Protein 7OA8 (pdb70)

Nearest PDB structures (foldseek):
  7oa8-assembly1_A  TM=1.003E+00  e=2.262E-79  Streptococcus sanguinis
  7oa7-assembly1_A  TM=9.411E-01  e=1.326E-46  Streptococcus sanguinis
  2gmp-assembly1_A  TM=3.661E-01  e=5.404E-04  Pterocarpus angolensis
  4qnl-assembly1_A  TM=2.403E-01  e=5.790E-05  Escherichia phage vB_EcoP_G7C
  2bqp-assembly1_B  TM=3.530E-01  e=3.089E-03  Pisum sativum

Foldseek 3Di:
DFDPQFDPQKAKDFPDDPAQEAEAQAKGTFIDIDGPPNVSCVVQQKDKKKFKKKFAQFACDPNDTFGQFDEFFLCDDAADHHDPPPRIDTDTTHRDIDRGHLVRAQIKMWMWMWMAHPVRGIGDTGTHSGIHHHHNFDPPPQLVFWDFKWFLQHKWAQDPVRDIHHDDQPFDWDFRIFTFRVSPRDDGGTDPDGWTKHWHQDVVRRGIAMWTFQAFPKDKDKQFACQQKKKKKFKFAQDFWFAFQKKKQQAPFWIWTFTADRQQWTKIWIGGPDPQDDTDIDTWQDGDRSRGMKMWMWIWHDDPQKIWIWIAILLHTGDIDIGGQQPPHHHRRRSMMMMMGGTSTITRMMIMGSHGDDSVSSNSRSVSSVCVRPRD

Structure (mmCIF, N/CA/C/O backbone):
data_7OA8
#
_entry.id   7OA8
#
_cell.length_a   38.640
_cell.length_b   96.030
_cell.length_c   109.840
_cell.angle_alpha   90.000
_cell.angle_beta   90.000
_cell.angle_gamma   90.000
#
_symmetry.space_group_name_H-M   'P 21 21 21'
#
loop_
_entity.id
_entity.type
_entity.pdbx_description
1 polymer 'PilC minor pilin'
2 water water
#
loop_
_atom_site.group_PDB
_atom_site.id
_atom_site.type_symbol
_atom_site.label_atom_id
_atom_site.label_alt_id
_atom_site.label_comp_id
_atom_site.label_asym_id
_atom_site.label_entity_id
_atom_site.label_seq_id
_atom_site.pdbx_PDB_ins_code
_atom_site.Cartn_x
_atom_site.Cartn_y
_atom_site.Cartn_z
_atom_site.occupancy
_atom_site.B_iso_or_equiv
_atom_site.auth_seq_id
_atom_site.auth_comp_id
_atom_site.auth_asym_id
_atom_site.auth_atom_id
_atom_site.pdbx_PDB_model_num
ATOM 1 N N . GLU A 1 83 ? -26.67700 -38.95400 29.27200 1.000 73.85622 83 GLU A N 1
ATOM 2 C CA . GLU A 1 83 ? -26.55700 -38.88900 27.81900 1.000 68.04500 83 GLU A CA 1
ATOM 3 C C . GLU A 1 83 ? -25.31300 -39.63400 27.33500 1.000 58.02275 83 GLU A C 1
ATOM 4 O O . GLU A 1 83 ? -25.34300 -40.30900 26.30900 1.000 55.73563 83 GLU A O 1
ATOM 10 N N . ILE A 1 84 ? -24.22400 -39.51700 28.09100 1.000 50.53501 84 ILE A N 1
ATOM 11 C CA . ILE A 1 84 ? -22.92800 -40.04600 27.66900 1.000 40.81016 84 ILE A CA 1
ATOM 12 C C . ILE A 1 84 ? -22.71600 -41.40700 28.33000 1.000 34.30411 84 ILE A C 1
ATOM 13 O O . ILE A 1 84 ? -23.01900 -41.55800 29.51800 1.000 39.43631 84 ILE A O 1
ATOM 18 N N . PRO A 1 85 ? -22.24100 -42.42300 27.60500 1.000 33.23820 85 PRO A N 1
ATOM 19 C CA . PRO A 1 85 ? -21.97800 -43.71900 28.24500 1.000 37.90454 85 PRO A CA 1
ATOM 20 C C . PRO A 1 85 ? -20.87800 -43.60300 29.29000 1.000 36.16223 85 PRO A C 1
ATOM 21 O O . PRO A 1 85 ? -19.88600 -42.89700 29.09400 1.000 34.97788 85 PRO A O 1
ATOM 25 N N . LEU A 1 86 ? -21.04700 -44.34000 30.39500 1.000 36.33067 86 LEU A N 1
ATOM 26 C CA . LEU A 1 86 ? -20.11400 -44.23900 31.51200 1.000 37.33079 86 LEU A CA 1
ATOM 27 C C . LEU A 1 86 ? -18.70400 -44.68100 31.14400 1.000 42.26559 86 LEU A C 1
ATOM 28 O O . LEU A 1 86 ? -17.75300 -44.29600 31.83000 1.000 42.21559 86 LEU A O 1
ATOM 33 N N . ASP A 1 87 ? -18.53400 -45.47600 30.08600 1.000 36.43332 87 ASP A N 1
ATOM 34 C CA . ASP A 1 87 ? -17.23700 -46.08200 29.82600 1.000 37.12814 87 ASP A CA 1
ATOM 35 C C . ASP A 1 87 ? -16.40900 -45.34500 28.78400 1.000 37.04128 87 ASP A C 1
ATOM 36 O O . ASP A 1 87 ? -15.30700 -45.80200 28.46400 1.000 39.51526 87 ASP A O 1
ATOM 41 N N . ILE A 1 88 ? -16.88700 -44.21700 28.26100 1.000 35.77271 88 ILE A N 1
ATOM 42 C CA . ILE A 1 88 ? -16.05200 -43.38900 27.39600 1.000 33.26451 88 ILE A CA 1
ATOM 43 C C . ILE A 1 88 ? -14.96600 -42.74700 28.25400 1.000 35.15158 88 ILE A C 1
ATOM 44 O O . ILE A 1 88 ? -15.28500 -42.04400 29.22300 1.000 36.90442 88 ILE A O 1
ATOM 49 N N . PRO A 1 89 ? -13.68900 -42.94400 27.93300 1.000 42.06294 89 PRO A N 1
ATOM 50 C CA . PRO A 1 89 ? -12.62000 -42.31200 28.71400 1.000 37.48081 89 PRO A CA 1
ATOM 51 C C . PRO A 1 89 ? -12.63500 -40.79600 28.58500 1.000 41.76290 89 PRO A C 1
ATOM 52 O O . PRO A 1 89 ? -13.15700 -40.21900 27.62700 1.000 38.02035 89 PRO A O 1
ATOM 56 N N . GLU A 1 90 ? -12.02400 -40.15300 29.57800 1.000 42.24454 90 GLU A N 1
ATOM 57 C CA . GLU A 1 90 ? -12.01200 -38.70100 29.69200 1.000 44.07107 90 GLU A CA 1
ATOM 58 C C . GLU A 1 90 ? -10.87100 -38.03100 28.93600 1.000 41.41023 90 GLU A C 1
ATOM 59 O O . GLU A 1 90 ? -10.84000 -36.79700 28.87000 1.000 44.41059 90 GLU A O 1
ATOM 65 N N . ASP A 1 91 ? -9.93600 -38.79400 28.37600 1.000 41.22600 91 ASP A N 1
ATOM 66 C CA . ASP A 1 91 ? -8.70100 -38.23500 27.83000 1.000 45.32912 91 ASP A CA 1
ATOM 67 C C . ASP A 1 91 ? -8.70100 -38.16400 26.30400 1.000 42.02609 91 ASP A C 1
ATOM 68 O O . ASP A 1 91 ? -7.65800 -38.37600 25.67800 1.000 40.89174 91 ASP A O 1
ATOM 73 N N . LEU A 1 92 ? -9.83900 -37.87200 25.67100 1.000 36.56491 92 LEU A N 1
ATOM 74 C CA . LEU A 1 92 ? -9.83900 -37.66300 24.22600 1.000 37.67294 92 LEU A CA 1
ATOM 75 C C . LEU A 1 92 ? -9.18300 -36.32700 23.90600 1.000 38.44935 92 LEU A C 1
ATOM 76 O O . LEU A 1 92 ? -9.52600 -35.29800 24.49700 1.000 39.44683 92 LEU A O 1
ATOM 81 N N . VAL A 1 93 ? -8.23400 -36.34200 22.97800 1.000 34.63310 93 VAL A N 1
ATOM 82 C CA . VAL A 1 93 ? -7.48900 -35.14700 22.59900 1.000 36.67545 93 VAL A CA 1
ATOM 83 C C . VAL A 1 93 ? -7.86100 -34.80300 21.16300 1.000 34.55414 93 VAL A C 1
ATOM 84 O O . VAL A 1 93 ? -7.71200 -35.63200 20.25500 1.000 37.11234 93 VAL A O 1
ATOM 88 N N . VAL A 1 94 ? -8.33900 -33.57700 20.95800 1.000 33.64088 94 VAL A N 1
ATOM 89 C CA . VAL A 1 94 ? -8.84000 -33.11800 19.67000 1.000 32.71708 94 VAL A CA 1
ATOM 90 C C . VAL A 1 94 ? -8.07100 -31.86100 19.28100 1.000 33.25925 94 VAL A C 1
ATOM 91 O O . VAL A 1 94 ? -7.94600 -30.93300 20.09100 1.000 33.81984 94 VAL A O 1
ATOM 95 N N . SER A 1 95 ? -7.54800 -31.83100 18.05700 1.000 38.23090 95 SER A N 1
ATOM 96 C CA . SER A 1 95 ? -6.75100 -30.68300 17.63900 1.000 38.82571 95 SER A CA 1
ATOM 97 C C . SER A 1 95 ? -6.79300 -30.50900 16.12800 1.000 35.24896 95 SER A C 1
ATOM 98 O O . SER A 1 95 ? -7.28300 -31.36500 15.38700 1.000 33.95670 95 SER A O 1
ATOM 101 N N . LEU A 1 96 ? -6.27300 -29.36400 15.67900 1.000 38.74412 96 LEU A N 1
ATOM 102 C CA . LEU A 1 96 ? -6.02800 -29.09900 14.27000 1.000 39.60212 96 LEU A CA 1
ATOM 103 C C . LEU A 1 96 ? -4.56500 -29.39300 13.98200 1.000 43.40520 96 LEU A C 1
ATOM 104 O O . LEU A 1 96 ? -3.68500 -28.95400 14.72800 1.000 47.31357 96 LEU A O 1
ATOM 109 N N . LYS A 1 97 ? -4.30900 -30.15300 12.92200 1.000 37.16761 97 LYS A N 1
ATOM 110 C CA . LYS A 1 97 ? -2.96100 -30.61100 12.62400 1.000 41.06019 97 LYS A CA 1
ATOM 111 C C . LYS A 1 97 ? -2.17300 -29.56200 11.84900 1.000 42.89725 97 LYS A C 1
ATOM 112 O O . LYS A 1 97 ? -2.68700 -28.95900 10.90600 1.000 41.66026 97 LYS A O 1
ATOM 118 N N . ASP A 1 98 ? -0.91900 -29.35800 12.25600 1.000 42.45772 98 ASP A N 1
ATOM 119 C CA . ASP A 1 98 ? 0.07800 -28.60800 11.48300 1.000 47.62939 98 ASP A CA 1
ATOM 120 C C . ASP A 1 98 ? -0.45500 -27.26000 10.99900 1.000 49.28486 98 ASP A C 1
ATOM 121 O O . ASP A 1 98 ? -0.42400 -26.93700 9.80900 1.000 49.69280 98 ASP A O 1
ATOM 126 N N . THR A 1 99 ? -0.95600 -26.47400 11.94500 1.000 45.47651 99 THR A N 1
ATOM 127 C CA . THR A 1 99 ? -1.30100 -25.09400 11.64200 1.000 46.17133 99 THR A CA 1
ATOM 128 C C . THR A 1 99 ? -1.28100 -24.28800 12.93100 1.000 40.14166 99 THR A C 1
ATOM 129 O O . THR A 1 99 ? -1.64400 -24.79400 13.99400 1.000 38.93625 99 THR A O 1
ATOM 133 N N . ASN A 1 100 ? -0.81600 -23.04200 12.82300 1.000 43.14201 100 ASN A N 1
ATOM 134 C CA . ASN A 1 100 ? -0.96900 -22.05000 13.87800 1.000 42.34981 100 ASN A CA 1
ATOM 135 C C . ASN A 1 100 ? -1.81200 -20.87700 13.39900 1.000 39.24944 100 ASN A C 1
ATOM 136 O O . ASN A 1 100 ? -1.82600 -19.82100 14.04500 1.000 38.12036 100 ASN A O 1
ATOM 141 N N . ARG A 1 101 ? -2.51000 -21.04400 12.28100 1.000 39.13890 101 ARG A N 1
ATOM 142 C CA . ARG A 1 101 ? -3.35200 -20.01800 11.68800 1.000 37.28342 101 ARG A CA 1
ATOM 143 C C . ARG A 1 101 ? -4.79700 -20.48400 11.76400 1.000 37.80453 101 ARG A C 1
ATOM 144 O O . ARG A 1 101 ? -5.12000 -21.58500 11.30200 1.000 39.89952 101 ARG A O 1
ATOM 152 N N . TYR A 1 102 ? -5.66400 -19.65000 12.34000 1.000 33.60140 102 TYR A N 1
ATOM 153 C CA . TYR A 1 102 ? -7.03900 -20.05300 12.60400 1.000 37.07023 102 TYR A CA 1
ATOM 154 C C . TYR A 1 102 ? -8.05300 -19.18100 11.87700 1.000 32.12754 102 TYR A C 1
ATOM 155 O O . TYR A 1 102 ? -9.21100 -19.09100 12.30000 1.000 31.37481 102 TYR A O 1
ATOM 164 N N . TYR A 1 103 ? -7.62700 -18.52900 10.79700 1.000 28.92189 103 TYR A N 1
ATOM 165 C CA . TYR A 1 103 ? -8.51300 -17.88400 9.84600 1.000 28.20601 103 TYR A CA 1
ATOM 166 C C . TYR A 1 103 ? -8.11400 -18.33400 8.44900 1.000 29.84042 103 TYR A C 1
ATOM 167 O O . TYR A 1 103 ? -6.92800 -18.52900 8.16500 1.000 31.32481 103 TYR A O 1
ATOM 176 N N . TYR A 1 104 ? -9.09900 -18.49400 7.57300 1.000 29.32720 104 TYR A N 1
ATOM 177 C CA . TYR A 1 104 ? -8.83700 -18.87400 6.19100 1.000 28.62448 104 TYR A CA 1
ATOM 178 C C . TYR A 1 104 ? -9.78700 -18.12300 5.27700 1.000 24.96089 104 TYR A C 1
ATOM 179 O O . TYR A 1 104 ? -10.91800 -17.81400 5.66000 1.000 30.64052 104 TYR A O 1
ATOM 188 N N . TYR A 1 105 ? -9.31100 -17.83000 4.07100 1.000 28.71660 105 TYR A N 1
ATOM 189 C CA . TYR A 1 105 ? -10.11600 -17.18100 3.04600 1.000 32.02752 105 TYR A CA 1
ATOM 190 C C . TYR A 1 105 ? -10.83300 -18.21000 2.18600 1.000 30.58261 105 TYR A C 1
ATOM 191 O O . TYR A 1 105 ? -10.35900 -19.33800 2.00000 1.000 31.82487 105 TYR A O 1
ATOM 200 N N . ALA A 1 106 ? -11.96100 -17.79200 1.61200 1.000 30.32469 106 ALA A N 1
ATOM 201 C CA . ALA A 1 106 ? -12.60200 -18.58900 0.57600 1.000 32.64602 106 ALA A CA 1
ATOM 202 C C . ALA A 1 106 ? -11.59800 -18.92200 -0.51900 1.000 36.09907 106 ALA A C 1
ATOM 203 O O . ALA A 1 106 ? -10.77800 -18.08600 -0.90700 1.000 36.65176 106 ALA A O 1
ATOM 205 N N . GLY A 1 107 ? -11.65300 -20.16200 -1.00000 1.000 33.15398 107 GLY A N 1
ATOM 206 C CA . GLY A 1 107 ? -10.73600 -20.65700 -2.00200 1.000 36.14118 107 GLY A CA 1
ATOM 207 C C . GLY A 1 107 ? -9.54600 -21.40300 -1.43600 1.000 38.64674 107 GLY A C 1
ATOM 208 O O . GLY A 1 107 ? -8.86300 -22.11700 -2.18000 1.000 41.57341 107 GLY A O 1
ATOM 209 N N . GLU A 1 108 ? -9.28500 -21.25600 -0.14300 1.000 34.21200 108 GLU A N 1
ATOM 210 C CA . GLU A 1 108 ? -8.23600 -22.00600 0.51600 1.000 34.62257 108 GLU A CA 1
ATOM 211 C C . GLU A 1 108 ? -8.75400 -23.37800 0.93200 1.000 36.79652 108 GLU A C 1
ATOM 212 O O . GLU A 1 108 ? -9.95400 -23.66000 0.89400 1.000 34.92787 108 GLU A O 1
ATOM 218 N N . THR A 1 109 ? -7.82800 -24.23500 1.34100 1.000 32.74866 109 THR A N 1
ATOM 219 C CA . THR A 1 109 ? -8.16300 -25.50000 1.97700 1.000 34.80417 109 THR A CA 1
ATOM 220 C C . THR A 1 109 ? -7.67700 -25.46200 3.42000 1.000 38.58357 109 THR A C 1
ATOM 221 O O . THR A 1 109 ? -6.52800 -25.08800 3.68300 1.000 37.82032 109 THR A O 1
ATOM 225 N N . GLY A 1 110 ? -8.56400 -25.82600 4.35700 1.000 32.67760 110 GLY A N 1
ATOM 226 C CA . GLY A 1 110 ? -8.23000 -25.80100 5.75300 1.000 32.24860 110 GLY A CA 1
ATOM 227 C C . GLY A 1 110 ? -7.32700 -26.95900 6.13500 1.000 33.93828 110 GLY A C 1
ATOM 228 O O . GLY A 1 110 ? -6.94100 -27.78500 5.29500 1.000 35.06473 110 GLY A O 1
ATOM 229 N N . PRO A 1 111 ? -6.97400 -27.02700 7.41500 1.000 33.86722 111 PRO A N 1
ATOM 230 C CA . PRO A 1 111 ? -6.09200 -28.09600 7.88100 1.000 34.37781 111 PRO A CA 1
ATOM 231 C C . PRO A 1 111 ? -6.87000 -29.37900 8.13700 1.000 33.40927 111 PRO A C 1
ATOM 232 O O . PRO A 1 111 ? -8.09900 -29.39400 8.20800 1.000 34.47782 111 PRO A O 1
ATOM 236 N N . ALA A 1 112 ? -6.12600 -30.46900 8.25300 1.000 35.21738 112 ALA A N 1
ATOM 237 C CA . ALA A 1 112 ? -6.71600 -31.70100 8.74600 1.000 35.53584 112 ALA A CA 1
ATOM 238 C C . ALA A 1 112 ? -6.98600 -31.59700 10.24500 1.000 34.64626 112 ALA A C 1
ATOM 239 O O . ALA A 1 112 ? -6.28100 -30.90500 10.98200 1.000 34.48308 112 ALA A O 1
ATOM 241 N N . GLY A 1 113 ? -8.01400 -32.31900 10.70400 1.000 35.95168 113 GLY A N 1
ATOM 242 C CA . GLY A 1 113 ? -8.19000 -32.52500 12.12200 1.000 32.90131 113 GLY A CA 1
ATOM 243 C C . GLY A 1 113 ? -7.43800 -33.75300 12.59600 1.000 35.29897 113 GLY A C 1
ATOM 244 O O . GLY A 1 113 ? -7.01500 -34.58000 11.79600 1.000 33.97513 113 GLY A O 1
ATOM 245 N N . GLN A 1 114 ? -7.24700 -33.85800 13.90600 1.000 34.89892 114 GLN A N 1
ATOM 246 C CA . GLN A 1 114 ? -6.67700 -35.08100 14.46500 1.000 37.99929 114 GLN A CA 1
ATOM 247 C C . GLN A 1 114 ? -7.25800 -35.31200 15.84700 1.000 35.80166 114 GLN A C 1
ATOM 248 O O . GLN A 1 114 ? -7.47400 -34.36800 16.60700 1.000 33.17766 114 GLN A O 1
ATOM 254 N N . ALA A 1 115 ? -7.53200 -36.57500 16.15900 1.000 35.36213 115 ALA A N 1
ATOM 255 C CA . ALA A 1 115 ? -8.16900 -36.90100 17.42200 1.000 33.89354 115 ALA A CA 1
ATOM 256 C C . ALA A 1 115 ? -7.78500 -38.31100 17.85300 1.000 35.87799 115 ALA A C 1
ATOM 257 O O . ALA A 1 115 ? -7.60100 -39.20200 17.02400 1.000 38.76517 115 ALA A O 1
ATOM 259 N N . GLY A 1 116 ? -7.66400 -38.49100 19.15700 1.000 34.90945 116 GLY A N 1
ATOM 260 C CA . GLY A 1 116 ? -7.36600 -39.79900 19.71000 1.000 35.10421 116 GLY A CA 1
ATOM 261 C C . GLY A 1 116 ? -7.24200 -39.71500 21.22000 1.000 42.81040 116 GLY A C 1
ATOM 262 O O . GLY A 1 116 ? -7.01500 -38.64900 21.79000 1.000 41.24968 116 GLY A O 1
ATOM 263 N N . PHE A 1 117 ? -7.39500 -40.87900 21.84900 1.000 37.60188 117 PHE A N 1
ATOM 264 C CA . PHE A 1 117 ? -7.26900 -40.93300 23.29700 1.000 35.34108 117 PHE A CA 1
ATOM 265 C C . PHE A 1 117 ? -5.79900 -40.88100 23.69300 1.000 42.86303 117 PHE A C 1
ATOM 266 O O . PHE A 1 117 ? -4.94900 -41.51400 23.06100 1.000 49.65332 117 PHE A O 1
ATOM 274 N N . LYS A 1 118 ? -5.50500 -40.10500 24.73900 1.000 42.68933 118 LYS A N 1
ATOM 275 C CA . LYS A 1 118 ? -4.12900 -39.96500 25.20600 1.000 51.72989 118 LYS A CA 1
ATOM 276 C C . LYS A 1 118 ? -3.56000 -41.30600 25.66300 1.000 49.34802 118 LYS A C 1
ATOM 277 O O . LYS A 1 118 ? -2.43600 -41.67400 25.30200 1.000 53.26954 118 LYS A O 1
ATOM 283 N N . ASP A 1 119 ? -4.32300 -42.05600 26.45400 1.000 45.54493 119 ASP A N 1
ATOM 284 C CA . ASP A 1 119 ? -3.92500 -43.40400 26.87100 1.000 49.74017 119 ASP A CA 1
ATOM 285 C C . ASP A 1 119 ? -4.63100 -44.38200 25.94000 1.000 48.36896 119 ASP A C 1
ATOM 286 O O . ASP A 1 119 ? -5.78200 -44.76100 26.16400 1.000 49.76649 119 ASP A O 1
ATOM 291 N N . ASN A 1 120 ? -3.92700 -44.78900 24.88100 1.000 45.08172 120 ASN A N 1
ATOM 292 C CA . ASN A 1 120 ? -4.52600 -45.69000 23.90400 1.000 50.56659 120 ASN A CA 1
ATOM 293 C C . ASN A 1 120 ? -4.63500 -47.11400 24.43700 1.000 51.93254 120 ASN A C 1
ATOM 294 O O . ASN A 1 120 ? -5.53000 -47.86000 24.02100 1.000 52.81949 120 ASN A O 1
ATOM 299 N N . LYS A 1 121 ? -3.73400 -47.51300 25.33800 1.000 50.81136 121 LYS A N 1
ATOM 300 C CA . LYS A 1 121 ? -3.87200 -48.82000 25.97500 1.000 55.17240 121 LYS A CA 1
ATOM 301 C C . LYS A 1 121 ? -5.19300 -48.91200 26.72900 1.000 47.40305 121 LYS A C 1
ATOM 302 O O . LYS A 1 121 ? -5.90200 -49.91900 26.64500 1.000 49.30591 121 LYS A O 1
ATOM 308 N N . GLN A 1 122 ? -5.54700 -47.85300 27.45300 1.000 51.26404 122 GLN A N 1
ATOM 309 C CA . GLN A 1 122 ? -6.78900 -47.84400 28.21800 1.000 49.98494 122 GLN A CA 1
ATOM 310 C C . GLN A 1 122 ? -8.01200 -47.89200 27.30300 1.000 44.84748 122 GLN A C 1
ATOM 311 O O . GLN A 1 122 ? -8.93900 -48.67700 27.53300 1.000 49.26117 122 GLN A O 1
ATOM 317 N N . SER A 1 123 ? -8.02600 -47.07400 26.24400 1.000 42.93410 123 SER A N 1
ATOM 318 C CA . SER A 1 123 ? -9.21300 -47.01000 25.39600 1.000 39.43894 123 SER A CA 1
ATOM 319 C C . SER A 1 123 ? -9.41400 -48.29800 24.60200 1.000 41.74448 123 SER A C 1
ATOM 320 O O . SER A 1 123 ? -10.55900 -48.69900 24.35600 1.000 44.03686 123 SER A O 1
ATOM 323 N N . THR A 1 124 ? -8.32900 -48.97400 24.21300 1.000 41.44971 124 THR A N 1
ATOM 324 C CA . THR A 1 124 ? -8.47200 -50.26100 23.53600 1.000 45.64231 124 THR A CA 1
ATOM 325 C C . THR A 1 124 ? -9.03300 -51.32100 24.47600 1.000 47.36357 124 THR A C 1
ATOM 326 O O . THR A 1 124 ? -9.91300 -52.09800 24.08900 1.000 50.11654 124 THR A O 1
ATOM 330 N N . LYS A 1 125 ? -8.54000 -51.36200 25.71800 1.000 48.44002 125 LYS A N 1
ATOM 331 C CA . LYS A 1 125 ? -9.03900 -52.33300 26.68700 1.000 49.66122 125 LYS A CA 1
ATOM 332 C C . LYS A 1 125 ? -10.52600 -52.14600 26.94100 1.000 47.85574 125 LYS A C 1
ATOM 333 O O . LYS A 1 125 ? -11.25800 -53.13100 27.11700 1.000 49.42172 125 LYS A O 1
ATOM 339 N N . ALA A 1 126 ? -10.99300 -50.88900 26.95600 1.000 47.47675 126 ALA A N 1
ATOM 340 C CA . ALA A 1 126 ? -12.41800 -50.62600 27.06800 1.000 42.16558 126 ALA A CA 1
ATOM 341 C C . ALA A 1 126 ? -13.15200 -50.84200 25.74700 1.000 45.02908 126 ALA A C 1
ATOM 342 O O . ALA A 1 126 ? -14.38300 -50.74300 25.71900 1.000 40.92859 126 ALA A O 1
ATOM 344 N N . LYS A 1 127 ? -12.42400 -51.15500 24.67000 1.000 41.07598 127 LYS A N 1
ATOM 345 C CA . LYS A 1 127 ? -12.99100 -51.33800 23.33200 1.000 39.13627 127 LYS A CA 1
ATOM 346 C C . LYS A 1 127 ? -13.75300 -50.09200 22.87200 1.000 39.17312 127 LYS A C 1
ATOM 347 O O . LYS A 1 127 ? -14.91200 -50.15600 22.45900 1.000 41.87607 127 LYS A O 1
ATOM 353 N N . ILE A 1 128 ? -13.08500 -48.94100 22.95200 1.000 36.74125 128 ILE A N 1
ATOM 354 C CA . ILE A 1 128 ? -13.63500 -47.66300 22.50900 1.000 37.57293 128 ILE A CA 1
ATOM 355 C C . ILE A 1 128 ? -12.95100 -47.28500 21.20100 1.000 44.33953 128 ILE A C 1
ATOM 356 O O . ILE A 1 128 ? -11.72700 -47.41400 21.07400 1.000 48.54266 128 ILE A O 1
ATOM 361 N N . HIS A 1 129 ? -13.73000 -46.83000 20.23200 1.000 39.51263 129 HIS A N 1
ATOM 362 C CA . HIS A 1 129 ? -13.15700 -46.24700 19.02800 1.000 37.40448 129 HIS A CA 1
ATOM 363 C C . HIS A 1 129 ? -13.65500 -44.81100 18.90500 1.000 38.23090 129 HIS A C 1
ATOM 364 O O . HIS A 1 129 ? -14.32600 -44.28900 19.80100 1.000 37.57556 129 HIS A O 1
ATOM 371 N N . THR A 1 130 ? -13.29300 -44.15100 17.80500 1.000 39.36525 130 THR A N 1
ATOM 372 C CA . THR A 1 130 ? -13.64200 -42.74900 17.62200 1.000 36.22803 130 THR A CA 1
ATOM 373 C C . THR A 1 130 ? -14.35800 -42.53900 16.29600 1.000 34.03566 130 THR A C 1
ATOM 374 O O . THR A 1 130 ? -14.24900 -43.34300 15.35900 1.000 36.88863 130 THR A O 1
ATOM 378 N N . SER A 1 131 ? -15.11500 -41.44200 16.25700 1.000 32.14596 131 SER A N 1
ATOM 379 C CA . SER A 1 131 ? -15.71300 -40.88400 15.04900 1.000 32.73550 131 SER A CA 1
ATOM 380 C C . SER A 1 131 ? -15.42200 -39.39600 15.07100 1.000 33.93828 131 SER A C 1
ATOM 381 O O . SER A 1 131 ? -15.25200 -38.81400 16.14100 1.000 33.38821 131 SER A O 1
ATOM 384 N N . SER A 1 132 ? -15.32500 -38.78100 13.89800 1.000 29.61408 132 SER A N 1
ATOM 385 C CA . SER A 1 132 ? -14.97600 -37.36800 13.87900 1.000 30.07992 132 SER A CA 1
ATOM 386 C C . SER A 1 132 ? -15.69600 -36.68500 12.73600 1.000 31.48272 132 SER A C 1
ATOM 387 O O . SER A 1 132 ? -16.22900 -37.34000 11.84100 1.000 31.86961 132 SER A O 1
ATOM 390 N N . ALA A 1 133 ? -15.73300 -35.35100 12.79100 1.000 28.99295 133 ALA A N 1
ATOM 391 C CA . ALA A 1 133 ? -16.49900 -34.59700 11.80400 1.000 29.61671 133 ALA A CA 1
ATOM 392 C C . ALA A 1 133 ? -16.09100 -33.13200 11.81400 1.000 25.94522 133 ALA A C 1
ATOM 393 O O . ALA A 1 133 ? -15.66100 -32.59700 12.83600 1.000 29.02190 133 ALA A O 1
ATOM 395 N N . TRP A 1 134 ? -16.23500 -32.49100 10.65700 1.000 28.69291 134 TRP A N 1
ATOM 396 C CA . TRP A 1 134 ? -16.16800 -31.03800 10.59500 1.000 26.57424 134 TRP A CA 1
ATOM 397 C C . TRP A 1 134 ? -17.57900 -30.45900 10.62600 1.000 29.57197 134 TRP A C 1
ATOM 398 O O . TRP A 1 134 ? -18.52500 -31.06100 10.11300 1.000 29.55091 134 TRP A O 1
ATOM 409 N N . PHE A 1 135 ? -17.70700 -29.27100 11.22900 1.000 26.92954 135 PHE A N 1
ATOM 410 C CA . PHE A 1 135 ? -18.98300 -28.58800 11.38800 1.000 27.47961 135 PHE A CA 1
ATOM 411 C C . PHE A 1 135 ? -18.83400 -27.15100 10.91900 1.000 30.00097 135 PHE A C 1
ATOM 412 O O . PHE A 1 135 ? -17.79300 -26.52700 11.14400 1.000 29.48775 135 PHE A O 1
ATOM 420 N N . LEU A 1 136 ? -19.88200 -26.63200 10.28000 1.000 25.74782 136 LEU A N 1
ATOM 421 C CA . LEU A 1 136 ? -19.92500 -25.25500 9.78700 1.000 25.12670 136 LEU A CA 1
ATOM 422 C C . LEU A 1 136 ? -21.01500 -24.50100 10.53400 1.000 26.89533 136 LEU A C 1
ATOM 423 O O . LEU A 1 136 ? -22.16200 -24.95200 10.58500 1.000 28.21654 136 LEU A O 1
ATOM 428 N N . SER A 1 137 ? -20.67800 -23.35600 11.12300 1.000 27.01640 137 SER A N 1
ATOM 429 C CA . SER A 1 137 ? -21.71700 -22.65200 11.85300 1.000 24.78981 137 SER A CA 1
ATOM 430 C C . SER A 1 137 ? -22.75400 -22.08300 10.89900 1.000 24.59505 137 SER A C 1
ATOM 431 O O . SER A 1 137 ? -22.47100 -21.82400 9.72200 1.000 28.27181 137 SER A O 1
ATOM 434 N N . GLU A 1 138 ? -23.97500 -21.91300 11.41300 1.000 29.56144 138 GLU A N 1
ATOM 435 C CA . GLU A 1 138 ? -25.10800 -21.44000 10.62600 1.000 33.13555 138 GLU A CA 1
ATOM 436 C C . GLU A 1 138 ? -24.98600 -19.94500 10.32700 1.000 32.57759 138 GLU A C 1
ATOM 437 O O . GLU A 1 138 ? -24.10300 -19.24300 10.83500 1.000 30.62999 138 GLU A O 1
ATOM 443 N N . SER A 1 139 ? -25.90600 -19.45000 9.49400 1.000 28.95874 139 SER A N 1
ATOM 444 C CA . SER A 1 139 ? -25.88100 -18.04500 9.10200 1.000 35.01209 139 SER A CA 1
ATOM 445 C C . SER A 1 139 ? -26.26200 -17.10100 10.23400 1.000 33.41716 139 SER A C 1
ATOM 446 O O . SER A 1 139 ? -26.04000 -15.88600 10.10800 1.000 36.02274 139 SER A O 1
ATOM 449 N N . SER A 1 140 ? -26.83200 -17.61900 11.31800 1.000 32.79604 140 SER A N 1
ATOM 450 C CA . SER A 1 140 ? -27.16800 -16.81700 12.48700 1.000 37.10182 140 SER A CA 1
ATOM 451 C C . SER A 1 140 ? -27.02900 -17.69000 13.72400 1.000 34.54625 140 SER A C 1
ATOM 452 O O . SER A 1 140 ? -27.01200 -18.92100 13.63600 1.000 34.41202 140 SER A O 1
ATOM 455 N N . ILE A 1 141 ? -26.93300 -17.03700 14.88300 1.000 26.61898 141 ILE A N 1
ATOM 456 C CA . ILE A 1 141 ? -26.82300 -17.70700 16.17600 1.000 26.74794 141 ILE A CA 1
ATOM 457 C C . ILE A 1 141 ? -28.14300 -17.52700 16.90500 1.000 37.29131 141 ILE A C 1
ATOM 458 O O . ILE A 1 141 ? -28.66500 -16.40700 16.98200 1.000 39.97321 141 ILE A O 1
ATOM 463 N N . ASN A 1 142 ? -28.68600 -18.61800 17.43500 1.000 36.18065 142 ASN A N 1
ATOM 464 C CA . ASN A 1 142 ? -29.90600 -18.54700 18.23600 1.000 41.81028 142 ASN A CA 1
ATOM 465 C C . ASN A 1 142 ? -29.49200 -18.38700 19.69200 1.000 41.23126 142 ASN A C 1
ATOM 466 O O . ASN A 1 142 ? -29.06700 -19.34500 20.34000 1.000 41.69447 142 ASN A O 1
ATOM 471 N N . TYR A 1 143 ? -29.61500 -17.16600 20.20900 1.000 38.26775 143 TYR A N 1
ATOM 472 C CA . TYR A 1 143 ? -29.22000 -16.86900 21.57600 1.000 43.38678 143 TYR A CA 1
ATOM 473 C C . TYR A 1 143 ? -30.24200 -15.92800 22.19400 1.000 46.92142 143 TYR A C 1
ATOM 474 O O . TYR A 1 143 ? -30.68100 -14.96800 21.55200 1.000 42.23927 143 TYR A O 1
ATOM 483 N N . ASN A 1 144 ? -30.62000 -16.22100 23.43800 1.000 43.76314 144 ASN A N 1
ATOM 484 C CA . ASN A 1 144 ? -31.59600 -15.42200 24.17800 1.000 52.83791 144 ASN A CA 1
ATOM 485 C C . ASN A 1 144 ? -32.88800 -15.25300 23.38300 1.000 49.18221 144 ASN A C 1
ATOM 486 O O . ASN A 1 144 ? -33.48200 -14.17300 23.34000 1.000 51.69041 144 ASN A O 1
ATOM 491 N N . ASN A 1 145 ? -33.31200 -16.33700 22.72900 1.000 42.61827 145 ASN A N 1
ATOM 492 C CA . ASN A 1 145 ? -34.59000 -16.37900 22.02200 1.000 47.48201 145 ASN A CA 1
ATOM 493 C C . ASN A 1 145 ? -34.64400 -15.34500 20.89400 1.000 45.10804 145 ASN A C 1
ATOM 494 O O . ASN A 1 145 ? -35.67500 -14.71300 20.65400 1.000 45.63179 145 ASN A O 1
ATOM 499 N N . SER A 1 146 ? -33.52200 -15.18000 20.19200 1.000 44.64483 146 SER A N 1
ATOM 500 C CA . SER A 1 146 ? -33.43200 -14.27700 19.05200 1.000 48.68478 146 SER A CA 1
ATOM 501 C C . SER A 1 146 ? -32.34300 -14.78400 18.11300 1.000 46.19501 146 SER A C 1
ATOM 502 O O . SER A 1 146 ? -31.61500 -15.72700 18.43100 1.000 39.93900 146 SER A O 1
ATOM 505 N N . ARG A 1 147 ? -32.23700 -14.15100 16.94600 1.000 40.43116 147 ARG A N 1
ATOM 506 C CA . ARG A 1 147 ? -31.23900 -14.51800 15.94800 1.000 43.84210 147 ARG A CA 1
ATOM 507 C C . ARG A 1 147 ? -30.18300 -13.42300 15.85600 1.000 41.09440 147 ARG A C 1
ATOM 508 O O . ARG A 1 147 ? -30.49100 -12.27900 15.50200 1.000 48.64004 147 ARG A O 1
ATOM 516 N N . ILE A 1 148 ? -28.94000 -13.78800 16.15600 1.000 36.19645 148 ILE A N 1
ATOM 517 C CA . ILE A 1 148 ? -27.82400 -12.86000 16.27800 1.000 32.99869 148 ILE A CA 1
ATOM 518 C C . ILE A 1 148 ? -26.87000 -13.07700 15.11200 1.000 32.31177 148 ILE A C 1
ATOM 519 O O . ILE A 1 148 ? -26.60900 -14.22200 14.71400 1.000 33.03554 148 ILE A O 1
ATOM 524 N N . VAL A 1 149 ? -26.33900 -11.98300 14.57600 1.000 30.07466 149 VAL A N 1
ATOM 525 C CA . VAL A 1 149 ? -25.40900 -12.07900 13.44400 1.000 27.30064 149 VAL A CA 1
ATOM 526 C C . VAL A 1 149 ? -24.06800 -12.61500 13.93700 1.000 29.84568 149 VAL A C 1
ATOM 527 O O . VAL A 1 149 ? -23.57000 -12.17000 14.98300 1.000 28.79293 149 VAL A O 1
ATOM 531 N N . PRO A 1 150 ? -23.45300 -13.56000 13.23900 1.000 28.72450 150 PRO A N 1
ATOM 532 C CA . PRO A 1 150 ? -22.14500 -14.05100 13.67700 1.000 30.01412 150 PRO A CA 1
ATOM 533 C C . PRO A 1 150 ? -21.06600 -13.02700 13.38300 1.000 30.85107 150 PRO A C 1
ATOM 534 O O . PRO A 1 150 ? -21.07600 -12.36200 12.34000 1.000 32.62233 150 PRO A O 1
ATOM 538 N N . VAL A 1 151 ? -20.14600 -12.89000 14.33300 1.000 31.24585 151 VAL A N 1
ATOM 539 C CA . VAL A 1 151 ? -19.02400 -11.97400 14.24000 1.000 30.76685 151 VAL A CA 1
ATOM 540 C C . VAL A 1 151 ? -17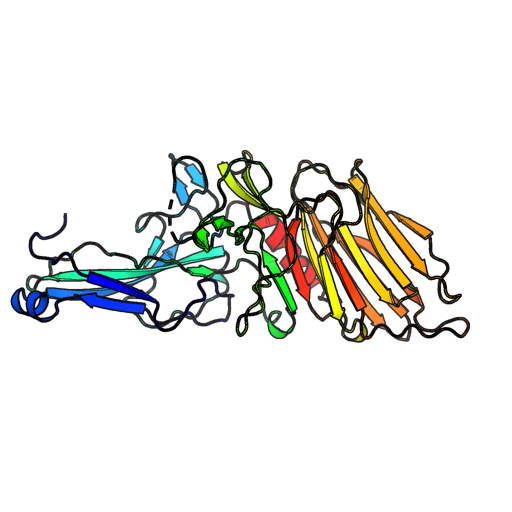.73800 -12.74900 14.49300 1.000 26.10050 151 VAL A C 1
ATOM 541 O O . VAL A 1 151 ? -17.70300 -13.66000 15.32800 1.000 28.01652 151 VAL A O 1
ATOM 545 N N . GLY A 1 152 ? -16.68900 -12.40500 13.74500 1.000 28.90610 152 GLY A N 1
ATOM 546 C CA . GLY A 1 152 ? -15.43800 -13.12600 13.85000 1.000 26.18998 152 GLY A CA 1
ATOM 547 C C . GLY A 1 152 ? -14.66100 -12.80100 15.11400 1.000 26.59003 152 GLY A C 1
ATOM 548 O O . GLY A 1 152 ? -14.77400 -11.71900 15.69700 1.000 29.49301 152 GLY A O 1
ATOM 549 N N . THR A 1 153 ? -13.87900 -13.78600 15.55100 1.000 26.20577 153 THR A N 1
ATOM 550 C CA . THR A 1 153 ? -12.88100 -13.64900 16.59800 1.000 26.77163 153 THR A CA 1
ATOM 551 C C . THR A 1 153 ? -11.79600 -14.68300 16.33900 1.000 33.87511 153 THR A C 1
ATOM 552 O O . THR A 1 153 ? -12.06300 -15.75600 15.78500 1.000 34.82523 153 THR A O 1
ATOM 556 N N . LEU A 1 154 ? -10.56500 -14.36100 16.72600 1.000 30.37469 154 LEU A N 1
ATOM 557 C CA . LEU A 1 154 ? -9.50200 -15.36000 16.70300 1.000 33.98565 154 LEU A CA 1
ATOM 558 C C . LEU A 1 154 ? -9.19700 -15.91000 18.09000 1.000 36.37278 154 LEU A C 1
ATOM 559 O O . LEU A 1 154 ? -8.25300 -16.69200 18.23800 1.000 39.04416 154 LEU A O 1
ATOM 564 N N . GLY A 1 155 ? -9.97800 -15.52700 19.10000 1.000 28.49815 155 GLY A N 1
ATOM 565 C CA . GLY A 1 155 ? -9.75400 -16.03200 20.44600 1.000 30.45628 155 GLY A CA 1
ATOM 566 C C . GLY A 1 155 ? -10.12800 -17.49800 20.60000 1.000 39.02573 155 GLY A C 1
ATOM 567 O O . GLY A 1 155 ? -10.86100 -18.07700 19.79700 1.000 40.29957 155 GLY A O 1
ATOM 568 N N . SER A 1 156 ? -9.60200 -18.10900 21.66000 1.000 48.17420 156 SER A N 1
ATOM 569 C CA . SER A 1 156 ? -9.85900 -19.52900 21.93800 1.000 58.09118 156 SER A CA 1
ATOM 570 C C . SER A 1 156 ? -11.35000 -19.81700 22.08200 1.000 65.99475 156 SER A C 1
ATOM 571 O O . SER A 1 156 ? -12.06100 -19.09500 22.78000 1.000 61.60475 156 SER A O 1
ATOM 574 N N . GLN A 1 161 ? -16.06900 -15.19900 29.77600 1.000 67.68969 161 GLN A N 1
ATOM 575 C CA . GLN A 1 161 ? -17.13900 -14.69900 28.92400 1.000 68.81088 161 GLN A CA 1
ATOM 576 C C . GLN A 1 161 ? -17.92000 -13.59100 29.62600 1.000 66.00265 161 GLN A C 1
ATOM 577 O O . GLN A 1 161 ? -17.52200 -12.42100 29.59300 1.000 64.69460 161 GLN A O 1
ATOM 583 N N . GLY A 1 162 ? -19.02300 -13.96500 30.27000 1.000 60.15458 162 GLY A N 1
ATOM 584 C CA . GLY A 1 162 ? -19.90000 -12.95300 30.83800 1.000 54.92237 162 GLY A CA 1
ATOM 585 C C . GLY A 1 162 ? -20.47500 -12.09400 29.72700 1.000 41.35759 162 GLY A C 1
ATOM 586 O O . GLY A 1 162 ? -21.01900 -12.60000 28.74000 1.000 40.30220 162 GLY A O 1
ATOM 587 N N . PHE A 1 163 ? -20.33800 -10.77800 29.87800 1.000 32.36177 163 PHE A N 1
ATOM 588 C CA . PHE A 1 163 ? -20.81200 -9.83400 28.87300 1.000 33.36716 163 PHE A CA 1
ATOM 589 C C . PHE A 1 163 ? -19.81900 -9.74900 27.72200 1.000 36.45174 163 PHE A C 1
ATOM 590 O O . PHE A 1 163 ? -18.62300 -9.52300 27.93800 1.000 34.30411 163 PHE A O 1
ATOM 598 N N . GLY A 1 164 ? -20.30800 -9.92000 26.50300 1.000 32.57233 164 GLY A N 1
ATOM 599 C CA . GLY A 1 164 ? -19.41600 -9.76300 25.37000 1.000 30.74053 164 GLY A CA 1
ATOM 600 C C . GLY A 1 164 ? -19.95200 -10.49100 24.14800 1.000 31.85908 164 GLY A C 1
ATOM 601 O O . GLY A 1 164 ? -21.16100 -10.64900 23.98800 1.000 31.38008 164 GLY A O 1
ATOM 602 N N . ILE A 1 165 ? -19.00900 -10.91500 23.30300 1.000 28.89820 165 ILE A N 1
ATOM 603 C CA . ILE A 1 165 ? -19.33600 -11.53200 22.02100 1.000 27.78754 165 ILE A CA 1
ATOM 604 C C . ILE A 1 165 ? -20.28500 -12.71900 22.18400 1.000 25.17407 165 ILE A C 1
ATOM 605 O O . ILE A 1 165 ? -20.20500 -13.49400 23.14900 1.000 27.95335 165 ILE A O 1
ATOM 610 N N . VAL A 1 166 ? -21.18100 -12.86200 21.20700 1.000 28.49026 166 VAL A N 1
ATOM 611 C CA . VAL A 1 166 ? -22.09800 -13.98900 21.10300 1.000 28.03231 166 VAL A CA 1
ATOM 612 C C . VAL A 1 166 ? -21.50600 -14.96000 20.09000 1.000 25.22145 166 VAL A C 1
ATOM 613 O O . VAL A 1 166 ? -21.29900 -14.60000 18.92600 1.000 29.06138 166 VAL A O 1
ATOM 617 N N . LEU A 1 167 ? -21.24000 -16.19300 20.52700 1.000 26.68478 167 LEU A N 1
ATOM 618 C CA . LEU A 1 167 ? -20.59800 -17.16100 19.65000 1.000 29.45090 167 LEU A CA 1
ATOM 619 C C . LEU A 1 167 ? -21.52300 -18.34700 19.42400 1.000 26.89533 167 LEU A C 1
ATOM 620 O O . LEU A 1 167 ? -22.33700 -18.67400 20.29800 1.000 29.48248 167 LEU A O 1
ATOM 625 N N . PRO A 1 168 ? -21.40000 -19.03500 18.28700 1.000 23.93708 168 PRO A N 1
ATOM 626 C CA . PRO A 1 168 ? -22.26200 -20.19700 18.04500 1.000 25.95574 168 PRO A CA 1
ATOM 627 C C . PRO A 1 168 ? -21.92700 -21.33000 19.00800 1.000 27.42171 168 PRO A C 1
ATOM 628 O O . PRO A 1 168 ? -20.76500 -21.54800 19.36900 1.000 28.81661 168 PRO A O 1
ATOM 632 N N . LYS A 1 169 ? -22.96400 -22.03700 19.44700 1.000 30.93266 169 LYS A N 1
ATOM 633 C CA . LYS A 1 169 ? -22.80600 -23.18800 20.32600 1.000 30.01676 169 LYS A CA 1
ATOM 634 C C . LYS A 1 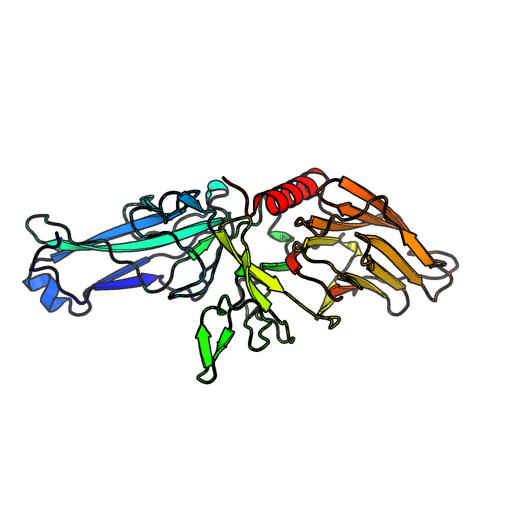169 ? -22.81100 -24.46900 19.50600 1.000 30.34574 169 LYS A C 1
ATOM 635 O O . LYS A 1 169 ? -23.64100 -24.63500 18.61300 1.000 31.10110 169 LYS A O 1
ATOM 641 N N . LEU A 1 170 ? -21.89900 -25.37400 19.83100 1.000 30.58525 170 LEU A N 1
ATOM 642 C CA . LEU A 1 170 ? -21.91500 -26.70500 19.22600 1.000 31.49325 170 LEU A CA 1
ATOM 643 C C . LEU A 1 170 ? -22.76000 -27.63900 20.08400 1.000 29.08770 170 LEU A C 1
ATOM 644 O O . LEU A 1 170 ? -22.50400 -27.76000 21.28500 1.000 32.69339 170 LEU A O 1
ATOM 649 N N . PRO A 1 171 ? -23.75200 -28.33400 19.50700 1.000 34.45150 171 PRO A N 1
ATOM 650 C CA . PRO A 1 171 ? -24.02200 -28.40200 18.06800 1.000 37.29131 171 PRO A CA 1
ATOM 651 C C . PRO A 1 171 ? -25.20000 -27.56700 17.54500 1.000 39.61791 171 PRO A C 1
ATOM 652 O O . PRO A 1 171 ? -25.39800 -27.55100 16.33000 1.000 35.64901 171 PRO A O 1
ATOM 656 N N . ASP A 1 172 ? -25.94400 -26.89000 18.43000 1.000 36.78336 172 ASP A N 1
ATOM 657 C CA . ASP A 1 172 ? -27.20600 -26.26200 18.03200 1.000 44.26847 172 ASP A CA 1
ATOM 658 C C . ASP A 1 172 ? -27.02800 -25.23600 16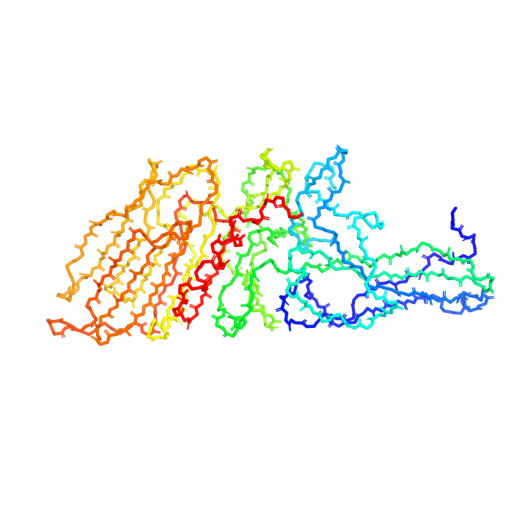.92000 1.000 37.42028 172 ASP A C 1
ATOM 659 O O . ASP A 1 172 ? -27.92600 -25.06100 16.08600 1.000 39.25207 172 ASP A O 1
ATOM 664 N N . ASP A 1 173 ? -25.90200 -24.53000 16.90000 1.000 31.92488 173 ASP A N 1
ATOM 665 C CA . ASP A 1 173 ? -25.68600 -23.45800 15.93500 1.000 30.66157 173 ASP A CA 1
ATOM 666 C C . ASP A 1 173 ? -24.79300 -23.87500 14.77300 1.000 31.89593 173 ASP A C 1
ATOM 667 O O . ASP A 1 173 ? -24.30400 -23.00700 14.04100 1.000 32.41968 173 ASP A O 1
ATOM 672 N N . PHE A 1 174 ? -24.57600 -25.17600 14.58400 1.000 33.76984 174 PHE A N 1
ATOM 673 C CA . PHE A 1 174 ? -23.72300 -25.70800 13.53500 1.000 26.89270 174 PHE A CA 1
ATOM 674 C C . PHE A 1 174 ? -24.49200 -26.73600 12.71400 1.000 29.33246 174 PHE A C 1
ATOM 675 O O . PHE A 1 174 ? -25.47500 -27.32300 13.18100 1.000 35.19896 174 PHE A O 1
ATOM 683 N N . GLN A 1 175 ? -24.01500 -26.97600 11.49300 1.000 27.81649 175 GLN A N 1
ATOM 684 C CA . GLN A 1 175 ? -24.41700 -28.14600 10.72400 1.000 34.01197 175 GLN A CA 1
ATOM 685 C C . GLN A 1 175 ? -23.18600 -29.00600 10.46200 1.000 36.33857 175 GLN A C 1
ATOM 686 O O . GLN A 1 175 ? -22.11600 -28.49000 10.13200 1.000 29.34036 175 GLN A O 1
ATOM 692 N N . GLN A 1 176 ? -23.32400 -30.31800 10.64000 1.000 32.63286 176 GLN A N 1
ATOM 693 C CA . GLN A 1 176 ? -22.23300 -31.22200 10.30300 1.000 29.67461 176 GLN A CA 1
ATOM 694 C C . GLN A 1 176 ? -22.06700 -31.25700 8.78900 1.000 31.24848 176 GLN A C 1
ATOM 695 O O . GLN A 1 176 ? -23.05600 -31.36000 8.05500 1.000 33.10660 176 GLN A O 1
ATOM 701 N N . ILE A 1 177 ? -20.83000 -31.12100 8.30800 1.000 31.59326 177 ILE A N 1
ATOM 702 C CA . ILE A 1 177 ? -20.57100 -31.08200 6.87100 1.000 30.08519 177 ILE A CA 1
ATOM 703 C C . ILE A 1 177 ? -19.67700 -32.21400 6.39100 1.000 32.64602 177 ILE A C 1
ATOM 704 O O . ILE A 1 177 ? -19.56500 -32.41900 5.17900 1.000 35.26475 177 ILE A O 1
ATOM 709 N N . SER A 1 178 ? -19.04000 -32.96000 7.28300 1.000 30.32206 178 SER A N 1
ATOM 710 C CA . SER A 1 178 ? -18.23900 -34.10400 6.86800 1.000 30.72210 178 SER A CA 1
ATOM 711 C C . SER A 1 178 ? -18.33900 -35.16000 7.95100 1.000 31.98278 178 SER A C 1
ATOM 712 O O . SER A 1 178 ? -18.89600 -34.92100 9.02200 1.000 33.45664 178 SER A O 1
ATOM 715 N N . SER A 1 179 ? -17.79000 -36.33900 7.66300 1.000 30.91950 179 SER A N 1
ATOM 716 C CA . SER A 1 179 ? -17.83200 -37.45300 8.60100 1.000 32.97237 179 SER A CA 1
ATOM 717 C C . SER A 1 179 ? -16.43200 -37.97100 8.90600 1.000 33.28557 179 SER A C 1
ATOM 718 O O . SER A 1 179 ? -16.26400 -39.13500 9.27700 1.000 33.53297 179 SER A O 1
ATOM 721 N N . ASN A 1 180 ? -15.42300 -37.10900 8.78600 1.000 31.97752 180 ASN A N 1
ATOM 722 C CA . ASN A 1 180 ? -14.04500 -37.51800 9.02900 1.000 33.82774 180 ASN A CA 1
ATOM 723 C C . ASN A 1 180 ? -13.19000 -36.27400 9.24800 1.000 38.13878 180 ASN A C 1
ATOM 724 O O . ASN A 1 180 ? -13.68500 -35.13800 9.23900 1.000 31.52483 180 ASN A O 1
ATOM 729 N N . GLU A 1 181 ? -11.88600 -36.49300 9.41700 1.000 32.36704 181 GLU A N 1
ATOM 730 C CA . GLU A 1 181 ? -10.97400 -35.40000 9.76300 1.000 34.79891 181 GLU A CA 1
ATOM 731 C C . GLU A 1 181 ? -10.34200 -34.70900 8.55800 1.000 38.46514 181 GLU A C 1
ATOM 732 O O . GLU A 1 181 ? -9.57200 -33.75300 8.74900 1.000 34.80680 181 GLU A O 1
ATOM 738 N N . LYS A 1 182 ? -10.65000 -35.14600 7.33800 1.000 34.47255 182 LYS A N 1
ATOM 739 C CA . LYS A 1 182 ? -9.95400 -34.63300 6.16100 1.000 32.48284 182 LYS A CA 1
ATOM 740 C C . LYS A 1 182 ? -10.15700 -33.12600 5.99100 1.000 33.36189 182 LYS A C 1
ATOM 741 O O . LYS A 1 182 ? -11.20100 -32.58200 6.36200 1.000 32.98290 182 LYS A O 1
ATOM 747 N N . PRO A 1 183 ? -9.17200 -32.43900 5.41300 1.000 35.20422 183 PRO A N 1
ATOM 748 C CA . PRO A 1 183 ? -9.27900 -30.98400 5.21900 1.000 31.40377 183 PRO A CA 1
ATOM 749 C C . PRO A 1 183 ? -10.50600 -30.57300 4.41300 1.000 28.42709 183 PRO A C 1
ATOM 750 O O . PRO A 1 183 ? -10.91500 -31.24200 3.46200 1.000 32.70655 183 PRO A O 1
ATOM 754 N N . ILE A 1 184 ? -11.06800 -29.43300 4.79500 1.000 28.40077 184 ILE A N 1
ATOM 755 C CA . ILE A 1 184 ? -12.22200 -28.84100 4.13300 1.000 31.15110 184 ILE A CA 1
ATOM 756 C C . ILE A 1 184 ? -11.73800 -27.82400 3.10900 1.000 30.94845 184 ILE A C 1
ATOM 757 O O . ILE A 1 184 ? -10.94900 -26.92500 3.43400 1.000 34.41992 184 ILE A O 1
ATOM 762 N N . ALA A 1 185 ? -12.22400 -27.94600 1.87600 1.000 31.89856 185 ALA A N 1
ATOM 763 C CA . ALA A 1 185 ? -12.03500 -26.88500 0.89300 1.000 31.87751 185 ALA A CA 1
ATOM 764 C C . ALA A 1 185 ? -12.98800 -25.74200 1.22000 1.000 34.14094 185 ALA A C 1
ATOM 765 O O . ALA A 1 185 ? -14.21000 -25.93400 1.23500 1.000 33.51454 185 ALA A O 1
ATOM 767 N N . ILE A 1 186 ? -12.43400 -24.55800 1.48000 1.000 29.47722 186 ILE A N 1
ATOM 768 C CA . ILE A 1 186 ? -13.22200 -23.41200 1.93400 1.000 28.80872 186 ILE A CA 1
ATOM 769 C C . ILE A 1 186 ? -13.90600 -22.78200 0.72800 1.000 34.15673 186 ILE A C 1
ATOM 770 O O . ILE A 1 186 ? -13.24100 -22.34000 -0.21700 1.000 33.84353 186 ILE A O 1
ATOM 775 N N . THR A 1 187 ? -15.23300 -22.73500 0.75500 1.000 34.08830 187 THR A N 1
ATOM 776 C CA . THR A 1 187 ? -16.00000 -22.22900 -0.37400 1.000 37.19920 187 THR A CA 1
ATOM 777 C C . THR A 1 187 ? -16.47400 -20.80500 -0.11800 1.000 35.23317 187 THR A C 1
ATOM 778 O O . THR A 1 187 ? -16.44100 -20.28700 1.00300 1.000 35.12790 187 THR A O 1
ATOM 782 N N . ASP A 1 188 ? -16.93400 -20.16800 -1.19600 1.000 33.84353 188 ASP A N 1
ATOM 783 C CA . ASP A 1 188 ? -17.52700 -18.84400 -1.07500 1.000 30.62736 188 ASP A CA 1
ATOM 784 C C . ASP A 1 188 ? -18.72400 -18.85200 -0.12900 1.000 37.05971 188 ASP A C 1
ATOM 785 O O . ASP A 1 188 ? -18.94800 -17.88300 0.60300 1.000 35.52005 188 ASP A O 1
ATOM 790 N N . GLU A 1 189 ? -19.48900 -19.94400 -0.11200 1.000 36.19118 189 GLU A N 1
ATOM 791 C CA . GLU A 1 189 ? -20.66800 -20.03400 0.73900 1.000 37.41501 189 GLU A CA 1
ATOM 792 C C . GLU A 1 189 ? -20.32900 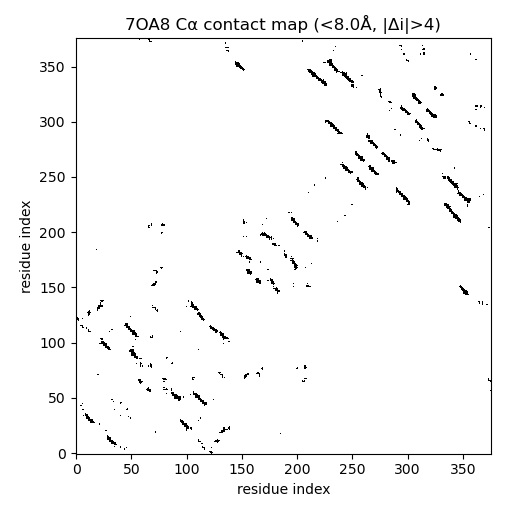-20.15800 2.22100 1.000 40.05217 189 GLU A C 1
ATOM 793 O O . GLU A 1 189 ? -21.24000 -20.06200 3.05100 1.000 39.62580 189 GLU A O 1
ATOM 799 N N . MET A 1 190 ? -19.05900 -20.35900 2.57600 1.000 32.86973 190 MET A N 1
ATOM 800 C CA . MET A 1 190 ? -18.64100 -20.43500 3.97100 1.000 32.15912 190 MET A CA 1
ATOM 801 C C . MET A 1 190 ? -18.12800 -19.10900 4.53200 1.000 28.08495 190 MET A C 1
ATOM 802 O O . MET A 1 190 ? -17.76600 -19.06200 5.71300 1.000 28.56921 190 MET A O 1
ATOM 807 N N . ARG A 1 191 ? -18.06800 -18.04300 3.73300 1.000 29.17718 191 ARG A N 1
ATOM 808 C CA . ARG A 1 191 ? -17.49000 -16.80100 4.23900 1.000 28.15338 191 ARG A CA 1
ATOM 809 C C . ARG A 1 191 ? -18.29400 -16.27400 5.42100 1.000 27.38486 191 ARG A C 1
ATOM 810 O O . ARG A 1 191 ? -19.52600 -16.31600 5.42800 1.000 30.39312 191 ARG A O 1
ATOM 818 N N . GLY A 1 192 ? -17.58400 -15.79000 6.43600 1.000 26.18735 192 GLY A N 1
ATOM 819 C CA . GLY A 1 192 ? -18.25200 -15.21400 7.58700 1.000 24.93720 192 GLY A CA 1
ATOM 820 C C . GLY A 1 192 ? -18.86400 -16.23800 8.51400 1.000 25.86626 192 GLY A C 1
ATOM 821 O O . GLY A 1 192 ? -19.83200 -15.92500 9.21800 1.000 28.05336 192 GLY A O 1
ATOM 822 N N . ARG A 1 193 ? -18.32400 -17.45600 8.52500 1.000 29.18508 193 ARG A N 1
ATOM 823 C CA . ARG A 1 193 ? -18.79200 -18.54200 9.37700 1.000 27.36644 193 ARG A CA 1
ATOM 824 C C . ARG A 1 193 ? -17.60700 -19.14900 10.11000 1.000 28.75871 193 ARG A C 1
ATOM 825 O O . ARG A 1 193 ? -16.45300 -18.97200 9.70600 1.000 26.50318 193 ARG A O 1
ATOM 833 N N . TYR A 1 194 ? -17.90900 -19.89800 11.17500 1.000 27.61647 194 TYR A N 1
ATOM 834 C CA . TYR A 1 194 ? -16.91200 -20.72200 11.85200 1.000 24.47399 194 TYR A CA 1
ATOM 835 C C . TYR A 1 194 ? -16.93500 -22.14600 11.32000 1.000 27.51119 194 TYR A C 1
ATOM 836 O O . TYR A 1 194 ? -18.00100 -22.69800 11.03500 1.000 28.18759 194 TYR A O 1
ATOM 845 N N . LEU A 1 195 ? -15.74700 -22.72700 11.19400 1.000 26.09523 195 LEU A N 1
ATOM 846 C CA . LEU A 1 195 ? -15.57200 -24.16700 11.02100 1.000 25.02142 195 LEU A CA 1
ATOM 847 C C . LEU A 1 195 ? -14.94700 -24.72500 12.28300 1.000 27.55330 195 LEU A C 1
ATOM 848 O O . LEU A 1 195 ? -14.02900 -24.12700 12.84400 1.000 27.08219 195 LEU A O 1
ATOM 853 N N . THR A 1 196 ? -15.43300 -25.87700 12.74600 1.000 26.49791 196 THR A N 1
ATOM 854 C CA . THR A 1 196 ? -14.77900 -26.50100 13.88400 1.000 26.90323 196 THR A CA 1
ATOM 855 C C . THR A 1 196 ? -14.70800 -27.99700 13.63700 1.000 29.55091 196 THR A C 1
ATOM 856 O O . THR A 1 196 ? -15.58400 -28.57100 12.98600 1.000 27.67700 196 THR A O 1
ATOM 860 N N . PHE A 1 197 ? -13.62100 -28.59700 14.09100 1.000 26.77163 197 PHE A N 1
ATOM 861 C CA . PHE A 1 197 ? -13.41600 -30.03700 14.00600 1.000 28.07705 197 PHE A CA 1
ATOM 862 C C . PHE A 1 197 ? -13.70200 -30.64600 15.37000 1.000 31.70907 197 PHE A C 1
ATOM 863 O O . PHE A 1 197 ? -13.21500 -30.14600 16.39000 1.000 29.40879 197 PHE A O 1
ATOM 871 N N . ALA A 1 198 ? -14.48600 -31.72500 15.39600 1.000 28.40077 198 ALA A N 1
ATOM 872 C CA . ALA A 1 198 ? -14.85700 -32.35500 16.65500 1.000 25.44779 198 ALA A CA 1
ATOM 873 C C . ALA A 1 198 ? -14.77900 -33.86300 16.49600 1.000 30.63525 198 ALA A C 1
ATOM 874 O O . ALA A 1 198 ? -14.87900 -34.39100 15.39000 1.000 28.47973 198 ALA A O 1
ATOM 876 N N . ALA A 1 199 ? -14.61500 -34.55300 17.62400 1.000 30.20625 199 ALA A N 1
ATOM 877 C CA . ALA A 1 199 ? -14.57200 -36.00900 17.61600 1.000 33.10397 199 ALA A CA 1
ATOM 878 C C . ALA A 1 199 ? -15.24900 -36.55100 18.86500 1.000 31.29849 199 ALA A C 1
ATOM 879 O O . ALA A 1 199 ? -15.46600 -35.83600 19.84300 1.000 28.73502 199 ALA A O 1
ATOM 881 N N . ARG A 1 200 ? -15.58000 -37.83800 18.82600 1.000 31.26691 200 ARG A N 1
ATOM 882 C CA . ARG A 1 200 ? -16.27400 -38.47700 19.94100 1.000 31.66169 200 ARG A CA 1
ATOM 883 C C . ARG A 1 200 ? -15.79600 -39.91100 20.10800 1.000 33.48823 200 ARG A C 1
ATOM 884 O O . ARG A 1 200 ? -15.38600 -40.56400 19.14600 1.000 32.63023 200 ARG A O 1
ATOM 892 N N . GLY A 1 201 ? -15.85900 -40.39400 21.35100 1.000 31.38008 201 GLY A N 1
ATOM 893 C CA . GLY A 1 201 ? -15.70400 -41.82100 21.60200 1.000 32.68550 201 GLY A CA 1
ATOM 894 C C . GLY A 1 201 ? -16.99600 -42.58500 21.36800 1.000 37.61504 201 GLY A C 1
ATOM 895 O O . GLY A 1 201 ? -18.09800 -42.06600 21.53700 1.000 33.69351 201 GLY A O 1
ATOM 896 N N . ILE A 1 202 ? -16.84600 -43.84500 20.96400 1.000 30.78527 202 ILE A N 1
ATOM 897 C CA . ILE A 1 202 ? -17.96600 -44.75400 20.72700 1.000 34.66468 202 ILE A CA 1
ATOM 898 C C . ILE A 1 202 ? -17.58000 -46.12000 21.29100 1.000 33.02501 202 ILE A C 1
ATOM 899 O O . ILE A 1 202 ? -16.51800 -46.64800 20.95000 1.000 36.11749 202 ILE A O 1
ATOM 904 N N . ASN A 1 203 ? -18.41500 -46.68600 22.16700 1.000 33.30136 203 ASN A N 1
ATOM 905 C CA . ASN A 1 203 ? -18.02200 -47.97700 22.72300 1.000 34.40676 203 ASN A CA 1
ATOM 906 C C . ASN A 1 203 ? -18.43300 -49.11600 21.78400 1.000 36.82810 203 ASN A C 1
ATOM 907 O O . ASN A 1 203 ? -19.07700 -48.91800 20.74800 1.000 38.57305 203 ASN A O 1
ATOM 912 N N . SER A 1 204 ? -18.02100 -50.32400 22.14800 1.000 36.76230 204 SER A N 1
ATOM 913 C CA . SER A 1 204 ? -18.17500 -51.46800 21.25500 1.000 37.46239 204 SER A CA 1
ATOM 914 C C . SER A 1 204 ? -19.62400 -51.90200 21.07600 1.000 43.37099 204 SER A C 1
ATOM 915 O O . SER A 1 204 ? -19.89000 -52.77600 20.23500 1.000 41.18652 204 SER A O 1
ATOM 918 N N . PHE A 1 205 ? -20.55700 -51.35100 21.85100 1.000 40.12850 205 PHE A N 1
ATOM 919 C CA . PHE A 1 205 ? -21.97900 -51.54700 21.61200 1.000 38.25459 205 PHE A CA 1
ATOM 920 C C . PHE A 1 205 ? -22.55600 -50.45200 20.71100 1.000 41.11019 205 PHE A C 1
ATOM 921 O O . PHE A 1 205 ? -23.77700 -50.38200 20.53200 1.000 39.83899 205 PHE A O 1
ATOM 929 N N . GLY A 1 206 ? -21.70200 -49.60100 20.15300 1.000 37.48081 206 GLY A N 1
ATOM 930 C CA . GLY A 1 206 ? -22.14400 -48.51600 19.28900 1.000 36.60439 206 GLY A CA 1
ATOM 931 C C . GLY A 1 206 ? -22.76800 -47.32700 19.98700 1.000 38.29143 206 GLY A C 1
ATOM 932 O O . GLY A 1 206 ? -23.33700 -46.46400 19.31100 1.000 39.04152 206 GLY A O 1
ATOM 933 N N . ARG A 1 207 ? -22.67600 -47.23900 21.31400 1.000 37.72031 207 ARG A N 1
ATOM 934 C CA . ARG A 1 207 ? -23.18100 -46.08200 22.05000 1.000 33.85406 207 ARG A CA 1
ATOM 935 C C . ARG A 1 207 ? -22.17100 -44.95100 21.94000 1.000 41.56025 207 ARG A C 1
ATOM 936 O O . ARG A 1 207 ? -20.99900 -45.12700 22.28300 1.000 34.15146 207 ARG A O 1
ATOM 944 N N . VAL A 1 208 ? -22.61300 -43.78900 21.46700 1.000 36.89127 208 VAL A N 1
ATOM 945 C CA . VAL A 1 208 ? -21.70400 -42.69000 21.16700 1.000 35.76745 208 VAL A CA 1
ATOM 946 C C . VAL A 1 208 ? -21.61300 -41.72200 22.34500 1.000 34.77259 208 VAL A C 1
ATOM 947 O O . VAL A 1 208 ? -22.59700 -41.46600 23.06400 1.000 32.68287 208 VAL A O 1
ATOM 951 N N . GLY A 1 209 ? -20.41300 -41.19100 22.56200 1.000 36.68861 209 GLY A N 1
ATOM 952 C CA . GLY A 1 209 ? -20.24300 -40.03300 23.40900 1.000 35.16474 209 GLY A CA 1
ATOM 953 C C . GLY A 1 209 ? -20.61600 -38.75800 22.67400 1.000 34.93050 209 GLY A C 1
ATOM 954 O O . GLY A 1 209 ? -21.09900 -38.76900 21.54100 1.000 33.89354 209 GLY A O 1
ATOM 955 N N . LYS A 1 210 ? -20.37700 -37.64200 23.34500 1.000 37.82822 210 LYS A N 1
ATOM 956 C CA . LYS A 1 210 ? -20.62800 -36.33600 22.75800 1.000 33.88827 210 LYS A CA 1
ATOM 957 C C . LYS A 1 210 ? -19.45500 -35.91800 21.88100 1.000 36.37805 210 LYS A C 1
ATOM 958 O O . LYS A 1 210 ? -18.29700 -36.21800 22.18600 1.000 32.46705 210 LYS A O 1
ATOM 964 N N . TYR A 1 211 ? -19.75500 -35.21100 20.79000 1.000 37.74400 211 TYR A N 1
ATOM 965 C CA . TYR A 1 211 ? -18.69100 -34.60900 19.99900 1.000 36.39647 211 TYR A CA 1
ATOM 966 C C . TYR A 1 211 ? -17.97200 -33.55700 20.84200 1.000 38.34144 211 TYR A C 1
ATOM 967 O O . TYR A 1 211 ? -18.60900 -32.74200 21.51800 1.000 40.00480 211 TYR A O 1
ATOM 976 N N . GLN A 1 212 ? -16.64300 -33.58300 20.80700 1.000 35.38845 212 GLN A N 1
ATOM 977 C CA . GLN A 1 212 ? -15.79700 -32.67200 21.57100 1.000 34.43308 212 GLN A CA 1
ATOM 978 C C . GLN A 1 212 ? -14.88700 -31.91400 20.61000 1.000 34.41992 212 GLN A C 1
ATOM 979 O O . GLN A 1 212 ? -14.18800 -32.54000 19.81200 1.000 30.90897 212 GLN A O 1
ATOM 985 N N . GLU A 1 213 ? -14.88700 -30.57300 20.67400 1.000 34.61731 213 GLU A N 1
ATOM 986 C CA . GLU A 1 213 ? -13.95700 -29.83000 19.82900 1.000 30.83528 213 GLU A CA 1
ATOM 987 C C . GLU A 1 213 ? -12.61700 -29.61700 20.52600 1.000 28.70871 213 GLU A C 1
ATOM 988 O O . GLU A 1 213 ? -12.49100 -29.72400 21.74800 1.000 35.93062 213 GLU A O 1
ATOM 994 N N . GLY A 1 214 ? -11.61300 -29.26900 19.71500 1.000 35.92010 214 GLY A N 1
ATOM 995 C CA . GLY A 1 214 ? -10.36000 -28.81900 20.24000 1.000 42.32350 214 GLY A CA 1
ATOM 996 C C . GLY A 1 214 ? -10.47200 -27.40600 20.78000 1.000 42.24454 214 GLY A C 1
ATOM 997 O O . GLY A 1 214 ? -11.55500 -26.80700 20.79900 1.000 37.12024 214 GLY A O 1
ATOM 998 N N . PRO A 1 215 ? -9.34100 -26.85300 21.22500 1.000 39.85215 215 PRO A N 1
ATOM 999 C CA . PRO A 1 215 ? -9.38400 -25.55600 21.90800 1.000 41.59183 215 PRO A CA 1
ATOM 1000 C C . PRO A 1 215 ? -9.66000 -24.38200 20.98800 1.000 37.38869 215 PRO A C 1
ATOM 1001 O O . PRO A 1 215 ? -9.92600 -23.28600 21.49400 1.000 37.64399 215 PRO A O 1
ATOM 1005 N N . GLN A 1 216 ? -9.63800 -24.57100 19.67000 1.000 30.69052 216 GLN A N 1
ATOM 1006 C CA . GLN A 1 216 ? -9.57200 -23.44300 18.74300 1.000 31.35902 216 GLN A CA 1
ATOM 1007 C C . GLN A 1 216 ? -10.39500 -23.69800 17.48800 1.000 30.03781 216 GLN A C 1
ATOM 1008 O O . GLN A 1 216 ? -10.19400 -24.70600 16.79700 1.000 30.72737 216 GLN A O 1
ATOM 1014 N N . ARG A 1 217 ? -11.29200 -22.76200 17.17600 1.000 27.72438 217 ARG A N 1
ATOM 1015 C CA . ARG A 1 217 ? -12.09000 -22.81800 15.96100 1.000 25.08985 217 ARG A CA 1
ATOM 1016 C C . ARG A 1 217 ? -11.41900 -22.03900 14.83600 1.000 26.95060 217 ARG A C 1
ATOM 1017 O O . ARG A 1 217 ? -10.52300 -21.21800 15.06200 1.000 32.99606 217 ARG A O 1
ATOM 1025 N N . ILE A 1 218 ? -11.89200 -22.27700 13.61400 1.000 25.97943 218 ILE A N 1
ATOM 1026 C CA . ILE A 1 218 ? -11.46700 -21.49900 12.45100 1.000 27.61910 218 ILE A CA 1
ATOM 1027 C C . ILE A 1 218 ? -12.53700 -20.48400 12.06800 1.000 28.04284 218 ILE A C 1
ATOM 1028 O O . ILE A 1 218 ? -13.73400 -20.78900 12.04100 1.000 27.13483 218 ILE A O 1
ATOM 1033 N N . TRP A 1 219 ? -12.10900 -19.26100 11.77400 1.000 27.01113 219 TRP A N 1
ATOM 1034 C CA . TRP A 1 219 ? -12.98900 -18.25100 11.20700 1.000 26.14524 219 TRP A CA 1
ATOM 1035 C C . TRP A 1 219 ? -12.73700 -18.17600 9.71000 1.000 24.60295 219 TRP A C 1
ATOM 1036 O O . TRP A 1 219 ? -11.58700 -18.05700 9.27900 1.000 27.24800 219 TRP A O 1
ATOM 1047 N N . VAL A 1 220 ? -13.79500 -18.28700 8.91400 1.000 23.10803 220 VAL A N 1
ATOM 1048 C CA . VAL A 1 220 ? -13.67700 -18.08700 7.47000 1.000 26.79532 220 VAL A CA 1
ATOM 1049 C C . VAL A 1 220 ? -13.90500 -16.61300 7.17600 1.000 28.07968 220 VAL A C 1
ATOM 1050 O O . VAL A 1 220 ? -14.99200 -16.08100 7.43300 1.000 27.59805 220 VAL A O 1
ATOM 1054 N N . MET A 1 221 ? -12.87300 -15.96200 6.63900 1.000 25.37936 221 MET A N 1
ATOM 1055 C CA . MET A 1 221 ? -12.90900 -14.52200 6.39800 1.000 27.24274 221 MET A CA 1
ATOM 1056 C C . MET A 1 221 ? -14.12500 -14.14700 5.56700 1.000 26.90586 221 MET A C 1
ATOM 1057 O O . MET A 1 221 ? -14.46000 -14.81900 4.59200 1.000 27.57173 221 MET A O 1
ATOM 1062 N N . GLY A 1 222 ? -14.78900 -13.05700 5.96400 1.000 28.81924 222 GLY A N 1
ATOM 1063 C CA . GLY A 1 222 ? -15.97200 -12.62600 5.24000 1.000 27.65595 222 GLY A CA 1
ATOM 1064 C C . GLY A 1 222 ? -15.66000 -11.99900 3.89600 1.000 29.10086 222 GLY A C 1
ATOM 1065 O O . GLY A 1 222 ? -16.48800 -12.04700 2.98400 1.000 29.09559 222 GLY A O 1
ATOM 1066 N N . LEU A 1 223 ? -14.46400 -11.43900 3.74800 1.000 26.53739 223 LEU A N 1
ATOM 1067 C CA . LEU A 1 223 ? -14.08900 -10.68900 2.54700 1.000 29.66408 223 LEU A CA 1
ATOM 1068 C C . LEU A 1 223 ? -14.24000 -11.53000 1.27300 1.000 31.30375 223 LEU A C 1
ATOM 1069 O O . LEU A 1 223 ? -13.62700 -12.60700 1.16500 1.000 32.11701 223 LEU A O 1
ATOM 1074 N N . PRO A 1 224 ? -15.03400 -11.08500 0.30200 1.000 29.36142 224 PRO A N 1
ATOM 1075 C CA . PRO A 1 224 ? -15.13100 -11.81600 -0.96800 1.000 34.18831 224 PRO A CA 1
ATOM 1076 C C . PRO A 1 224 ? -13.77000 -11.95900 -1.63700 1.000 34.65679 224 PRO A C 1
ATOM 1077 O O . PRO A 1 224 ? -12.92600 -11.06400 -1.57500 1.000 38.92572 224 PRO A O 1
ATOM 1081 N N . ASN A 1 225 ? -13.56500 -13.11100 -2.27300 1.000 35.75429 225 ASN A N 1
ATOM 1082 C CA . ASN A 1 225 ? -12.35400 -13.41000 -3.02700 1.000 44.98697 225 ASN A CA 1
ATOM 1083 C C . ASN A 1 225 ? -12.65600 -13.28700 -4.51700 1.000 42.12084 225 ASN A C 1
ATOM 1084 O O . ASN A 1 225 ? -12.39000 -12.24000 -5.11400 1.000 53.69854 225 ASN A O 1
ATOM 1089 N N . ARG A 1 226 ? -13.24400 -14.32300 -5.10900 1.000 51.97202 226 ARG A N 1
ATOM 1090 C CA . ARG A 1 226 ? -13.57000 -14.34800 -6.53600 1.000 58.23856 226 ARG A CA 1
ATOM 1091 C C . ARG A 1 226 ? -12.39700 -13.83100 -7.37200 1.000 56.88840 226 ARG A C 1
ATOM 1092 O O . ARG A 1 226 ? -12.48900 -12.82300 -8.07300 1.000 65.48154 226 ARG A O 1
ATOM 1100 N N . GLY A 1 227 ? -11.26600 -14.52200 -7.24600 1.000 53.08531 227 GLY A N 1
ATOM 1101 C CA . GLY A 1 227 ? -10.07600 -14.18200 -8.00000 1.000 47.97417 227 GLY A CA 1
ATOM 1102 C C . GLY A 1 227 ? -9.36400 -12.91800 -7.56800 1.000 57.90694 227 GLY A C 1
ATOM 1103 O O . GLY A 1 227 ? -8.39000 -12.52400 -8.22000 1.000 46.56611 227 GLY A O 1
ATOM 1104 N N . MET A 1 228 ? -9.83600 -12.23800 -6.52400 1.000 54.44863 228 MET A N 1
ATOM 1105 C CA . MET A 1 228 ? -9.16600 -11.02700 -6.07400 1.000 44.72905 228 MET A CA 1
ATOM 1106 C C . MET A 1 228 ? -7.95900 -11.30500 -5.18300 1.000 41.47866 228 MET A C 1
ATOM 1107 O O . MET A 1 228 ? -7.16700 -10.39000 -4.94700 1.000 42.65775 228 MET A O 1
ATOM 1112 N N . ARG A 1 229 ? -7.78000 -12.52900 -4.68200 1.000 49.18221 229 ARG A N 1
ATOM 1113 C CA . ARG A 1 229 ? -6.80800 -12.70100 -3.60600 1.000 52.21152 229 ARG A CA 1
ATOM 1114 C C . ARG A 1 229 ? -5.36200 -12.57800 -4.07400 1.000 44.65799 229 ARG A C 1
ATOM 1115 O O . ARG A 1 229 ? -4.50000 -12.19600 -3.27300 1.000 39.56001 229 ARG A O 1
ATOM 1123 N N . SER A 1 230 ? -5.07200 -12.85100 -5.34900 1.000 38.11773 230 SER A N 1
ATOM 1124 C CA . SER A 1 230 ? -3.71000 -12.63400 -5.82100 1.000 35.44109 230 SER A CA 1
ATOM 1125 C C . SER A 1 230 ? -3.30500 -11.16400 -5.74500 1.000 41.78659 230 SER A C 1
ATOM 1126 O O . SER A 1 230 ? -2.10700 -10.85700 -5.72500 1.000 42.04188 230 SER A O 1
ATOM 1129 N N . ASN A 1 231 ? -4.26800 -10.24900 -5.68400 1.000 37.16498 231 ASN A N 1
ATOM 1130 C CA . ASN A 1 231 ? -3.95700 -8.82800 -5.63500 1.000 30.22994 231 ASN A CA 1
ATOM 1131 C C . ASN A 1 231 ? -4.23100 -8.20000 -4.27300 1.000 30.39575 231 ASN A C 1
ATOM 1132 O O . ASN A 1 231 ? -4.02900 -6.99600 -4.11400 1.000 33.04080 231 ASN A O 1
ATOM 1137 N N . LEU A 1 232 ? -4.66200 -8.97800 -3.28400 1.000 31.29059 232 LEU A N 1
ATOM 1138 C CA . LEU A 1 232 ? -4.87900 -8.45400 -1.93900 1.000 29.05612 232 LEU A CA 1
ATOM 1139 C C . LEU A 1 232 ? -3.52900 -8.33600 -1.23700 1.000 36.72546 232 LEU A C 1
ATOM 1140 O O . LEU A 1 232 ? -2.90900 -9.35300 -0.91000 1.000 38.56778 232 LEU A O 1
ATOM 1145 N N . VAL A 1 233 ? -3.06500 -7.10400 -1.00300 1.000 31.70380 233 VAL A N 1
ATOM 1146 C CA . VAL A 1 233 ? -1.73800 -6.88900 -0.42100 1.000 33.36979 233 VAL A CA 1
ATOM 1147 C C . VAL A 1 233 ? -1.81100 -6.57300 1.07000 1.000 34.51993 233 VAL A C 1
ATOM 1148 O O . VAL A 1 233 ? -0.89500 -6.92700 1.82100 1.000 34.59625 233 VAL A O 1
ATOM 1152 N N . LEU A 1 234 ? -2.88100 -5.90500 1.51100 1.000 30.45628 234 LEU A N 1
ATOM 1153 C CA . LEU A 1 234 ? -3.11400 -5.62000 2.92200 1.000 30.16941 234 LEU A CA 1
ATOM 1154 C C . LEU A 1 234 ? -4.56700 -5.91000 3.26300 1.000 27.68490 234 LEU A C 1
ATOM 1155 O O . LEU A 1 234 ? -5.46900 -5.59000 2.48700 1.000 30.21678 234 LEU A O 1
ATOM 1160 N N . HIS A 1 235 ? -4.80400 -6.51600 4.42800 1.000 29.72198 235 HIS A N 1
ATOM 1161 C CA . HIS A 1 235 ? -6.17700 -6.75200 4.86500 1.000 27.64016 235 HIS A CA 1
ATOM 1162 C C . HIS A 1 235 ? -6.20100 -6.83700 6.37800 1.000 29.01927 235 HIS A C 1
ATOM 1163 O O . HIS A 1 235 ? -5.53600 -7.70600 6.95700 1.000 29.19824 235 HIS A O 1
ATOM 1170 N N . THR A 1 236 ? -6.99800 -5.97700 7.00700 1.000 28.91662 236 THR A N 1
ATOM 1171 C CA . THR A 1 236 ? -7.12900 -5.97500 8.45600 1.000 30.85633 236 THR A CA 1
ATOM 1172 C C . THR A 1 236 ? -8.60000 -5.84300 8.81300 1.000 29.37721 236 THR A C 1
ATOM 1173 O O . THR A 1 236 ? -9.24300 -4.85100 8.46000 1.000 30.25100 236 THR A O 1
ATOM 1177 N N . ASP A 1 237 ? -9.14200 -6.86900 9.46000 1.000 27.37960 237 ASP A N 1
ATOM 1178 C CA . ASP A 1 237 ? -10.50800 -6.86300 9.96400 1.000 29.73251 237 ASP A CA 1
ATOM 1179 C C . ASP A 1 237 ? -10.38700 -6.62000 11.46400 1.000 29.62197 237 ASP A C 1
ATOM 1180 O O . ASP A 1 237 ? -9.81800 -7.44900 12.17900 1.000 28.71397 237 ASP A O 1
ATOM 1185 N N . ALA A 1 238 ? -10.89800 -5.47700 11.93900 1.000 28.29287 238 ALA A N 1
ATOM 1186 C CA . ALA A 1 238 ? -10.70400 -5.11200 13.34400 1.000 27.25590 238 ALA A CA 1
ATOM 1187 C C . ALA A 1 238 ? -11.25400 -6.17000 14.29000 1.000 28.03231 238 ALA A C 1
ATOM 1188 O O . ALA A 1 238 ? -10.74600 -6.32700 15.40500 1.000 26.95586 238 ALA A O 1
ATOM 1190 N N . ASP A 1 239 ? -12.28100 -6.90900 13.86300 1.000 28.56132 239 ASP A N 1
ATOM 1191 C CA . ASP A 1 239 ? -12.87700 -7.91800 14.73400 1.000 27.86387 239 ASP A CA 1
ATOM 1192 C C . ASP A 1 239 ? -11.87900 -9.00100 15.13200 1.000 26.15840 239 ASP A C 1
ATOM 1193 O O . ASP A 1 239 ? -12.07700 -9.66900 16.15000 1.000 27.91387 239 ASP A O 1
ATOM 1198 N N . LEU A 1 240 ? -10.82500 -9.20400 14.34400 1.000 27.46645 240 LEU A N 1
ATOM 1199 C CA . LEU A 1 240 ? -9.86200 -10.26200 14.61800 1.000 27.49277 240 LEU A CA 1
ATOM 1200 C C . LEU A 1 240 ? -8.73700 -9.82200 15.55100 1.000 29.47985 240 LEU A C 1
ATOM 1201 O O . LEU A 1 240 ? -7.91500 -10.66000 15.94600 1.000 28.88241 240 LEU A O 1
ATOM 1206 N N . ALA A 1 241 ? -8.69700 -8.54800 15.93600 1.000 29.72988 241 ALA A N 1
ATOM 1207 C CA . ALA A 1 241 ? -7.68900 -8.08100 16.88300 1.000 29.68777 241 ALA A CA 1
ATOM 1208 C C . ALA A 1 241 ? -7.81800 -8.78100 18.22600 1.000 29.13770 241 ALA A C 1
ATOM 1209 O O . ALA A 1 241 ? -8.92200 -9.07500 18.69200 1.000 30.37469 241 ALA A O 1
ATOM 1211 N N . LEU A 1 242 ? -6.67500 -9.01600 18.86100 1.000 27.23221 242 LEU A N 1
ATOM 1212 C CA . LEU A 1 242 ? -6.61000 -9.63000 20.18200 1.000 27.84018 242 LEU A CA 1
ATOM 1213 C C . LEU A 1 242 ? -5.77000 -8.72800 21.07700 1.000 34.42255 242 LEU A C 1
ATOM 1214 O O . LEU A 1 242 ? -5.22900 -7.71600 20.63200 1.000 33.98302 242 LEU A O 1
ATOM 1219 N N . MET A 1 243 ? -5.65600 -9.08800 22.34900 1.000 34.86734 243 MET A N 1
ATOM 1220 C CA . MET A 1 243 ? -4.84800 -8.31600 23.28200 1.000 38.00456 243 MET A CA 1
ATOM 1221 C C . MET A 1 243 ? -3.77400 -9.20400 23.89400 1.000 30.51418 243 MET A C 1
ATOM 1222 O O . MET A 1 243 ? -3.99400 -10.40000 24.12200 1.000 34.23832 243 MET A O 1
ATOM 1227 N N . ARG A 1 244 ? -2.59300 -8.62400 24.10700 1.000 37.56766 244 ARG A N 1
ATOM 1228 C CA . ARG A 1 244 ? -1.47600 -9.32600 24.72400 1.000 35.59374 244 ARG A CA 1
ATOM 1229 C C . ARG A 1 244 ? -1.42000 -8.95700 26.19900 1.000 41.09440 244 ARG A C 1
ATOM 1230 O O . ARG A 1 244 ? -1.31700 -7.77500 26.54600 1.000 44.18951 244 ARG A O 1
ATOM 1238 N N . ASN A 1 245 ? -1.48300 -9.96800 27.05500 1.000 43.23413 245 ASN A N 1
ATOM 1239 C CA . ASN A 1 245 ? -1.46100 -9.78000 28.49400 1.000 45.78444 245 ASN A CA 1
ATOM 1240 C C . ASN A 1 245 ? -0.02700 -9.70800 29.01000 1.000 55.07766 245 ASN A C 1
ATOM 1241 O O . ASN A 1 245 ? 0.93900 -9.92900 28.27700 1.000 58.14381 245 ASN A O 1
ATOM 1246 N N . SER A 1 246 ? 0.09400 -9.39100 30.30200 1.000 57.56480 246 SER A N 1
ATOM 1247 C CA . SER A 1 246 ? 1.40400 -9.25700 30.93300 1.000 62.36274 246 SER A CA 1
ATOM 1248 C C . SER A 1 246 ? 2.23500 -10.51900 30.75100 1.000 58.30699 246 SER A C 1
ATOM 1249 O O . SER A 1 246 ? 3.41500 -10.45100 30.38300 1.000 54.57760 246 SER A O 1
ATOM 1252 N N . ASP A 1 247 ? 1.62800 -11.68300 30.99900 1.000 57.09632 247 ASP A N 1
ATOM 1253 C CA . ASP A 1 247 ? 2.29400 -12.97500 30.91400 1.000 59.34659 247 ASP A CA 1
ATOM 1254 C C . ASP A 1 247 ? 2.45300 -13.46200 29.48000 1.000 60.19406 247 ASP A C 1
ATOM 1255 O O . ASP A 1 247 ? 2.67700 -14.65900 29.26400 1.000 52.99846 247 ASP A O 1
ATOM 1260 N N . ASN A 1 248 ? 2.31400 -12.55800 28.51000 1.000 53.75118 248 ASN A N 1
ATOM 1261 C CA . ASN A 1 248 ? 2.48800 -12.78100 27.07800 1.000 54.56444 248 ASN A CA 1
ATOM 1262 C C . ASN A 1 248 ? 1.45100 -13.72500 26.48800 1.000 46.43188 248 ASN A C 1
ATOM 1263 O O . ASN A 1 248 ? 1.49600 -13.98500 25.27900 1.000 49.52173 248 ASN A O 1
ATOM 1268 N N . THR A 1 249 ? 0.52300 -14.24700 27.28600 1.000 42.95778 249 THR A N 1
ATOM 1269 C CA . THR A 1 249 ? -0.62600 -14.92800 26.71500 1.000 40.89701 249 THR A CA 1
ATOM 1270 C C . THR A 1 249 ? -1.47500 -13.92600 25.93600 1.000 36.16486 249 THR A C 1
ATOM 1271 O O . THR A 1 249 ? -1.42600 -12.71700 26.17500 1.000 40.14429 249 THR A O 1
ATOM 1275 N N . ILE A 1 250 ? -2.25700 -14.43800 24.99100 1.000 37.81769 250 ILE A N 1
ATOM 1276 C CA . ILE A 1 250 ? -3.07900 -13.60300 24.12200 1.000 40.57592 250 ILE A CA 1
ATOM 1277 C C . ILE A 1 250 ? -4.53400 -13.99800 24.32300 1.000 45.72127 250 ILE A C 1
ATOM 1278 O O . ILE A 1 250 ? -4.86000 -15.19000 24.33600 1.000 49.95862 250 ILE A O 1
ATOM 1283 N N . SER A 1 251 ? -5.40400 -13.00600 24.49300 1.000 37.55450 251 SER A N 1
ATOM 1284 C CA . SER A 1 251 ? -6.80600 -13.28000 24.77100 1.000 41.21020 251 SER A CA 1
ATOM 1285 C C . SER A 1 251 ? -7.67500 -12.23500 24.09000 1.000 35.01736 251 SER A C 1
ATOM 1286 O O . SER A 1 251 ? -7.18200 -11.24700 23.54100 1.000 33.74615 251 SER A O 1
ATOM 1289 N N . ALA A 1 252 ? -8.98400 -12.47000 24.12800 1.000 34.95682 252 ALA A N 1
ATOM 1290 C CA . ALA A 1 252 ? -9.92600 -11.53800 23.52800 1.000 34.18041 252 ALA A CA 1
ATOM 1291 C C . ALA A 1 252 ? -9.89500 -10.19600 24.25100 1.000 30.21941 252 ALA A C 1
ATOM 1292 O O . ALA A 1 252 ? -9.66100 -10.11800 25.46300 1.000 33.68035 252 ALA A O 1
ATOM 1294 N N . ILE A 1 253 ? -10.12900 -9.13700 23.48600 1.000 27.72174 253 ILE A N 1
ATOM 1295 C CA . ILE A 1 253 ? -10.27800 -7.79100 24.06100 1.000 30.45628 253 ILE A CA 1
ATOM 1296 C C . ILE A 1 253 ? -11.60900 -7.71400 24.80100 1.000 26.62424 253 ILE A C 1
ATOM 1297 O O . ILE A 1 253 ? -12.64700 -8.11700 24.24300 1.000 31.40903 253 ILE A O 1
ATOM 1302 N N . PRO A 1 254 ? -11.64500 -7.20100 26.03200 1.000 29.51407 254 PRO A N 1
ATOM 1303 C CA . PRO A 1 254 ? -12.91800 -7.13800 26.75800 1.000 31.66432 254 PRO A CA 1
ATOM 1304 C C . PRO A 1 254 ? -13.86100 -6.14200 26.09900 1.000 30.38522 254 PRO A C 1
ATOM 1305 O O . PRO A 1 254 ? -13.43400 -5.10500 25.59600 1.000 30.01412 254 PRO A O 1
ATOM 1309 N N . ALA A 1 255 ? -15.15500 -6.46500 26.12000 1.000 29.46932 255 ALA A N 1
ATOM 1310 C CA . ALA A 1 255 ? -16.17800 -5.60900 25.51900 1.000 29.55881 255 ALA A CA 1
ATOM 1311 C C . ALA A 1 255 ? -16.51500 -4.41700 26.42000 1.000 28.31392 255 ALA A C 1
ATOM 1312 O O . ALA A 1 255 ? -17.66800 -4.18700 26.78200 1.000 32.46705 255 ALA A O 1
ATOM 1314 N N . ASP A 1 256 ? -15.49200 -3.62900 26.75900 1.000 25.55043 256 ASP A N 1
ATOM 1315 C CA . ASP A 1 256 ? -15.68000 -2.56200 27.74700 1.000 27.45856 256 ASP A CA 1
ATOM 1316 C C . ASP A 1 256 ? -15.75700 -1.16800 27.13500 1.000 30.28258 256 ASP A C 1
ATOM 1317 O O . ASP A 1 256 ? -15.77700 -0.17400 27.87800 1.000 31.42219 256 ASP A O 1
ATOM 1322 N N . GLY A 1 257 ? -15.80300 -1.06400 25.81200 1.000 31.56957 257 GLY A N 1
ATOM 1323 C CA . GLY A 1 257 ? -16.06900 0.20400 25.16700 1.000 31.73275 257 GLY A CA 1
ATOM 1324 C C . GLY A 1 257 ? -14.93900 1.20900 25.16200 1.000 33.42506 257 GLY A C 1
ATOM 1325 O O . GLY A 1 257 ? -15.13000 2.31700 24.64400 1.000 31.60642 257 GLY A O 1
ATOM 1326 N N . VAL A 1 258 ? -13.76500 0.87200 25.69200 1.000 31.25638 258 VAL A N 1
ATOM 1327 C CA . VAL A 1 258 ? -12.65100 1.81000 25.72800 1.000 33.02501 258 VAL A CA 1
ATOM 1328 C C . VAL A 1 258 ? -11.49400 1.24100 24.92000 1.000 31.98805 258 VAL A C 1
ATOM 1329 O O . VAL A 1 258 ? -11.39000 0.03200 24.70300 1.000 33.50665 258 VAL A O 1
ATOM 1333 N N . ALA A 1 259 ? -10.62400 2.13200 24.44800 1.000 34.64626 259 ALA A N 1
ATOM 1334 C CA . ALA A 1 259 ? -9.51800 1.67800 23.61600 1.000 34.64626 259 ALA A CA 1
ATOM 1335 C C . ALA A 1 259 ? -8.47000 0.95300 24.45200 1.000 41.53393 259 ALA A C 1
ATOM 1336 O O . ALA A 1 259 ? -8.17200 1.34200 25.58500 1.000 41.22863 259 ALA A O 1
ATOM 1338 N N . HIS A 1 260 ? -7.93600 -0.13100 23.89500 1.000 36.98338 260 HIS A N 1
ATOM 1339 C CA . HIS A 1 260 ? -6.77600 -0.81800 24.43400 1.000 36.81757 260 HIS A CA 1
ATOM 1340 C C . HIS A 1 260 ? -5.63200 -0.70400 23.43600 1.000 40.06796 260 HIS A C 1
ATOM 1341 O O . HIS A 1 260 ? -5.84800 -0.77900 22.22200 1.000 37.61504 260 HIS A O 1
ATOM 1348 N N . THR A 1 261 ? -4.41400 -0.52000 23.94600 1.000 39.13627 261 THR A N 1
ATOM 1349 C CA . THR A 1 261 ? -3.24100 -0.39800 23.09400 1.000 35.99905 261 THR A CA 1
ATOM 1350 C C . THR A 1 261 ? -2.30200 -1.59900 23.15100 1.000 39.33630 261 THR A C 1
ATOM 1351 O O . THR A 1 261 ? -1.36300 -1.66100 22.35300 1.000 43.26835 261 THR A O 1
ATOM 1355 N N . ASN A 1 262 ? -2.51200 -2.54700 24.06300 1.000 40.99965 262 ASN A N 1
ATOM 1356 C CA . ASN A 1 262 ? -1.70600 -3.77000 24.07100 1.000 34.04356 262 ASN A CA 1
ATOM 1357 C C . ASN A 1 262 ? -2.34700 -4.82100 23.16200 1.000 34.47782 262 ASN A C 1
ATOM 1358 O O . ASN A 1 262 ? -2.78000 -5.89100 23.59100 1.000 35.23054 262 ASN A O 1
ATOM 1363 N N . THR A 1 263 ? -2.38500 -4.48700 21.87300 1.000 35.18053 263 THR A N 1
ATOM 1364 C CA . THR A 1 263 ? -3.19300 -5.19300 20.88900 1.000 31.46693 263 THR A CA 1
ATOM 1365 C C . THR A 1 263 ? -2.33100 -6.01400 19.93900 1.000 30.91160 263 THR A C 1
ATOM 1366 O O . THR A 1 263 ? -1.17800 -5.67000 19.65800 1.000 37.37553 263 THR A O 1
ATOM 1370 N N . VAL A 1 264 ? -2.92200 -7.09000 19.42900 1.000 34.56467 264 VAL A N 1
ATOM 1371 C CA . VAL A 1 264 ? -2.33100 -7.92700 18.39100 1.000 32.66181 264 VAL A CA 1
ATOM 1372 C C . VAL A 1 264 ? -3.18400 -7.73300 17.14500 1.000 31.54589 264 VAL A C 1
ATOM 1373 O O . VAL A 1 264 ? -4.29900 -8.26100 17.05100 1.000 32.60654 264 VAL A O 1
ATOM 1377 N N . VAL A 1 265 ? -2.66300 -6.95000 16.20500 1.000 31.12215 265 VAL A N 1
ATOM 1378 C CA . VAL A 1 265 ? -3.33900 -6.60900 14.96200 1.000 34.63573 265 VAL A CA 1
ATOM 1379 C C . VAL A 1 265 ? -2.41000 -6.97900 13.81500 1.000 35.79377 265 VAL A C 1
ATOM 1380 O O . VAL A 1 265 ? -1.20600 -6.70900 13.87500 1.000 35.66480 265 VAL A O 1
ATOM 1384 N N . ALA A 1 266 ? -2.95900 -7.59400 12.76800 1.000 35.09368 266 ALA A N 1
ATOM 1385 C CA . ALA A 1 266 ? -2.12300 -8.09500 11.68700 1.000 30.32732 266 ALA A CA 1
ATOM 1386 C C . ALA A 1 266 ? -2.68700 -7.74300 10.31600 1.000 33.63035 266 ALA A C 1
ATOM 1387 O O . ALA A 1 266 ? -3.86100 -7.40000 10.15600 1.000 30.01676 266 ALA A O 1
ATOM 1389 N N . ASN A 1 267 ? -1.80400 -7.83100 9.32800 1.000 32.02752 267 ASN A N 1
ATOM 1390 C CA . ASN A 1 267 ? -2.19200 -7.96000 7.92500 1.000 30.74316 267 ASN A CA 1
ATOM 1391 C C . ASN A 1 267 ? -2.54600 -9.42700 7.70000 1.000 30.82212 267 ASN A C 1
ATOM 1392 O O . ASN A 1 267 ? -1.66300 -10.27700 7.54500 1.000 33.46980 267 ASN A O 1
ATOM 1397 N N . TYR A 1 268 ? -3.84400 -9.74100 7.68900 1.000 31.51957 268 TYR A N 1
ATOM 1398 C CA . TYR A 1 268 ? -4.23600 -11.14700 7.59000 1.000 32.68550 268 TYR A CA 1
ATOM 1399 C C . TYR A 1 268 ? -4.06200 -11.70700 6.18600 1.000 37.98087 268 TYR A C 1
ATOM 1400 O O . TYR A 1 268 ? -3.97400 -12.93100 6.02600 1.000 34.96209 268 TYR A O 1
ATOM 1409 N N . ALA A 1 269 ? -3.97200 -10.84800 5.17100 1.000 32.16175 269 ALA A N 1
ATOM 1410 C CA . ALA A 1 269 ? -3.67000 -11.33700 3.83100 1.000 34.21989 269 ALA A CA 1
ATOM 1411 C C . ALA A 1 269 ? -2.31000 -12.01900 3.76900 1.000 38.30459 269 ALA A C 1
ATOM 1412 O O . ALA A 1 269 ? -2.05900 -12.79600 2.84200 1.000 38.18879 269 ALA A O 1
ATOM 1414 N N . GLU A 1 270 ? -1.42600 -11.74000 4.72100 1.000 35.31739 270 GLU A N 1
ATOM 1415 C CA . GLU A 1 270 ? -0.11700 -12.38400 4.78500 1.000 39.07047 270 GLU A CA 1
ATOM 1416 C C . GLU A 1 270 ? -0.27500 -13.68800 5.55500 1.000 44.10792 270 GLU A C 1
ATOM 1417 O O . GLU A 1 270 ? -0.35700 -13.69000 6.78300 1.000 42.63932 270 GLU A O 1
ATOM 1423 N N . THR A 1 271 ? -0.31900 -14.80600 4.83100 1.000 39.07047 271 THR A N 1
ATOM 1424 C CA . THR A 1 271 ? -0.56300 -16.10500 5.44600 1.000 45.60810 271 THR A CA 1
ATOM 1425 C C . THR A 1 271 ? 0.68400 -16.97200 5.53500 1.000 54.26177 271 THR A C 1
ATOM 1426 O O . THR A 1 271 ? 0.59600 -18.10900 6.00700 1.000 51.48249 271 THR A O 1
ATOM 1430 N N . LYS A 1 272 ? 1.83900 -16.47800 5.08800 1.000 58.59650 272 LYS A N 1
ATOM 1431 C CA . LYS A 1 272 ? 3.08300 -17.23700 5.15100 1.000 62.89701 272 LYS A CA 1
ATOM 1432 C C . LYS A 1 272 ? 3.96300 -16.78300 6.31100 1.000 60.95204 272 LYS A C 1
ATOM 1433 O O . LYS A 1 272 ? 4.25600 -17.56600 7.22000 1.000 65.46048 272 LYS A O 1
ATOM 1439 N N . LYS A 1 273 ? 4.38500 -15.52300 6.29800 1.000 49.40329 273 LYS A N 1
ATOM 1440 C CA . LYS A 1 273 ? 5.25700 -14.97700 7.32300 1.000 43.76051 273 LYS A CA 1
ATOM 1441 C C . LYS A 1 273 ? 4.44300 -14.18400 8.34600 1.000 44.00001 273 LYS A C 1
ATOM 1442 O O . LYS A 1 273 ? 3.22200 -14.04500 8.24200 1.000 42.08136 273 LYS A O 1
ATOM 1448 N N . ASN A 1 274 ? 5.13900 -13.65900 9.35400 1.000 38.18353 274 ASN A N 1
ATOM 1449 C CA . ASN A 1 274 ? 4.48500 -12.89500 10.41000 1.000 40.65751 274 ASN A CA 1
ATOM 1450 C C . ASN A 1 274 ? 3.90100 -11.61300 9.83600 1.000 42.67091 274 ASN A C 1
ATOM 1451 O O . ASN A 1 274 ? 4.63400 -10.77700 9.30000 1.000 42.22348 274 ASN A O 1
ATOM 1456 N N . GLY A 1 275 ? 2.58500 -11.45800 9.94900 1.000 40.03901 275 GLY A N 1
ATOM 1457 C CA . GLY A 1 275 ? 1.90800 -10.26200 9.50400 1.000 41.25495 275 GLY A CA 1
ATOM 1458 C C . GLY A 1 275 ? 1.48500 -9.31500 10.60200 1.000 43.99212 275 GLY A C 1
ATOM 1459 O O . GLY A 1 275 ? 0.83300 -8.30800 10.31000 1.000 41.37075 275 GLY A O 1
ATOM 1460 N N . VAL A 1 276 ? 1.82500 -9.60900 11.85800 1.000 41.09440 276 VAL A N 1
ATOM 1461 C CA . VAL A 1 276 ? 1.41900 -8.76100 12.97500 1.000 40.61013 276 VAL A CA 1
ATOM 1462 C C . VAL A 1 276 ? 2.08200 -7.39800 12.84600 1.000 39.10469 276 VAL A C 1
ATOM 1463 O O . VAL A 1 276 ? 3.29400 -7.29500 12.61500 1.000 42.53142 276 VAL A O 1
ATOM 1467 N N . TYR A 1 277 ? 1.28600 -6.34400 12.99100 1.000 40.87332 277 TYR A N 1
ATOM 1468 C CA . TYR A 1 277 ? 1.80400 -4.99100 12.85700 1.000 41.94713 277 TYR A CA 1
ATOM 1469 C C . TYR A 1 277 ? 2.62500 -4.60000 14.07700 1.000 45.89761 277 TYR A C 1
ATOM 1470 O O . TYR A 1 277 ? 2.28000 -4.93400 15.21600 1.000 45.08962 277 TYR A O 1
ATOM 1479 N N . GLY A 1 278 ? 3.70700 -3.86400 13.83500 1.000 49.91388 278 GLY A N 1
ATOM 1480 C CA . GLY A 1 278 ? 4.50900 -3.32400 14.91400 1.000 52.52998 278 GLY A CA 1
ATOM 1481 C C . GLY A 1 278 ? 4.06100 -1.98700 15.46500 1.000 56.39624 278 GLY A C 1
ATOM 1482 O O . GLY A 1 278 ? 4.57100 -1.55300 16.50200 1.000 57.13580 278 GLY A O 1
ATOM 1483 N N . ALA A 1 279 ? 3.11400 -1.32400 14.80700 1.000 54.16176 279 ALA A N 1
ATOM 1484 C CA . ALA A 1 279 ? 2.66900 -0.00300 15.22500 1.000 50.04811 279 ALA A CA 1
ATOM 1485 C C . ALA A 1 279 ? 1.67400 -0.09300 16.37900 1.000 46.01868 279 ALA A C 1
ATOM 1486 O O . ALA A 1 279 ? 1.08900 -1.14400 16.65400 1.000 49.21380 279 ALA A O 1
ATOM 1488 N N . VAL A 1 280 ? 1.47900 1.03800 17.05400 1.000 52.66947 280 VAL A N 1
ATOM 1489 C CA . VAL A 1 280 ? 0.49000 1.13500 18.12200 1.000 52.53261 280 VAL A CA 1
ATOM 1490 C C . VAL A 1 280 ? -0.87700 1.32600 17.47200 1.000 51.01664 280 VAL A C 1
ATOM 1491 O O . VAL A 1 280 ? -1.13900 2.35100 16.84400 1.000 54.05122 280 VAL A O 1
ATOM 1495 N N . ILE A 1 281 ? -1.74500 0.33200 17.60600 1.000 45.91603 281 ILE A N 1
ATOM 1496 C CA . ILE A 1 281 ? -3.07300 0.37700 17.01700 1.000 43.32625 281 ILE A CA 1
ATOM 1497 C C . ILE A 1 281 ? -4.09700 0.17100 18.12600 1.000 42.56037 281 ILE A C 1
ATOM 1498 O O . ILE A 1 281 ? -4.33700 -0.94000 18.57600 1.000 40.14955 281 ILE A O 1
ATOM 1503 N N . PRO A 1 282 ? -4.70800 1.26300 18.61100 1.000 39.61528 282 PRO A N 1
ATOM 1504 C CA . PRO A 1 282 ? -5.74200 1.11200 19.64800 1.000 35.48057 282 PRO A CA 1
ATOM 1505 C C . PRO A 1 282 ? -6.99700 0.48200 19.06600 1.000 31.09847 282 PRO A C 1
ATOM 1506 O O . PRO A 1 282 ? -7.45600 0.86400 17.98600 1.000 35.00683 282 PRO A O 1
ATOM 1510 N N . VAL A 1 283 ? -7.55500 -0.48900 19.79200 1.000 31.62484 283 VAL A N 1
ATOM 1511 C CA . VAL A 1 283 ? -8.77200 -1.16200 19.36900 1.000 33.24083 283 VAL A CA 1
ATOM 1512 C C . VAL A 1 283 ? -9.80200 -1.08000 20.48400 1.000 32.02752 283 VAL A C 1
ATOM 1513 O O . VAL A 1 283 ? -9.48100 -1.27500 21.66300 1.000 32.15912 283 VAL A O 1
ATOM 1517 N N . ILE A 1 284 ? -11.04600 -0.80900 20.10300 1.000 27.74280 284 ILE A N 1
ATOM 1518 C CA . ILE A 1 284 ? -12.18700 -0.80400 21.01300 1.000 25.85047 284 ILE A CA 1
ATOM 1519 C C . ILE A 1 284 ? -13.05800 -1.99900 20.67400 1.000 28.98505 284 ILE A C 1
ATOM 1520 O O . ILE A 1 284 ? -13.41400 -2.19200 19.50800 1.000 30.52208 284 ILE A O 1
ATOM 1525 N N . ASN A 1 285 ? -13.40000 -2.79300 21.68200 1.000 30.52734 285 ASN A N 1
ATOM 1526 C CA . ASN A 1 285 ? -14.42800 -3.81800 21.57100 1.000 29.20350 285 ASN A CA 1
ATOM 1527 C C . ASN A 1 285 ? -15.63400 -3.34800 22.36000 1.000 30.52734 285 ASN A C 1
ATOM 1528 O O . ASN A 1 285 ? -15.49200 -2.94200 23.51500 1.000 28.65080 285 ASN A O 1
ATOM 1533 N N . TYR A 1 286 ? -16.81300 -3.41400 21.75500 1.000 29.03243 286 TYR A N 1
ATOM 1534 C CA . TYR A 1 286 ? -17.99500 -2.92300 22.44100 1.000 30.74842 286 TYR A CA 1
ATOM 1535 C C . TYR A 1 286 ? -19.21900 -3.64800 21.91100 1.000 28.58237 286 TYR A C 1
ATOM 1536 O O . TYR A 1 286 ? -19.21900 -4.17400 20.79300 1.000 28.67449 286 TYR A O 1
ATOM 1545 N N . LYS A 1 287 ? -20.25900 -3.68000 22.73300 1.000 31.33534 287 LYS A N 1
ATOM 1546 C CA . LYS A 1 287 ? -21.53400 -4.28600 22.36400 1.000 28.69818 287 LYS A CA 1
ATOM 1547 C C . LYS A 1 287 ? -22.37900 -3.23300 21.65900 1.000 27.76386 287 LYS A C 1
ATOM 1548 O O . LYS A 1 287 ? -22.77800 -2.23300 22.27400 1.000 33.53034 287 LYS A O 1
ATOM 1554 N N . GLU A 1 288 ? -22.63900 -3.45000 20.36900 1.000 30.54840 288 GLU A N 1
ATOM 1555 C CA . GLU A 1 288 ? -23.35000 -2.48300 19.54200 1.000 36.12538 288 GLU A CA 1
ATOM 1556 C C . GLU A 1 288 ? -24.84700 -2.74800 19.63500 1.000 35.56479 288 GLU A C 1
ATOM 1557 O O . GLU A 1 288 ? -25.31300 -3.79000 19.14700 1.000 34.67258 288 GLU A O 1
ATOM 1563 N N . PRO A 1 289 ? -25.63200 -1.85700 20.24500 1.000 33.27504 289 PRO A N 1
ATOM 1564 C CA . PRO A 1 289 ? -27.05900 -2.15300 20.45900 1.000 35.61216 289 PRO A CA 1
ATOM 1565 C C . PRO A 1 289 ? -27.83300 -2.43900 19.18400 1.000 41.10493 289 PRO A C 1
ATOM 1566 O O . PRO A 1 289 ? -28.82600 -3.17600 19.23000 1.000 43.71314 289 PRO A O 1
ATOM 1570 N N . ALA A 1 290 ? -27.41500 -1.87900 18.04900 1.000 40.65487 290 ALA A N 1
ATOM 1571 C CA . ALA A 1 290 ? -28.15300 -2.09800 16.81200 1.000 39.08100 290 ALA A CA 1
ATOM 1572 C C . ALA A 1 290 ? -28.22000 -3.57500 16.43900 1.000 42.43140 290 ALA A C 1
ATOM 1573 O O . ALA A 1 290 ? -29.14400 -3.98000 15.72700 1.000 46.01341 290 ALA A O 1
ATOM 1575 N N . ILE A 1 291 ? -27.28700 -4.39200 16.92900 1.000 36.42016 291 ILE A N 1
ATOM 1576 C CA . ILE A 1 291 ? -27.18000 -5.78700 16.51400 1.000 33.36716 291 ILE A CA 1
ATOM 1577 C C . ILE A 1 291 ? -27.15200 -6.75700 17.68700 1.000 36.16749 291 ILE A C 1
ATOM 1578 O O . ILE A 1 291 ? -27.08700 -7.97000 17.46900 1.000 39.91531 291 ILE A O 1
ATOM 1583 N N . ASN A 1 292 ? -27.21600 -6.26800 18.92800 1.000 35.51215 292 ASN A N 1
ATOM 1584 C CA . ASN A 1 292 ? -27.13000 -7.11300 20.12400 1.000 36.69387 292 ASN A CA 1
ATOM 1585 C C . ASN A 1 292 ? -25.93000 -8.05500 20.04300 1.000 33.25399 292 ASN A C 1
ATOM 1586 O O . ASN A 1 292 ? -26.02500 -9.25200 20.32000 1.000 34.62784 292 ASN A O 1
ATOM 1591 N N . GLN A 1 293 ? -24.78500 -7.49800 19.66300 1.000 33.65404 293 GLN A N 1
ATOM 1592 C CA . GLN A 1 293 ? -23.59600 -8.27000 19.34600 1.000 33.15661 293 GLN A CA 1
ATOM 1593 C C . GLN A 1 293 ? -22.40200 -7.33100 19.41800 1.000 32.39073 293 GLN A C 1
ATOM 1594 O O . GLN A 1 293 ? -22.53600 -6.12500 19.19100 1.000 31.54062 293 GLN A O 1
ATOM 1600 N N . THR A 1 294 ? -21.23800 -7.88800 19.73400 1.000 30.08255 294 THR A N 1
ATOM 1601 C CA . THR A 1 294 ? -20.03700 -7.07200 19.78400 1.000 26.96376 294 THR A CA 1
ATOM 1602 C C . THR A 1 294 ? -19.40100 -6.93800 18.40300 1.000 30.52998 294 THR A C 1
ATOM 1603 O O . THR A 1 294 ? -19.63700 -7.73300 17.48300 1.000 28.39551 294 THR A O 1
ATOM 1607 N N . ARG A 1 295 ? -18.58400 -5.90300 18.27000 1.000 27.15589 295 ARG A N 1
ATOM 1608 C CA . ARG A 1 295 ? -17.67000 -5.75200 17.15300 1.000 28.89557 295 ARG A CA 1
ATOM 1609 C C . ARG A 1 295 ? -16.57600 -4.79300 17.58700 1.000 29.91674 295 ARG A C 1
ATOM 1610 O O . ARG A 1 295 ? -16.66100 -4.16100 18.64400 1.000 28.95610 295 ARG A O 1
ATOM 1618 N N . GLN A 1 296 ? -15.53300 -4.70500 16.77500 1.000 28.19285 296 GLN A N 1
ATOM 1619 C CA . GLN A 1 296 ? -14.34300 -3.97800 17.17200 1.000 26.44001 296 GLN A CA 1
ATOM 1620 C C . GLN A 1 296 ? -14.02800 -2.89100 16.15800 1.000 25.85310 296 GLN A C 1
ATOM 1621 O O . GLN A 1 296 ? -14.42900 -2.95400 14.99300 1.000 28.48499 296 GLN A O 1
ATOM 1627 N N . LEU A 1 297 ? -13.35200 -1.85700 16.64000 1.000 27.50067 297 LEU A N 1
ATOM 1628 C CA . LEU A 1 297 ? -13.04400 -0.68900 15.83000 1.000 27.51646 297 LEU A CA 1
ATOM 1629 C C . LEU A 1 297 ? -11.62100 -0.26200 16.13000 1.000 30.74842 297 LEU A C 1
ATOM 1630 O O . LEU A 1 297 ? -11.24300 -0.14900 17.29800 1.000 32.05911 297 LEU A O 1
ATOM 1635 N N . ILE A 1 298 ? -10.84000 -0.03100 15.08200 1.000 30.35627 298 ILE A N 1
ATOM 1636 C CA . ILE A 1 298 ? -9.53200 0.59100 15.22800 1.000 32.18017 298 ILE A CA 1
ATOM 1637 C C . ILE A 1 298 ? -9.75000 2.08100 15.46000 1.000 33.19872 298 ILE A C 1
ATOM 1638 O O . ILE A 1 298 ? -10.46100 2.74100 14.69200 1.000 33.51981 298 ILE A O 1
ATOM 1643 N N . ALA A 1 299 ? -9.16600 2.61000 16.53100 1.000 35.23317 299 ALA A N 1
ATOM 1644 C CA . ALA A 1 299 ? -9.39100 3.99800 16.94400 1.000 37.97297 299 ALA A CA 1
ATOM 1645 C C . ALA A 1 299 ? -8.04600 4.71300 17.03700 1.000 35.97010 299 ALA A C 1
ATOM 1646 O O . ALA A 1 299 ? -7.46300 4.83300 18.11600 1.000 38.17563 299 ALA A O 1
ATOM 1648 N N . LEU A 1 300 ? -7.56300 5.20700 15.89400 1.000 36.33594 300 LEU A N 1
ATOM 1649 C CA . LEU A 1 300 ? -6.21400 5.75100 15.83300 1.000 39.37314 300 LEU A CA 1
ATOM 1650 C C . LEU A 1 300 ? -6.08000 7.07300 16.57800 1.000 40.74699 300 LEU A C 1
ATOM 1651 O O . LEU A 1 300 ? -4.96000 7.44500 16.94500 1.000 43.92632 300 LEU A O 1
ATOM 1656 N N . ASN A 1 301 ? -7.18700 7.77800 16.81300 1.000 37.70715 301 ASN A N 1
ATOM 1657 C CA . ASN A 1 301 ? -7.19400 9.03400 17.57300 1.000 41.58657 301 ASN A CA 1
ATOM 1658 C C . ASN A 1 301 ? -6.11800 9.99500 17.06700 1.000 45.69495 301 ASN A C 1
ATOM 1659 O O . ASN A 1 301 ? -5.31200 10.53200 17.83200 1.000 51.34563 301 ASN A O 1
ATOM 1664 N N . ASP A 1 302 ? -6.09900 10.17900 15.74800 1.000 42.68143 302 ASP A N 1
ATOM 1665 C CA . ASP A 1 302 ? -5.26600 11.11100 14.98400 1.000 46.67139 302 ASP A CA 1
ATOM 1666 C C . ASP A 1 302 ? -3.83000 10.62100 14.80700 1.000 49.23485 302 ASP A C 1
ATOM 1667 O O . ASP A 1 302 ? -3.05600 11.29100 14.10500 1.000 52.94582 302 ASP A O 1
ATOM 1672 N N . SER A 1 303 ? -3.44200 9.49700 15.40400 1.000 47.09512 303 SER A N 1
ATOM 1673 C CA . SER A 1 303 ? -2.16700 8.88200 15.06600 1.000 50.30077 303 SER A CA 1
ATOM 1674 C C . SER A 1 303 ? -2.26100 8.20500 13.70100 1.000 52.72737 303 SER A C 1
ATOM 1675 O O . SER A 1 303 ? -3.34900 7.97600 13.16700 1.000 52.85897 303 SER A O 1
ATOM 1678 N N . LYS A 1 304 ? -1.09800 7.88000 13.14100 1.000 57.04105 304 LYS A N 1
ATOM 1679 C CA . LYS A 1 304 ? -0.99600 7.33100 11.79700 1.000 63.25758 304 LYS A CA 1
ATOM 1680 C C . LYS A 1 304 ? -0.44200 5.91300 11.83900 1.000 61.20734 304 LYS A C 1
ATOM 1681 O O . LYS A 1 304 ? 0.27800 5.53600 12.76600 1.000 70.36896 304 LYS A O 1
ATOM 1687 N N . ILE A 1 305 ? -0.79900 5.12200 10.82800 1.000 47.14513 305 ILE A N 1
ATOM 1688 C CA . ILE A 1 305 ? -0.10600 3.87700 10.51800 1.000 45.79760 305 ILE A CA 1
ATOM 1689 C C . ILE A 1 305 ? 0.26200 3.90500 9.03900 1.000 47.46622 305 ILE A C 1
ATOM 1690 O O . ILE A 1 305 ? -0.57000 4.24700 8.19200 1.000 51.22983 305 ILE A O 1
ATOM 1695 N N . GLN A 1 306 ? 1.51200 3.55800 8.73800 1.000 49.60332 306 GLN A N 1
ATOM 1696 C CA . GLN A 1 306 ? 2.14900 3.85300 7.46100 1.000 51.41932 306 GLN A CA 1
ATOM 1697 C C . GLN A 1 306 ? 2.52700 2.55600 6.76000 1.000 42.88146 306 GLN A C 1
ATOM 1698 O O . GLN A 1 306 ? 3.14200 1.67500 7.36900 1.000 49.44277 306 GLN A O 1
ATOM 1704 N N . PHE A 1 307 ? 2.16900 2.44800 5.48000 1.000 42.13663 307 PHE A N 1
ATOM 1705 C CA . PHE A 1 307 ? 2.56100 1.33200 4.62300 1.000 42.91567 307 PHE A CA 1
ATOM 1706 C C . PHE A 1 307 ? 3.26900 1.89000 3.39800 1.000 46.83193 307 PHE A C 1
ATOM 1707 O O . PHE A 1 307 ? 2.69600 2.70500 2.66800 1.000 52.01150 307 PHE A O 1
ATOM 1715 N N . SER A 1 308 ? 4.48900 1.42600 3.15100 1.000 54.29862 308 SER A N 1
ATOM 1716 C CA . SER A 1 308 ? 5.36000 2.00900 2.14200 1.000 52.94845 308 SER A CA 1
ATOM 1717 C C . SER A 1 308 ? 5.54700 1.07900 0.94700 1.000 52.44576 308 SER A C 1
ATOM 1718 O O . SER A 1 308 ? 5.19000 -0.10400 0.97000 1.000 49.35329 308 SER A O 1
ATOM 1721 N N . ASN A 1 309 ? 6.11200 1.65700 -0.11900 1.000 56.92525 309 ASN A N 1
ATOM 1722 C CA . ASN A 1 309 ? 6.60100 0.91300 -1.28200 1.000 62.76805 309 ASN A CA 1
ATOM 1723 C C . ASN A 1 309 ? 5.46300 0.25500 -2.06700 1.000 52.65105 309 ASN A C 1
ATOM 1724 O O . ASN A 1 309 ? 5.50400 -0.93600 -2.36800 1.000 49.68490 309 ASN A O 1
ATOM 1729 N N . HIS A 1 310 ? 4.45400 1.04800 -2.42100 1.000 50.65871 310 HIS A N 1
ATOM 1730 C CA . HIS A 1 310 ? 3.34200 0.57600 -3.23800 1.000 46.02920 310 HIS A CA 1
ATOM 1731 C C . HIS A 1 310 ? 3.40500 1.28000 -4.58900 1.000 45.41071 310 HIS A C 1
ATOM 1732 O O . HIS A 1 310 ? 3.37200 2.51600 -4.65200 1.000 43.97896 310 HIS A O 1
ATOM 1739 N N . ASP A 1 311 ? 3.51000 0.49700 -5.65900 1.000 48.90586 311 ASP A N 1
ATOM 1740 C CA . ASP A 1 311 ? 3.71900 1.03300 -7.00600 1.000 43.38678 311 ASP A CA 1
ATOM 1741 C C . ASP A 1 311 ? 2.35900 1.33200 -7.62500 1.000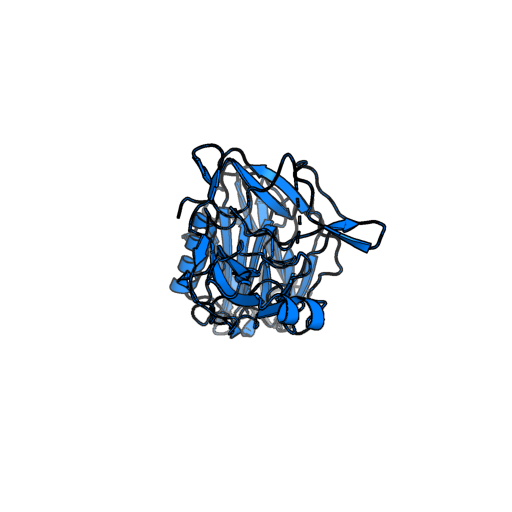 41.66289 311 ASP A C 1
ATOM 1742 O O . ASP A 1 311 ? 1.69900 0.44200 -8.16200 1.000 41.06808 311 ASP A O 1
ATOM 1747 N N . PHE A 1 312 ? 1.93800 2.59900 -7.56000 1.000 45.17910 312 PHE A N 1
ATOM 1748 C CA . PHE A 1 312 ? 0.60400 2.94500 -8.03200 1.000 44.77642 312 PHE A CA 1
ATOM 1749 C C . PHE A 1 312 ? 0.46000 2.80700 -9.54600 1.000 45.26859 312 PHE A C 1
ATOM 1750 O O . PHE A 1 312 ? -0.67100 2.82000 -10.04500 1.000 45.66074 312 PHE A O 1
ATOM 1758 N N . ASN A 1 313 ? 1.56300 2.62400 -10.28100 1.000 47.51886 313 ASN A N 1
ATOM 1759 C CA . ASN A 1 313 ? 1.47100 2.30700 -11.70500 1.000 49.88230 313 ASN A CA 1
ATOM 1760 C C . ASN A 1 313 ? 0.77000 0.98000 -11.95200 1.000 45.36860 313 ASN A C 1
ATOM 1761 O O . ASN A 1 313 ? 0.25200 0.75600 -13.05100 1.000 46.35293 313 ASN A O 1
ATOM 1766 N N . LYS A 1 314 ? 0.74400 0.09000 -10.96000 1.000 41.61025 314 LYS A N 1
ATOM 1767 C CA . LYS A 1 314 ? -0.01400 -1.14400 -11.12400 1.000 45.41071 314 LYS A CA 1
ATOM 1768 C C . LYS A 1 314 ? -1.51500 -0.89800 -11.09700 1.000 37.38606 314 LYS A C 1
ATOM 1769 O O . LYS A 1 314 ? -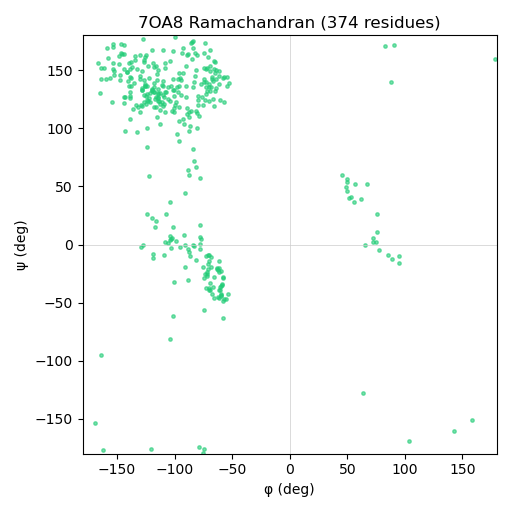2.28200 -1.77200 -11.53200 1.000 40.74436 314 LYS A O 1
ATOM 1775 N N . GLY A 1 315 ? -1.94200 0.27000 -10.60800 1.000 39.80740 315 GLY A N 1
ATOM 1776 C CA . GLY A 1 315 ? -3.31500 0.48100 -10.20300 1.000 39.85478 315 GLY A CA 1
ATOM 1777 C C . GLY A 1 315 ? -3.43600 0.05600 -8.75200 1.000 37.92560 315 GLY A C 1
ATOM 1778 O O . GLY A 1 315 ? -2.82100 -0.93500 -8.35800 1.000 40.14692 315 GLY A O 1
ATOM 1779 N N . TYR A 1 316 ? -4.18200 0.79900 -7.93800 1.000 37.37290 316 TYR A N 1
ATOM 1780 C CA . TYR A 1 316 ? -4.25900 0.49300 -6.51700 1.000 37.04128 316 TYR A CA 1
ATOM 1781 C C . TYR A 1 316 ? -5.63500 0.86500 -5.98900 1.000 38.19932 316 TYR A C 1
ATOM 1782 O O . TYR A 1 316 ? -6.23700 1.85200 -6.42800 1.000 39.42841 316 TYR A O 1
ATOM 1791 N N . THR A 1 317 ? -6.11700 0.08300 -5.01900 1.000 33.41980 317 THR A N 1
ATOM 1792 C CA . THR A 1 317 ? -7.44100 0.29600 -4.44900 1.000 33.24872 317 THR A CA 1
ATOM 1793 C C . THR A 1 317 ? -7.40200 0.11000 -2.94000 1.000 30.94318 317 THR A C 1
ATOM 1794 O O . THR A 1 317 ? -6.92800 -0.92100 -2.44900 1.000 33.43822 317 THR A O 1
ATOM 1798 N N . THR A 1 318 ? -7.90300 1.10400 -2.20500 1.000 32.06437 318 THR A N 1
ATOM 1799 C CA . THR A 1 318 ? -8.06400 0.99000 -0.75800 1.000 34.82523 318 THR A CA 1
ATOM 1800 C C . THR A 1 318 ? -9.55200 1.01800 -0.43400 1.000 32.81972 318 THR A C 1
ATOM 1801 O O . THR A 1 318 ? -10.25700 1.95000 -0.82400 1.000 35.14369 318 THR A O 1
ATOM 1805 N N . SER A 1 319 ? -10.03700 -0.01300 0.25500 1.000 31.05899 319 SER A N 1
ATOM 1806 C CA . SER A 1 319 ? -11.45700 -0.14600 0.57000 1.000 34.91471 319 SER A CA 1
ATOM 1807 C C . SER A 1 319 ? -11.61400 -0.25500 2.07300 1.000 29.88516 319 SER A C 1
ATOM 1808 O O . SER A 1 319 ? -11.02900 -1.15100 2.68800 1.000 32.42494 319 SER A O 1
ATOM 1811 N N . MET A 1 320 ? -12.40700 0.64500 2.66400 1.000 30.06150 320 MET A N 1
ATOM 1812 C CA . MET A 1 320 ? -12.52700 0.73700 4.11000 1.000 32.27755 320 MET A CA 1
ATOM 1813 C C . MET A 1 320 ? -13.98400 0.71200 4.54100 1.000 34.86207 320 MET A C 1
ATOM 1814 O O . MET A 1 320 ? -14.86600 1.20900 3.83600 1.000 36.88337 320 MET A O 1
ATOM 1819 N N . LEU A 1 321 ? -14.22000 0.16100 5.73400 1.000 29.83779 321 LEU A N 1
ATOM 1820 C CA . LEU A 1 321 ? -15.49800 0.28500 6.42100 1.000 28.89557 321 LEU A CA 1
ATOM 1821 C C . LEU A 1 321 ? -15.24300 1.04800 7.71200 1.000 33.74878 321 LEU A C 1
ATOM 1822 O O . LEU A 1 321 ? -14.38200 0.64900 8.49800 1.000 31.69064 321 LEU A O 1
ATOM 1827 N N . ILE A 1 322 ? -15.96900 2.14600 7.92400 1.000 32.68813 322 ILE A N 1
ATOM 1828 C CA . ILE A 1 322 ? -15.83700 2.91800 9.15800 1.000 30.98529 322 ILE A CA 1
ATOM 1829 C C . ILE A 1 322 ? -17.13900 2.84200 9.94200 1.000 35.93852 322 ILE A C 1
ATOM 1830 O O . ILE A 1 322 ? -18.22800 2.71400 9.37200 1.000 32.98553 322 ILE A O 1
ATOM 1835 N N . GLY A 1 323 ? -17.01300 2.93500 11.26900 1.000 35.50689 323 GLY A N 1
ATOM 1836 C CA . GLY A 1 323 ? -18.11400 2.70200 12.17900 1.000 36.44121 323 GLY A CA 1
ATOM 1837 C C . GLY A 1 323 ? -19.00700 3.90500 12.40500 1.000 34.27516 323 GLY A C 1
ATOM 1838 O O . GLY A 1 323 ? -18.76900 5.01200 11.92100 1.000 35.65691 323 GLY A O 1
ATOM 1839 N N . ASN A 1 324 ? -20.07600 3.65700 13.15700 1.000 33.42243 324 ASN A N 1
ATOM 1840 C CA . ASN A 1 324 ? -21.15000 4.63000 13.37100 1.000 35.19633 324 ASN A CA 1
ATOM 1841 C C . ASN A 1 324 ? -20.85500 5.56000 14.55600 1.000 36.37015 324 ASN A C 1
ATOM 1842 O O . ASN A 1 324 ? -21.60600 5.63400 15.52600 1.000 37.89928 324 ASN A O 1
ATOM 1847 N N . ARG A 1 325 ? -19.75100 6.29700 14.45600 1.000 36.14381 325 ARG A N 1
ATOM 1848 C CA . ARG A 1 325 ? -19.45600 7.38400 15.38100 1.000 39.82320 325 ARG A CA 1
ATOM 1849 C C . ARG A 1 325 ? -18.98900 8.59400 14.58100 1.000 37.06497 325 ARG A C 1
ATOM 1850 O O . ARG A 1 325 ? -18.53700 8.47200 13.44100 1.000 37.05444 325 ARG A O 1
ATOM 1858 N N . GLN A 1 326 ? -19.09700 9.77400 15.19500 1.000 38.65990 326 GLN A N 1
ATOM 1859 C CA . GLN A 1 326 ? -18.65500 10.99100 14.52800 1.000 42.06557 326 GLN A CA 1
ATOM 1860 C C . GLN A 1 326 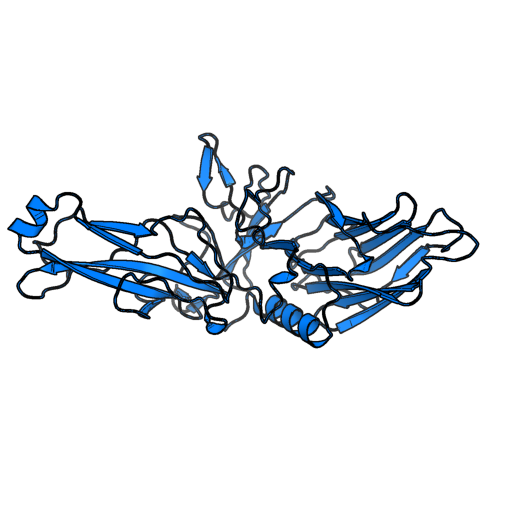? -17.13800 10.98700 14.38600 1.000 41.15230 326 GLN A C 1
ATOM 1861 O O . GLN A 1 326 ? -16.41400 10.63500 15.32400 1.000 44.18951 326 GLN A O 1
ATOM 1867 N N . GLN A 1 327 ? -16.65900 11.35800 13.19800 1.000 41.52866 327 GLN A N 1
ATOM 1868 C CA . GLN A 1 327 ? -15.25200 11.20800 12.85700 1.000 37.04128 327 GLN A CA 1
ATOM 1869 C C . GLN A 1 327 ? -14.73000 12.44100 12.13500 1.000 40.36800 327 GLN A C 1
ATOM 1870 O O . GLN A 1 327 ? -15.48100 13.16200 11.46800 1.000 44.86854 327 GLN A O 1
ATOM 1876 N N . THR A 1 328 ? -13.42400 12.67300 12.27800 1.000 42.07873 328 THR A N 1
ATOM 1877 C CA . THR A 1 328 ? -12.74900 13.82200 11.68400 1.000 45.87919 328 THR A CA 1
ATOM 1878 C C . THR A 1 328 ? -11.31400 13.44100 11.33900 1.000 40.71014 328 THR A C 1
ATOM 1879 O O . THR A 1 328 ? -10.74100 12.53300 11.94300 1.000 41.46287 328 THR A O 1
ATOM 1883 N N . GLY A 1 329 ? -10.73500 14.14200 10.36500 1.000 42.59195 329 GLY A N 1
ATOM 1884 C CA . GLY A 1 329 ? -9.30500 14.03300 10.11800 1.000 43.38415 329 GLY A CA 1
ATOM 1885 C C . GLY A 1 329 ? -8.92900 13.18500 8.91700 1.000 43.94211 329 GLY A C 1
ATOM 1886 O O . GLY A 1 329 ? -9.75300 12.79900 8.07900 1.000 43.94737 329 GLY A O 1
ATOM 1887 N N . SER A 1 330 ? -7.62400 12.89900 8.84000 1.000 41.04966 330 SER A N 1
ATOM 1888 C CA . SER A 1 330 ? -7.02800 12.28500 7.65000 1.000 41.13914 330 SER A CA 1
ATOM 1889 C C . SER A 1 330 ? -7.21300 10.76800 7.71200 1.000 42.40772 330 SER A C 1
ATOM 1890 O O . SER A 1 330 ? -6.32000 10.01100 8.09800 1.000 41.18389 330 SER A O 1
ATOM 1893 N N . LEU A 1 331 ? -8.40500 10.32800 7.30700 1.000 36.65176 331 LEU A N 1
ATOM 1894 C CA . LEU A 1 331 ? -8.71200 8.90200 7.26500 1.000 40.53644 331 LEU A CA 1
ATOM 1895 C C . LEU A 1 331 ? -7.72400 8.14300 6.38300 1.000 34.25148 331 LEU A C 1
ATOM 1896 O O . LEU A 1 331 ? -7.22300 7.07700 6.75600 1.000 36.70177 331 LEU A O 1
ATOM 1901 N N . LEU A 1 332 ? -7.44800 8.66500 5.19400 1.000 37.23078 332 LEU A N 1
ATOM 1902 C CA . LEU A 1 332 ? -6.58100 7.98300 4.24400 1.000 36.78599 332 LEU A CA 1
ATOM 1903 C C . LEU A 1 332 ? -5.74400 9.01500 3.51000 1.000 44.22899 332 LEU A C 1
ATOM 1904 O O . LEU A 1 332 ? -6.28600 9.96900 2.94100 1.000 43.75261 332 LEU A O 1
ATOM 1909 N N . THR A 1 333 ? -4.42900 8.81300 3.51900 1.000 40.03638 333 THR A N 1
ATOM 1910 C CA . THR A 1 333 ? -3.50000 9.69200 2.82200 1.000 42.82092 333 THR A CA 1
ATOM 1911 C C . THR A 1 333 ? -2.61900 8.85900 1.91300 1.000 42.97884 333 THR A C 1
ATOM 1912 O O . THR A 1 333 ? -2.04700 7.84900 2.34500 1.000 44.40532 333 THR A O 1
ATOM 1916 N N . TYR A 1 334 ? -2.54700 9.26200 0.64800 1.000 42.47615 334 TYR A N 1
ATOM 1917 C CA . TYR A 1 334 ? -1.60000 8.71700 -0.31000 1.000 44.73431 334 TYR A CA 1
ATOM 1918 C C . TYR A 1 334 ? -0.45400 9.71400 -0.41300 1.000 51.14561 334 TYR A C 1
ATOM 1919 O O . TYR A 1 334 ? -0.65300 10.84700 -0.85900 1.000 51.07191 334 TYR A O 1
ATOM 1928 N N . LYS A 1 335 ? 0.73400 9.31400 0.02300 1.000 45.91077 335 LYS A N 1
ATOM 1929 C CA . LYS A 1 335 ? 1.93600 10.10600 -0.22000 1.000 50.77714 335 LYS A CA 1
ATOM 1930 C C . LYS A 1 335 ? 2.56200 9.49200 -1.46300 1.000 53.23270 335 LYS A C 1
ATOM 1931 O O . LYS A 1 335 ? 3.36800 8.56100 -1.38500 1.000 46.72139 335 LYS A O 1
ATOM 1937 N N . LEU A 1 336 ? 2.14400 9.99800 -2.62900 1.000 44.04212 336 LEU A N 1
ATOM 1938 C CA . LEU A 1 336 ? 2.59900 9.42800 -3.88900 1.000 51.42195 336 LEU A CA 1
ATOM 1939 C C . LEU A 1 336 ? 4.05600 9.75400 -4.15200 1.000 56.64890 336 LEU A C 1
ATOM 1940 O O . LEU A 1 336 ? 4.73800 9.00400 -4.85900 1.000 60.79413 336 LEU A O 1
ATOM 1945 N N . ASP A 1 337 ? 4.54500 10.82500 -3.54600 1.000 62.71805 337 ASP A N 1
ATOM 1946 C CA . ASP A 1 337 ? 5.83200 11.41900 -3.84500 1.000 70.22158 337 ASP A CA 1
ATOM 1947 C C . ASP A 1 337 ? 6.23700 12.22600 -2.62500 1.000 64.32350 337 ASP A C 1
ATOM 1948 O O . ASP A 1 337 ? 5.39700 12.58200 -1.79500 1.000 63.41550 337 ASP A O 1
ATOM 1953 N N . ASN A 1 338 ? 7.53400 12.52100 -2.52400 1.000 64.23665 338 ASN A N 1
ATOM 1954 C CA . ASN A 1 338 ? 7.98200 13.46100 -1.50200 1.000 66.90013 338 ASN A CA 1
ATOM 1955 C C . ASN A 1 338 ? 7.36800 14.84400 -1.68500 1.000 68.29766 338 ASN A C 1
ATOM 1956 O O . ASN A 1 338 ? 7.43600 15.66300 -0.76000 1.000 68.06606 338 ASN A O 1
ATOM 1961 N N . SER A 1 339 ? 6.76700 15.11600 -2.84700 1.000 61.44947 339 SER A N 1
ATOM 1962 C CA . SER A 1 339 ? 6.18300 16.41100 -3.16200 1.000 61.81531 339 SER A CA 1
ATOM 1963 C C . SER A 1 339 ? 4.68900 16.36000 -3.44100 1.000 55.02239 339 SER A C 1
ATOM 1964 O O . SER A 1 339 ? 4.06500 17.42000 -3.56200 1.000 60.09668 339 SER A O 1
ATOM 1967 N N . LEU A 1 340 ? 4.10100 15.17200 -3.54500 1.000 54.69866 340 LEU A N 1
ATOM 1968 C CA . LEU A 1 340 ? 2.72300 15.00100 -3.98800 1.000 53.50378 340 LEU A CA 1
ATOM 1969 C C . LEU A 1 340 ? 1.99300 14.13600 -2.97300 1.000 49.41119 340 LEU A C 1
ATOM 1970 O O . LEU A 1 340 ? 2.37900 12.98300 -2.75500 1.000 50.84294 340 LEU A O 1
ATOM 1975 N N . ASN A 1 341 ? 0.94000 14.67500 -2.35800 1.000 49.48225 341 ASN A N 1
ATOM 1976 C CA . ASN A 1 341 ? 0.10100 13.85500 -1.48800 1.000 47.98207 341 ASN A CA 1
ATOM 1977 C C . ASN A 1 341 ? -1.36500 14.20200 -1.70700 1.000 53.41430 341 ASN A C 1
ATOM 1978 O O . ASN A 1 341 ? -1.71300 15.29400 -2.16700 1.000 51.31405 341 ASN A O 1
ATOM 1983 N N . TRP A 1 342 ? -2.21800 13.23800 -1.37000 1.000 44.66325 342 TRP A N 1
ATOM 1984 C CA . TRP A 1 342 ? -3.64500 13.27500 -1.67300 1.000 43.48153 342 TRP A CA 1
ATOM 1985 C C . TRP A 1 342 ? -4.37100 12.64200 -0.49600 1.000 45.24490 342 TRP A C 1
ATOM 1986 O O . TRP A 1 342 ? -4.08000 11.49500 -0.14100 1.000 44.18951 342 TRP A O 1
ATOM 1997 N N . THR A 1 343 ? -5.28400 13.38800 0.13300 1.000 45.42387 343 THR A N 1
ATOM 1998 C CA . THR A 1 343 ? -5.85500 12.96900 1.41200 1.000 44.84222 343 THR A CA 1
ATOM 1999 C C . THR A 1 343 ? -7.37700 13.00200 1.39100 1.000 48.71637 343 THR A C 1
ATOM 2000 O O . THR A 1 343 ? -7.97800 14.00200 0.97800 1.000 49.30328 343 THR A O 1
ATOM 2004 N N . VAL A 1 344 ? -7.98600 11.92300 1.87800 1.000 41.00228 344 VAL A N 1
ATOM 2005 C CA . VAL A 1 344 ? -9.40800 11.87800 2.20500 1.000 42.39719 344 VAL A CA 1
ATOM 2006 C C . VAL A 1 344 ? -9.56100 12.35900 3.64600 1.000 44.61324 344 VAL A C 1
ATOM 2007 O O . VAL A 1 344 ? -9.16500 11.66200 4.58900 1.000 40.72594 344 VAL A O 1
ATOM 2011 N N . SER A 1 345 ? -10.14100 13.54600 3.82900 1.000 40.94175 345 SER A N 1
ATOM 2012 C CA . SER A 1 345 ? -10.23200 14.18100 5.13800 1.000 42.80513 345 SER A CA 1
ATOM 2013 C C . SER A 1 345 ? -11.69100 14.30700 5.55200 1.000 44.60798 345 SER A C 1
ATOM 2014 O O . SER A 1 345 ? -12.46300 15.02800 4.90700 1.000 48.19262 345 SER A O 1
ATOM 2017 N N . LEU A 1 346 ? -12.04800 13.66200 6.66400 1.000 41.43392 346 LEU A N 1
ATOM 2018 C CA . LEU A 1 346 ? -13.40700 13.73400 7.18300 1.000 41.26547 346 LEU A CA 1
ATOM 2019 C C . LEU A 1 346 ? -13.62700 14.99200 8.01500 1.000 45.56073 346 LEU A C 1
ATOM 2020 O O . LEU A 1 346 ? -12.77000 15.39900 8.80500 1.000 47.32936 346 LEU A O 1
ATOM 2025 N N . GLU A 1 347 ? -14.79600 15.59700 7.84800 1.000 43.43152 347 GLU A N 1
ATOM 2026 C CA . GLU A 1 347 ? -15.23800 16.68800 8.69800 1.000 43.33677 347 GLU A CA 1
ATOM 2027 C C . GLU A 1 347 ? -16.36600 16.20000 9.59700 1.000 44.13687 347 GLU A C 1
ATOM 2028 O O . GLU A 1 347 ? -17.05300 15.22300 9.29000 1.000 46.02920 347 GLU A O 1
ATOM 2034 N N . ALA A 1 348 ? -16.53700 16.88300 10.73300 1.000 50.31656 348 ALA A N 1
ATOM 2035 C CA . ALA A 1 348 ? -17.48800 16.39900 11.73100 1.000 51.22193 348 ALA A CA 1
ATOM 2036 C C . ALA A 1 348 ? -18.92100 16.45500 11.21900 1.000 52.71422 348 ALA A C 1
ATOM 2037 O O . ALA A 1 348 ? -19.76000 15.65300 11.64300 1.000 51.31931 348 ALA A O 1
ATOM 2039 N N . ASN A 1 349 ? -19.21900 17.38400 10.30600 1.000 49.78228 349 ASN A N 1
ATOM 2040 C CA . ASN A 1 349 ? -20.55800 17.50800 9.74400 1.000 50.19286 349 ASN A CA 1
ATOM 2041 C C . ASN A 1 349 ? -20.86800 16.45400 8.68500 1.000 49.17695 349 ASN A C 1
ATOM 2042 O O . ASN A 1 349 ? -21.94100 16.51300 8.07500 1.000 54.33020 349 ASN A O 1
ATOM 2047 N N . GLY A 1 350 ? -19.96700 15.50000 8.44900 1.000 45.99236 350 GLY A N 1
ATOM 2048 C CA . GLY A 1 350 ? -20.17600 14.46200 7.46300 1.000 45.69232 350 GLY A CA 1
ATOM 2049 C C . GLY A 1 350 ? -19.58000 14.74800 6.10100 1.000 45.74233 350 GLY A C 1
ATOM 2050 O O . GLY A 1 350 ? -19.55500 13.84600 5.25500 1.000 45.97393 350 GLY A O 1
ATOM 2051 N N . LYS A 1 351 ? -19.10800 15.96800 5.85900 1.000 49.21116 351 LYS A N 1
ATOM 2052 C CA . LYS A 1 351 ? -18.49200 16.28000 4.57800 1.000 46.80824 351 LYS A CA 1
ATOM 2053 C C . LYS A 1 351 ? -17.15600 15.55700 4.43100 1.000 45.08962 351 LYS A C 1
ATOM 2054 O O . LYS A 1 351 ? -16.45000 15.29300 5.40700 1.000 48.26631 351 LYS A O 1
ATOM 2060 N N . ILE A 1 352 ? -16.81400 15.23500 3.19100 1.000 45.14489 352 ILE A N 1
ATOM 2061 C CA . ILE A 1 352 ? -15.55100 14.58900 2.87300 1.000 42.68143 352 ILE A CA 1
ATOM 2062 C C . ILE A 1 352 ? -14.74300 15.55800 2.02800 1.000 46.07658 352 ILE A C 1
ATOM 2063 O O . ILE A 1 352 ? -15.07800 15.80000 0.86200 1.000 44.92907 352 ILE A O 1
ATOM 2068 N N . ALA A 1 353 ? -13.67800 16.10300 2.60600 1.000 43.97369 353 ALA A N 1
ATOM 2069 C CA . ALA A 1 353 ? -12.78800 16.99300 1.87700 1.000 49.34802 353 ALA A CA 1
ATOM 2070 C C . ALA A 1 353 ? -11.67700 16.18800 1.22200 1.000 48.37685 353 ALA A C 1
ATOM 2071 O O . ALA A 1 353 ? -11.11200 15.27200 1.82500 1.000 46.71613 353 ALA A O 1
ATOM 2073 N N . ILE A 1 354 ? -11.38400 16.51200 -0.02900 1.000 45.46861 354 ILE A N 1
ATOM 2074 C CA . ILE A 1 354 ? -10.30800 15.86800 -0.76800 1.000 44.99487 354 ILE A CA 1
ATOM 2075 C C . ILE A 1 354 ? -9.19200 16.89000 -0.89600 1.000 50.64291 354 ILE A C 1
ATOM 2076 O O . ILE A 1 354 ? -9.36500 17.92800 -1.54200 1.000 48.96640 354 ILE A O 1
ATOM 2081 N N . GLU A 1 355 ? -8.05700 16.62200 -0.26100 1.000 48.57951 355 GLU A N 1
ATOM 2082 C CA . GLU A 1 355 ? -6.98100 17.60000 -0.15000 1.000 52.38523 355 GLU A CA 1
ATOM 2083 C C . GLU A 1 355 ? -5.78900 17.14300 -0.98300 1.000 55.73037 355 GLU A C 1
ATOM 2084 O O . GLU A 1 355 ? -5.26100 16.04600 -0.77700 1.000 52.16941 355 GLU A O 1
ATOM 2090 N N . THR A 1 356 ? -5.37500 17.98500 -1.92100 1.000 50.14549 356 THR A N 1
ATOM 2091 C CA . THR A 1 356 ? -4.24000 17.72700 -2.79600 1.000 50.83504 356 THR A CA 1
ATOM 2092 C C . THR A 1 356 ? -3.11900 18.70600 -2.48300 1.000 53.97226 356 THR A C 1
ATOM 2093 O O . THR A 1 356 ? -3.35300 19.91700 -2.40200 1.000 51.52986 356 THR A O 1
ATOM 2097 N N . VAL A 1 357 ? -1.90900 18.18400 -2.30600 1.000 51.06928 357 VAL A N 1
ATOM 2098 C CA . VAL A 1 357 ? -0.71700 19.01000 -2.15500 1.000 54.33283 357 VAL A CA 1
ATOM 2099 C C . VAL A 1 357 ? 0.30400 18.54800 -3.18200 1.000 53.16164 357 VAL A C 1
ATOM 2100 O O . VAL A 1 357 ? 0.67500 17.36800 -3.20700 1.000 50.67713 357 VAL A O 1
ATOM 2104 N N . ASP A 1 358 ? 0.74100 19.46800 -4.03400 1.000 55.17767 358 ASP A N 1
ATOM 2105 C CA . ASP A 1 358 ? 1.80000 19.20800 -5.00400 1.000 54.41179 358 ASP A CA 1
ATOM 2106 C C . ASP A 1 358 ? 2.68400 20.44500 -5.00700 1.000 59.62031 358 ASP A C 1
ATOM 2107 O O . ASP A 1 358 ? 2.26700 21.49700 -5.49400 1.000 63.25758 358 ASP A O 1
ATOM 2112 N N . ASN A 1 359 ? 3.88500 20.32000 -4.44600 1.000 65.05254 359 ASN A N 1
ATOM 2113 C CA . ASN A 1 359 ? 4.81800 21.43500 -4.35200 1.000 71.05062 359 ASN A CA 1
ATOM 2114 C C . ASN A 1 359 ? 5.62400 21.63700 -5.62500 1.000 69.80574 359 ASN A C 1
ATOM 2115 O O . ASN A 1 359 ? 6.43900 22.56300 -5.68500 1.000 69.21093 359 ASN A O 1
ATOM 2120 N N . THR A 1 360 ? 5.42000 20.79200 -6.62900 1.000 63.88134 360 THR A N 1
ATOM 2121 C CA . THR A 1 360 ? 5.94200 21.02200 -7.96400 1.000 55.13556 360 THR A CA 1
ATOM 2122 C C . THR A 1 360 ? 4.90300 21.75700 -8.80500 1.000 57.42267 360 THR A C 1
ATOM 2123 O O . THR A 1 360 ? 3.74100 21.90100 -8.41800 1.000 65.98686 360 THR A O 1
ATOM 2127 N N . ASN A 1 361 ? 5.33300 22.22900 -9.97300 1.000 56.14884 361 ASN A N 1
ATOM 2128 C CA . ASN A 1 361 ? 4.43600 22.90600 -10.90200 1.000 55.88828 361 ASN A CA 1
ATOM 2129 C C . ASN A 1 361 ? 3.55700 21.93800 -11.70000 1.000 59.12814 361 ASN A C 1
ATOM 2130 O O . ASN A 1 361 ? 2.82800 22.38700 -12.59300 1.000 59.76506 361 ASN A O 1
ATOM 2135 N N . ALA A 1 362 ? 3.59400 20.63600 -11.39700 1.000 61.25471 362 ALA A N 1
ATOM 2136 C CA . ALA A 1 362 ? 2.80400 19.68000 -12.17300 1.000 61.53369 362 ALA A CA 1
ATOM 2137 C C . ALA A 1 362 ? 1.31700 19.80500 -11.86000 1.000 59.90718 362 ALA A C 1
ATOM 2138 O O . ALA A 1 362 ? 0.47500 19.68800 -12.76000 1.000 57.30687 362 ALA A O 1
ATOM 2140 N N . ASN A 1 363 ? 0.97700 20.06800 -10.60100 1.000 58.92812 363 ASN A N 1
ATOM 2141 C CA . ASN A 1 363 ? -0.40000 20.28600 -10.18900 1.000 54.34599 363 ASN A CA 1
ATOM 2142 C C . ASN A 1 363 ? -0.43400 21.43200 -9.19600 1.000 56.13041 363 ASN A C 1
ATOM 2143 O O . ASN A 1 363 ? 0.51900 21.64100 -8.44400 1.000 59.87034 363 ASN A O 1
ATOM 2148 N N . ASN A 1 364 ? -1.55900 22.14100 -9.17600 1.000 59.48082 364 ASN A N 1
ATOM 2149 C CA . ASN A 1 364 ? -1.74000 23.23900 -8.23100 1.000 58.51491 364 ASN A CA 1
ATOM 2150 C C . ASN A 1 364 ? -1.99300 22.73600 -6.81300 1.000 73.18246 364 ASN A C 1
ATOM 2151 O O . ASN A 1 364 ? -1.27800 23.10400 -5.87300 1.000 71.15853 364 ASN A O 1
ATOM 2156 N N . GLY A 1 365 ? -3.01600 21.90800 -6.63800 1.000 73.79832 365 GLY A N 1
ATOM 2157 C CA . GLY A 1 365 ? -3.44100 21.50200 -5.31700 1.000 72.85610 365 GLY A CA 1
ATOM 2158 C C . GLY A 1 365 ? -4.49500 22.43000 -4.73900 1.000 68.18975 365 GLY A C 1
ATOM 2159 O O . GLY A 1 365 ? -4.81600 23.49000 -5.28000 1.000 73.15877 365 GLY A O 1
ATOM 2160 N N . GLY A 1 366 ? -5.03700 22.01600 -3.60800 1.000 52.14836 366 GLY A N 1
ATOM 2161 C CA . GLY A 1 366 ? -6.14500 22.69700 -2.98700 1.000 55.56982 366 GLY A CA 1
ATOM 2162 C C . GLY A 1 366 ? -7.09800 21.70400 -2.37100 1.000 56.84629 366 GLY A C 1
ATOM 2163 O O . GLY A 1 366 ? -6.73900 20.55400 -2.11000 1.000 58.14645 366 GLY A O 1
ATOM 2164 N N . ARG A 1 367 ? -8.32700 22.15500 -2.13700 1.000 55.83301 367 ARG A N 1
ATOM 2165 C CA . ARG A 1 367 ? -9.33100 21.31500 -1.50200 1.000 51.86411 367 ARG A CA 1
ATOM 2166 C C . ARG A 1 367 ? -10.55800 21.23000 -2.39400 1.000 58.71493 367 ARG A C 1
ATOM 2167 O O . ARG A 1 367 ? -10.99700 22.23200 -2.96500 1.000 57.70429 367 ARG A O 1
ATOM 2175 N N . GLN A 1 368 ? -11.08700 20.02000 -2.52500 1.000 51.37458 368 GLN A N 1
ATOM 2176 C CA . GLN A 1 368 ? -12.37800 19.77200 -3.13900 1.000 55.10134 368 GLN A CA 1
ATOM 2177 C C . GLN A 1 368 ? -13.22000 18.97800 -2.15500 1.000 57.45163 368 GLN A C 1
ATOM 2178 O O . GLN A 1 368 ? -12.69800 18.38500 -1.20700 1.000 58.23067 368 GLN A O 1
ATOM 2184 N N . TYR A 1 369 ? -14.53100 18.99000 -2.35900 1.000 55.86722 369 TYR A N 1
ATOM 2185 C CA . TYR A 1 369 ? -15.43000 18.19900 -1.53000 1.000 51.97465 369 TYR A CA 1
ATOM 2186 C C . TYR A 1 369 ? -16.08700 17.12900 -2.38100 1.000 54.52759 369 TYR A C 1
ATOM 2187 O O . TYR A 1 369 ? -16.54900 17.40400 -3.49600 1.000 57.25423 369 TYR A O 1
ATOM 2196 N N . ALA A 1 370 ? -16.10300 15.90900 -1.85900 1.000 50.07179 370 ALA A N 1
ATOM 2197 C CA . ALA A 1 370 ? -16.85300 14.84200 -2.49500 1.000 49.26907 370 ALA A CA 1
ATOM 2198 C C . ALA A 1 370 ? -18.34100 15.16900 -2.46300 1.000 52.15625 370 ALA A C 1
ATOM 2199 O O . ALA A 1 370 ? -18.83400 15.84200 -1.55300 1.000 55.67510 370 ALA A O 1
ATOM 2201 N N . ASN A 1 371 ? -19.05800 14.67900 -3.47200 1.000 51.74305 371 ASN A N 1
ATOM 2202 C CA . ASN A 1 371 ? -20.49200 14.93500 -3.61300 1.000 56.99368 371 ASN A CA 1
ATOM 2203 C C . ASN A 1 371 ? -21.28000 13.97900 -2.71600 1.000 51.29299 371 ASN A C 1
ATOM 2204 O O . ASN A 1 371 ? -22.03000 13.11100 -3.17200 1.000 55.99619 371 ASN A O 1
ATOM 2209 N N . VAL A 1 372 ? -21.10900 14.16000 -1.40900 1.000 49.66122 372 VAL A N 1
ATOM 2210 C CA . VAL A 1 372 ? -21.74300 13.29200 -0.42200 1.000 46.65559 372 VAL A CA 1
ATOM 2211 C C . VAL A 1 372 ? -21.63300 13.94400 0.94200 1.000 51.44038 372 VAL A C 1
ATOM 2212 O O . VAL A 1 372 ? -20.75200 14.77800 1.17300 1.000 62.03375 372 VAL A O 1
ATOM 2216 N N . VAL A 1 373 ? -22.53300 13.57600 1.84700 1.000 45.93709 373 VAL A N 1
ATOM 2217 C CA . VAL A 1 373 ? -22.41300 13.89200 3.26500 1.000 50.40868 373 VAL A CA 1
ATOM 2218 C C . VAL A 1 373 ? -22.61400 12.59400 4.04000 1.000 45.05014 373 VAL A C 1
ATOM 2219 O O . VAL A 1 373 ? -23.67400 11.96400 3.93500 1.000 49.90072 373 VAL A O 1
ATOM 2223 N N . LEU A 1 374 ? -21.60300 12.19200 4.80600 1.000 45.83181 374 LEU A N 1
ATOM 2224 C CA . LEU A 1 374 ? -21.69600 10.96600 5.59200 1.000 48.02681 374 LEU A CA 1
ATOM 2225 C C . LEU A 1 374 ? -22.67400 11.13300 6.74800 1.000 44.42901 374 LEU A C 1
ATOM 2226 O O . LEU A 1 374 ? -22.69000 12.16300 7.42200 1.000 47.07670 374 LEU A O 1
ATOM 2231 N N . ASP A 1 375 ? -23.49100 10.10700 6.97400 1.000 45.03961 375 ASP A N 1
ATOM 2232 C CA . ASP A 1 375 ? -24.32600 10.00500 8.17000 1.000 45.18173 375 ASP A CA 1
ATOM 2233 C C . ASP A 1 375 ? -23.57400 9.14000 9.17900 1.000 43.98948 375 ASP A C 1
ATOM 2234 O O . ASP A 1 375 ? -23.48400 7.91900 9.01300 1.000 46.02131 375 ASP A O 1
ATOM 2239 N N . TYR A 1 376 ? -23.03400 9.77100 10.22400 1.000 44.05265 376 TYR A N 1
ATOM 2240 C CA . TYR A 1 376 ? -22.20600 9.03400 11.17400 1.000 43.29203 376 TYR A CA 1
ATOM 2241 C C . TYR A 1 376 ? -23.01300 8.20400 12.16200 1.000 44.97908 376 TYR A C 1
ATOM 2242 O O . TYR A 1 376 ? -22.41000 7.55000 13.01800 1.000 44.10792 376 TYR A O 1
ATOM 2251 N N . THR A 1 377 ? -24.34200 8.20000 12.07900 1.000 46.42399 377 THR A N 1
ATOM 2252 C CA . THR A 1 377 ? -25.13000 7.26900 12.88100 1.000 45.43176 377 THR A CA 1
ATOM 2253 C C . THR A 1 377 ? -25.26400 5.89900 12.22300 1.000 43.92106 377 THR A C 1
ATOM 2254 O O . THR A 1 377 ? -25.89200 5.00200 12.79900 1.000 41.75764 377 THR A O 1
ATOM 2258 N N . LYS A 1 378 ? -24.68500 5.71500 11.03800 1.000 42.17874 378 LYS A N 1
ATOM 2259 C CA . LYS A 1 378 ? -24.58100 4.41700 10.39700 1.000 39.87057 378 LYS A CA 1
ATOM 2260 C C . LYS A 1 378 ? -23.11900 4.13000 10.08000 1.000 38.99678 378 LYS A C 1
ATOM 2261 O O . LYS A 1 378 ? -22.27200 5.02900 10.07800 1.000 38.55462 378 LYS A O 1
ATOM 2267 N N . ASP A 1 379 ? -22.83000 2.85700 9.82600 1.000 39.29945 379 ASP A N 1
ATOM 2268 C CA . ASP A 1 379 ? -21.58200 2.49300 9.17200 1.000 36.61228 379 ASP A CA 1
ATOM 2269 C C . ASP A 1 379 ? -21.57200 3.02300 7.74200 1.000 39.44683 379 ASP A C 1
ATOM 2270 O O . ASP A 1 379 ? -22.61900 3.15600 7.10200 1.000 39.75477 379 ASP A O 1
ATOM 2275 N N . ASN A 1 380 ? -20.37500 3.31700 7.23800 1.000 35.55426 380 ASN A N 1
ATOM 2276 C CA . ASN A 1 380 ? -20.19900 3.76700 5.86100 1.000 37.00444 380 ASN A CA 1
ATOM 2277 C C . ASN A 1 380 ? -18.95100 3.13300 5.27300 1.000 36.25961 380 ASN A C 1
ATOM 2278 O O . ASN A 1 380 ? -17.93000 3.01400 5.95300 1.000 34.21200 380 ASN A O 1
ATOM 2283 N N . SER A 1 381 ? -19.01700 2.73400 4.00300 1.000 37.24394 381 SER A N 1
ATOM 2284 C CA . SER A 1 381 ? -17.82800 2.25200 3.32100 1.000 34.25674 381 SER A CA 1
ATOM 2285 C C . SER A 1 381 ? -17.28400 3.34700 2.42300 1.000 37.31500 381 SER A C 1
ATOM 2286 O O . SER A 1 381 ? -18.04500 4.12100 1.83000 1.000 36.61492 381 SER A O 1
ATOM 2289 N N . ILE A 1 382 ? -15.95900 3.42900 2.35800 1.000 34.03303 382 ILE A N 1
ATOM 2290 C CA . ILE A 1 382 ? -15.26500 4.41400 1.53600 1.000 36.34383 382 ILE A CA 1
ATOM 2291 C C . ILE A 1 382 ? -14.17200 3.67700 0.78000 1.000 35.89641 382 ILE A C 1
ATOM 2292 O O . ILE A 1 382 ? -13.29800 3.05400 1.39700 1.000 32.97237 382 ILE A O 1
ATOM 2297 N N . GLN A 1 383 ? -14.23700 3.71600 -0.54700 1.000 33.45138 383 GLN A N 1
ATOM 2298 C CA . GLN A 1 383 ? -13.27800 3.01500 -1.37600 1.000 33.08028 383 GLN A CA 1
ATOM 2299 C C . GLN A 1 383 ? -12.66400 3.99400 -2.35600 1.000 35.30686 383 GLN A C 1
ATOM 2300 O O . GLN A 1 383 ? -13.37100 4.81500 -2.95000 1.000 41.34969 383 GLN A O 1
ATOM 2306 N N . VAL A 1 384 ? -11.34900 3.90600 -2.52700 1.000 35.06999 384 VAL A N 1
ATOM 2307 C CA . VAL A 1 384 ? -10.62900 4.76500 -3.46600 1.000 35.45425 384 VAL A CA 1
ATOM 2308 C C . VAL A 1 384 ? -9.85700 3.87900 -4.42900 1.000 37.65188 384 VAL A C 1
ATOM 2309 O O . VAL A 1 384 ? -8.99500 3.10100 -4.00700 1.000 38.01245 384 VAL A O 1
ATOM 2313 N N . ARG A 1 385 ? -10.13200 4.01000 -5.72300 1.000 37.45449 385 ARG A N 1
ATOM 2314 C CA . ARG A 1 385 ? -9.36600 3.25000 -6.69800 1.000 36.17802 385 ARG A CA 1
ATOM 2315 C C . ARG A 1 385 ? -8.58700 4.22700 -7.56400 1.000 40.14955 385 ARG A C 1
ATOM 2316 O O . ARG A 1 385 ? -9.03000 5.35300 -7.80700 1.000 45.16068 385 ARG A O 1
ATOM 2324 N N . ALA A 1 386 ? -7.39900 3.80600 -7.99000 1.000 36.94917 386 ALA A N 1
ATOM 2325 C CA . ALA A 1 386 ? -6.48900 4.69600 -8.70100 1.000 39.43631 386 ALA A CA 1
ATOM 2326 C C . ALA A 1 386 ? -5.85200 3.95100 -9.86200 1.000 41.21810 386 ALA A C 1
ATOM 2327 O O . ALA A 1 386 ? -5.55100 2.76500 -9.74500 1.000 41.88660 386 ALA A O 1
ATOM 2329 N N . SER A 1 387 ? -5.63700 4.64800 -10.97700 1.000 38.50988 387 SER A N 1
ATOM 2330 C CA . SER A 1 387 ? -4.97100 4.02500 -12.10900 1.000 38.65727 387 SER A CA 1
ATOM 2331 C C . SER A 1 387 ? -4.28600 5.10300 -12.93400 1.000 37.78874 387 SER A C 1
ATOM 2332 O O . SER A 1 387 ? -4.74300 6.24400 -12.98100 1.000 42.61037 387 SER A O 1
ATOM 2335 N N . VAL A 1 388 ? -3.19600 4.72200 -13.59400 1.000 41.31811 388 VAL A N 1
ATOM 2336 C CA . VAL A 1 388 ? -2.43300 5.63100 -14.44900 1.000 40.66803 388 VAL A CA 1
ATOM 2337 C C . VAL A 1 388 ? -2.75600 5.31200 -15.90100 1.000 40.86279 388 VAL A C 1
ATOM 2338 O O . VAL A 1 388 ? -2.56600 4.17800 -16.35400 1.000 40.94438 388 VAL A O 1
ATOM 2342 N N . THR A 1 389 ? -3.21500 6.31200 -16.64500 1.000 40.76278 389 THR A N 1
ATOM 2343 C CA . THR A 1 389 ? -3.40800 6.19900 -18.08700 1.000 44.03686 389 THR A CA 1
ATOM 2344 C C . THR A 1 389 ? -2.77500 7.41700 -18.73100 1.000 45.20542 389 THR A C 1
ATOM 2345 O O . THR A 1 389 ? -3.19500 8.54300 -18.46100 1.000 45.12910 389 THR A O 1
ATOM 2349 N N . ASN A 1 390 ? -1.76800 7.19000 -19.57100 1.000 43.90263 390 ASN A N 1
ATOM 2350 C CA . ASN A 1 390 ? -1.16400 8.22800 -20.39900 1.000 42.28665 390 ASN A CA 1
ATOM 2351 C C . ASN A 1 390 ? -0.79700 9.46600 -19.57700 1.000 47.16092 390 ASN A C 1
ATOM 2352 O O . ASN A 1 390 ? -1.24900 10.58100 -19.84600 1.000 48.23210 390 ASN A O 1
ATOM 2357 N N . LYS A 1 391 ? 0.01900 9.23700 -18.54400 1.000 48.29263 391 LYS A N 1
ATOM 2358 C CA . LYS A 1 391 ? 0.61100 10.26200 -17.67600 1.000 47.72151 391 LYS A CA 1
ATOM 2359 C C . LYS A 1 391 ? -0.38600 10.91900 -16.72600 1.000 52.11151 391 LYS A C 1
ATOM 2360 O O . LYS A 1 391 ? -0.01900 11.87900 -16.03100 1.000 49.55594 391 LYS A O 1
ATOM 2366 N N . ILE A 1 392 ? -1.63300 10.45400 -16.67900 1.000 45.32912 392 ILE A N 1
ATOM 2367 C CA . ILE A 1 392 ? -2.66400 11.01300 -15.81000 1.000 43.35257 392 ILE A CA 1
ATOM 2368 C C . ILE A 1 392 ? -3.04800 9.96300 -14.77600 1.000 47.34778 392 ILE A C 1
ATOM 2369 O O . ILE A 1 392 ? -3.39000 8.82700 -15.13200 1.000 44.25794 392 ILE A O 1
ATOM 2374 N N . LEU A 1 393 ? -2.99700 10.34000 -13.49800 1.000 43.89737 393 LEU A N 1
ATOM 2375 C CA . LEU A 1 393 ? -3.45000 9.47800 -12.41500 1.000 46.73718 393 LEU A CA 1
ATOM 2376 C C . LEU A 1 393 ? -4.88400 9.85200 -12.06900 1.000 47.24514 393 LEU A C 1
ATOM 2377 O O . LEU A 1 393 ? -5.14900 10.98700 -11.66200 1.000 48.95587 393 LEU A O 1
ATOM 2382 N N . THR A 1 394 ? -5.80400 8.90700 -12.23500 1.000 42.08399 394 THR A N 1
ATOM 2383 C CA . THR A 1 394 ? -7.21000 9.12400 -11.92500 1.000 40.87332 394 THR A CA 1
ATOM 2384 C C . THR A 1 394 ? -7.55700 8.40300 -10.63500 1.000 43.64734 394 THR A C 1
ATOM 2385 O O . THR A 1 394 ? -7.33500 7.19200 -10.52200 1.000 43.52627 394 THR A O 1
ATOM 2389 N N . LEU A 1 395 ? -8.09800 9.14400 -9.67200 1.000 44.23162 395 LEU A N 1
ATOM 2390 C CA . LEU A 1 395 ? -8.58200 8.56700 -8.42300 1.000 44.30005 395 LEU A CA 1
ATOM 2391 C C . LEU A 1 395 ? -10.09000 8.74600 -8.34600 1.000 46.36082 395 LEU A C 1
ATOM 2392 O O . LEU A 1 395 ? -10.59800 9.84900 -8.56900 1.000 49.65859 395 LEU A O 1
ATOM 2397 N N . GLU A 1 396 ? -10.79900 7.66000 -8.05800 1.000 41.42076 396 GLU A N 1
ATOM 2398 C CA . GLU A 1 396 ? -12.24900 7.67400 -7.93200 1.000 42.93146 396 GLU A CA 1
ATOM 2399 C C . GLU A 1 396 ? -12.63500 7.22800 -6.53500 1.000 40.86806 396 GLU A C 1
ATOM 2400 O O . GLU A 1 396 ? -12.13800 6.20300 -6.05000 1.000 41.58393 396 GLU A O 1
ATOM 2406 N N . VAL A 1 397 ? -13.55000 7.96600 -5.91300 1.000 38.64411 397 VAL A N 1
ATOM 2407 C CA . VAL A 1 397 ? -13.97900 7.70100 -4.54000 1.000 40.73383 397 VAL A CA 1
ATOM 2408 C C . VAL A 1 397 ? -15.40000 7.16000 -4.57000 1.000 41.78133 397 VAL A C 1
ATOM 2409 O O . VAL A 1 397 ? -16.30100 7.78200 -5.14700 1.000 43.20518 397 VAL A O 1
ATOM 2413 N N . PHE A 1 398 ? -15.60100 6.01600 -3.92800 1.000 38.36249 398 PHE A N 1
ATOM 2414 C CA . PHE A 1 398 ? -16.89400 5.35200 -3.85800 1.000 42.70249 398 PHE A CA 1
ATOM 2415 C C . PHE A 1 398 ? -17.32400 5.29200 -2.40200 1.000 40.84963 398 PHE A C 1
ATOM 2416 O O . PHE A 1 398 ? -16.65000 4.66200 -1.57500 1.000 42.63143 398 PHE A O 1
ATOM 2424 N N . VAL A 1 399 ? -18.44700 5.92500 -2.09000 1.000 38.15457 399 VAL A N 1
ATOM 2425 C CA . VAL A 1 399 ? -19.01700 5.88600 -0.74700 1.000 42.47878 399 VAL A CA 1
ATOM 2426 C C . VAL A 1 399 ? -20.27900 5.04000 -0.80200 1.000 41.16546 399 VAL A C 1
ATOM 2427 O O . VAL A 1 399 ? -21.21000 5.35200 -1.55500 1.000 42.78145 399 VAL A O 1
ATOM 2431 N N . ASN A 1 400 ? -20.30400 3.96400 -0.01300 1.000 38.77307 400 ASN A N 1
ATOM 2432 C CA . ASN A 1 400 ? -21.42600 3.02800 -0.00000 1.000 40.17587 400 ASN A CA 1
ATOM 2433 C C . ASN A 1 400 ? -21.77300 2.57000 -1.41800 1.000 43.37889 400 ASN A C 1
ATOM 2434 O O . ASN A 1 400 ? -22.94300 2.45300 -1.79100 1.000 42.95778 400 ASN A O 1
ATOM 2439 N N . GLY A 1 401 ? -20.73500 2.32500 -2.21800 1.000 40.86806 401 GLY A N 1
ATOM 2440 C CA . GLY A 1 401 ? -20.88500 1.79800 -3.55600 1.000 39.25207 401 GLY A CA 1
ATOM 2441 C C . GLY A 1 401 ? -21.05900 2.84100 -4.63900 1.000 45.43703 401 GLY A C 1
ATOM 2442 O O . GLY A 1 401 ? -20.94400 2.50000 -5.82500 1.000 45.79233 401 GLY A O 1
ATOM 2443 N N . ALA A 1 402 ? -21.31300 4.09400 -4.27200 1.000 44.22636 402 ALA A N 1
ATOM 2444 C CA . ALA A 1 402 ? -21.64300 5.15600 -5.21900 1.000 42.77881 402 ALA A CA 1
ATOM 2445 C C . ALA A 1 402 ? -20.42300 6.02500 -5.49900 1.000 46.73455 402 ALA A C 1
ATOM 2446 O O . ALA A 1 402 ? -19.73700 6.45500 -4.56400 1.000 43.68155 402 ALA A O 1
ATOM 2448 N N . LEU A 1 403 ? -20.17000 6.30600 -6.77900 1.000 47.85311 403 LEU A N 1
ATOM 2449 C CA . LEU A 1 403 ? -19.13500 7.27200 -7.13600 1.000 44.61324 403 LEU A CA 1
ATOM 2450 C C . LEU A 1 403 ? -19.53200 8.66900 -6.68000 1.000 49.05062 403 LEU A C 1
ATOM 2451 O O . LEU A 1 403 ? -20.60300 9.17100 -7.03500 1.000 59.39660 403 LEU A O 1
ATOM 2456 N N . VAL A 1 404 ? -18.65500 9.31400 -5.90800 1.000 43.24203 404 VAL A N 1
ATOM 2457 C CA . VAL A 1 404 ? -18.91700 10.65500 -5.40300 1.000 46.19764 404 VAL A CA 1
ATOM 2458 C C . VAL A 1 404 ? -17.77400 11.62100 -5.66700 1.000 49.11642 404 VAL A C 1
ATOM 2459 O O . VAL A 1 404 ? -17.88400 12.79900 -5.31800 1.000 49.14010 404 VAL A O 1
ATOM 2463 N N . HIS A 1 405 ? -16.67200 11.16500 -6.26200 1.000 45.23963 405 HIS A N 1
ATOM 2464 C CA . HIS A 1 405 ? -15.57600 12.06900 -6.58100 1.000 42.36034 405 HIS A CA 1
ATOM 2465 C C . HIS A 1 405 ? -14.59500 11.44200 -7.55700 1.000 43.68945 405 HIS A C 1
ATOM 2466 O O . HIS A 1 405 ? -14.13600 10.31500 -7.35000 1.000 44.80537 405 HIS A O 1
ATOM 2473 N N . THR A 1 406 ? -14.26700 12.17500 -8.61700 1.000 46.95300 406 THR A N 1
ATOM 2474 C CA . THR A 1 406 ? -13.22000 11.79100 -9.55100 1.000 46.21870 406 THR A CA 1
ATOM 2475 C C . THR A 1 406 ? -12.15000 12.87200 -9.56400 1.000 50.57448 406 THR A C 1
ATOM 2476 O O . THR A 1 406 ? -12.45900 14.06700 -9.66000 1.000 50.15601 406 THR A O 1
ATOM 2480 N N . HIS A 1 407 ? -10.89700 12.44600 -9.46200 1.000 46.76087 407 HIS A N 1
ATOM 2481 C CA . HIS A 1 407 ? -9.75600 13.34200 -9.37700 1.000 46.28713 407 HIS A CA 1
ATOM 2482 C C . HIS A 1 407 ? -8.72500 12.94100 -10.41800 1.000 47.40305 407 HIS A C 1
ATOM 2483 O O . HIS A 1 407 ? -8.42400 11.75200 -10.57200 1.000 45.32122 407 HIS A O 1
ATOM 2490 N N . GLU A 1 408 ? -8.19100 13.92700 -11.13200 1.000 50.45342 408 GLU A N 1
ATOM 2491 C CA . GLU A 1 408 ? -7.12000 13.69700 -12.08900 1.000 50.51132 408 GLU A CA 1
ATOM 2492 C C . GLU A 1 408 ? -5.88600 14.46700 -11.64300 1.000 53.77224 408 GLU A C 1
ATOM 2493 O O . GLU A 1 408 ? -5.97400 15.65600 -11.31100 1.000 51.61672 408 GLU A O 1
ATOM 2499 N N . LEU A 1 409 ? -4.74700 13.78100 -11.61500 1.000 50.22707 409 LEU A N 1
ATOM 2500 C CA . LEU A 1 409 ? -3.47400 14.38200 -11.24800 1.000 55.68036 409 LEU A CA 1
ATOM 2501 C C . LEU A 1 409 ? -2.47300 14.15000 -12.36900 1.000 51.31931 409 LEU A C 1
ATOM 2502 O O . LEU A 1 409 ? -2.28100 13.01100 -12.81800 1.000 51.29562 409 LEU A O 1
ATOM 2507 N N . PHE A 1 410 ? -1.84200 15.22400 -12.82100 1.000 52.00097 410 PHE A N 1
ATOM 2508 C CA . PHE A 1 410 ? -0.83800 15.11600 -13.87100 1.000 51.49565 410 PHE A CA 1
ATOM 2509 C C . PHE A 1 410 ? 0.42200 14.50200 -13.28400 1.000 51.50881 410 PHE A C 1
ATOM 2510 O O . PHE A 1 410 ? 0.96400 15.00500 -12.29600 1.000 54.24335 410 PHE A O 1
ATOM 2518 N N . MET A 1 411 ? 0.88600 13.41000 -13.88100 1.000 48.48739 411 MET A N 1
ATOM 2519 C CA . MET A 1 411 ? 2.14900 12.82300 -13.46800 1.000 50.66660 411 MET A CA 1
ATOM 2520 C C . MET A 1 411 ? 3.32800 13.37000 -14.26500 1.000 50.55869 411 MET A C 1
ATOM 2521 O O . MET A 1 411 ? 4.47100 13.27200 -13.80300 1.000 55.48560 411 MET A O 1
ATOM 2526 N N . GLU A 1 412 ? 3.07200 13.95800 -15.43500 1.000 49.61911 412 GLU A N 1
ATOM 2527 C CA . GLU A 1 412 ? 4.11500 14.50200 -16.30900 1.000 55.54613 412 GLU A CA 1
ATOM 2528 C C . GLU A 1 412 ? 3.58300 15.78000 -16.95600 1.000 59.99930 412 GLU A C 1
ATOM 2529 O O . GLU A 1 412 ? 2.86800 15.72100 -17.96200 1.000 67.21069 412 GLU A O 1
ATOM 2535 N N . ARG A 1 413 ? 3.94300 16.93100 -16.39100 1.000 61.55212 413 ARG A N 1
ATOM 2536 C CA . ARG A 1 413 ? 3.41200 18.2040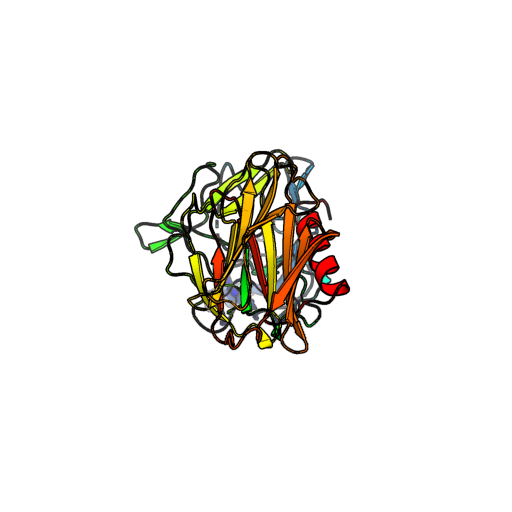0 -16.86000 1.000 62.12850 413 ARG A CA 1
ATOM 2537 C C . ARG A 1 413 ? 4.33600 19.32100 -16.39900 1.000 64.29455 413 ARG A C 1
ATOM 2538 O O . ARG A 1 413 ? 4.88700 19.25700 -15.29800 1.000 71.09537 413 ARG A O 1
ATOM 2546 N N . ASN A 1 414 ? 4.51200 20.33100 -17.25300 1.000 71.06905 414 ASN A N 1
ATOM 2547 C CA . ASN A 1 414 ? 5.29700 21.51900 -16.91000 1.000 76.14071 414 ASN A CA 1
ATOM 2548 C C . ASN A 1 414 ? 6.71400 21.15300 -16.46800 1.000 73.02191 414 ASN A C 1
ATOM 2549 O O . ASN A 1 414 ? 7.28100 21.76300 -15.55900 1.000 70.39528 414 ASN A O 1
ATOM 2554 N N . GLY A 1 415 ? 7.28800 20.13200 -17.10600 1.000 70.36107 415 GLY A N 1
ATOM 2555 C CA . GLY A 1 415 ? 8.65300 19.72800 -16.84000 1.000 71.09800 415 GLY A CA 1
ATOM 2556 C C . GLY A 1 415 ? 8.84800 18.77300 -15.67900 1.000 73.27721 415 GLY A C 1
ATOM 2557 O O . GLY A 1 415 ? 9.95900 18.25500 -15.50600 1.000 77.15136 415 GLY A O 1
ATOM 2558 N N . VAL A 1 416 ? 7.82100 18.52000 -14.88100 1.000 66.02897 416 VAL A N 1
ATOM 2559 C CA . VAL A 1 416 ? 7.93800 17.64400 -13.72000 1.000 62.42854 416 VAL A CA 1
ATOM 2560 C C . VAL A 1 416 ? 7.56300 16.22400 -14.12000 1.000 60.79940 416 VAL A C 1
ATOM 2561 O O . VAL A 1 416 ? 6.72000 16.00400 -14.99300 1.000 60.97310 416 VAL A O 1
ATOM 2565 N N . THR A 1 417 ? 8.20500 15.24600 -13.47900 1.000 61.62318 417 THR A N 1
ATOM 2566 C CA . THR A 1 417 ? 7.82800 13.83900 -13.58400 1.000 58.43069 417 THR A CA 1
ATOM 2567 C C . THR A 1 417 ? 7.71000 13.28200 -12.17200 1.000 58.32278 417 THR A C 1
ATOM 2568 O O . THR A 1 417 ? 8.70900 13.20200 -11.44900 1.000 63.87608 417 THR A O 1
ATOM 2572 N N . HIS A 1 418 ? 6.49600 12.91000 -11.77500 1.000 55.76458 418 HIS A N 1
ATOM 2573 C CA . HIS A 1 418 ? 6.25900 12.27400 -10.48200 1.000 55.23557 418 HIS A CA 1
ATOM 2574 C C . HIS A 1 418 ? 6.48200 10.77200 -10.63600 1.000 55.99619 418 HIS A C 1
ATOM 2575 O O . HIS A 1 418 ? 5.73400 10.10000 -11.35300 1.000 58.11486 418 HIS A O 1
ATOM 2582 N N . ASP A 1 419 ? 7.50400 10.24500 -9.96600 1.000 60.73360 419 ASP A N 1
ATOM 2583 C CA . ASP A 1 419 ? 7.74700 8.80500 -9.92500 1.000 60.17827 419 ASP A CA 1
ATOM 2584 C C . ASP A 1 419 ? 7.04200 8.24500 -8.69300 1.000 59.87823 419 ASP A C 1
ATOM 2585 O O . ASP A 1 419 ? 7.48400 8.46300 -7.56200 1.000 69.23988 419 ASP A O 1
ATOM 2590 N N . ILE A 1 420 ? 5.94900 7.51800 -8.91400 1.000 52.95898 420 ILE A N 1
ATOM 2591 C CA . ILE A 1 420 ? 5.09700 7.06200 -7.82100 1.000 53.39061 420 ILE A CA 1
ATOM 2592 C C . ILE A 1 420 ? 5.24600 5.56400 -7.59900 1.000 55.76458 420 ILE A C 1
ATOM 2593 O O . ILE A 1 420 ? 4.32800 4.91100 -7.08600 1.000 55.42243 420 ILE A O 1
ATOM 2598 N N . ARG A 1 421 ? 6.40700 5.01100 -7.96200 1.000 53.99595 421 ARG A N 1
ATOM 2599 C CA . ARG A 1 421 ? 6.64000 3.58600 -7.74500 1.000 55.21451 421 ARG A CA 1
ATOM 2600 C C . ARG A 1 421 ? 6.74700 3.23100 -6.26700 1.000 52.58262 421 ARG A C 1
ATOM 2601 O O . ARG A 1 421 ? 6.58600 2.05700 -5.92000 1.000 49.19274 421 ARG A O 1
ATOM 2609 N N . LYS A 1 422 ? 7.01700 4.20300 -5.39400 1.000 55.53824 422 LYS A N 1
ATOM 2610 C CA . LYS A 1 422 ? 7.09400 3.92800 -3.96300 1.000 55.95408 422 LYS A CA 1
ATOM 2611 C C . LYS A 1 422 ? 6.09400 4.78100 -3.19500 1.000 53.10374 422 LYS A C 1
ATOM 2612 O O . LYS A 1 422 ? 6.47900 5.56400 -2.31900 1.000 55.51718 422 LYS A O 1
ATOM 2618 N N . SER A 1 423 ? 4.81300 4.63800 -3.51600 1.000 52.17204 423 SER A N 1
ATOM 2619 C CA . SER A 1 423 ? 3.78500 5.40900 -2.83300 1.000 50.34551 423 SER A CA 1
ATOM 2620 C C . SER A 1 423 ? 3.59900 4.90300 -1.40700 1.000 52.71158 423 SER A C 1
ATOM 2621 O O . SER A 1 423 ? 3.83300 3.73000 -1.10600 1.000 51.02980 423 SER A O 1
ATOM 2624 N N . GLN A 1 424 ? 3.16700 5.80400 -0.52900 1.000 43.99738 424 GLN A N 1
ATOM 2625 C CA . GLN A 1 424 ? 2.86300 5.47500 0.85700 1.000 43.90000 424 GLN A CA 1
ATOM 2626 C C . GLN A 1 424 ? 1.35900 5.56300 1.09100 1.000 47.40568 424 GLN A C 1
ATOM 2627 O O . GLN A 1 424 ? 0.70800 6.50900 0.63700 1.000 52.69053 424 GLN A O 1
ATOM 2633 N N . ILE A 1 425 ? 0.81400 4.57500 1.80100 1.000 40.06007 425 ILE A N 1
ATOM 2634 C CA . ILE A 1 425 ? -0.60700 4.51500 2.13700 1.000 42.54721 425 ILE A CA 1
ATOM 2635 C C . ILE A 1 425 ? -0.74100 4.69100 3.64300 1.000 40.43643 425 ILE A C 1
ATOM 2636 O O . ILE A 1 425 ? -0.26400 3.84700 4.41600 1.000 44.52113 425 ILE A O 1
ATOM 2641 N N . ILE A 1 426 ? -1.38900 5.77600 4.07000 1.000 42.15242 426 ILE A N 1
ATOM 2642 C CA . ILE A 1 426 ? -1.41400 6.16200 5.48200 1.000 41.04439 426 ILE A CA 1
ATOM 2643 C C . ILE A 1 426 ? -2.85600 6.22000 5.97000 1.000 42.44983 426 ILE A C 1
ATOM 2644 O O . ILE A 1 426 ? -3.66300 6.99400 5.43800 1.000 43.52627 426 ILE A O 1
ATOM 2649 N N . PHE A 1 427 ? -3.16700 5.44400 7.01100 1.000 38.67306 427 PHE A N 1
ATOM 2650 C CA . PHE A 1 427 ? -4.44000 5.55400 7.71000 1.000 37.12814 427 PHE A CA 1
ATOM 2651 C C . PHE A 1 427 ? -4.27800 6.41400 8.95500 1.000 37.37027 427 PHE A C 1
ATOM 2652 O O . PHE A 1 427 ? -3.25500 6.34000 9.64200 1.000 39.10469 427 PHE A O 1
ATOM 2660 N N . GLY A 1 428 ? -5.29800 7.21900 9.25300 1.000 35.79377 428 GLY A N 1
ATOM 2661 C CA . GLY A 1 428 ? -5.22800 8.11900 10.39000 1.000 37.88086 428 GLY A CA 1
ATOM 2662 C C . GLY A 1 428 ? -6.53900 8.78300 10.75700 1.000 39.19944 428 GLY A C 1
ATOM 2663 O O . GLY A 1 428 ? -7.61900 8.24900 10.48200 1.000 36.67282 428 GLY A O 1
ATOM 2664 N N . GLY A 1 429 ? -6.45200 9.95800 11.38000 1.000 40.38116 429 GLY A N 1
ATOM 2665 C CA . GLY A 1 429 ? -7.62500 10.68700 11.81300 1.000 43.86842 429 GLY A CA 1
ATOM 2666 C C . GLY A 1 429 ? -8.17800 10.21700 13.15300 1.000 37.77032 429 GLY A C 1
ATOM 2667 O O . GLY A 1 429 ? -7.76900 9.20600 13.73700 1.000 40.51538 429 GLY A O 1
ATOM 2668 N N . LYS A 1 430 ? -9.13500 10.99600 13.65600 1.000 39.79424 430 LYS A N 1
ATOM 2669 C CA . LYS A 1 430 ? -9.97600 10.57900 14.77700 1.000 41.88923 430 LYS A CA 1
ATOM 2670 C C . LYS A 1 430 ? -11.10400 9.72700 14.20300 1.000 38.64674 430 LYS A C 1
ATOM 2671 O O . LYS A 1 430 ? -12.26500 10.13200 14.11000 1.000 37.64399 430 LYS A O 1
ATOM 2677 N N . THR A 1 431 ? -10.72900 8.52200 13.78600 1.000 33.17240 431 THR A N 1
ATOM 2678 C CA . THR A 1 431 ? -11.58700 7.66500 12.98600 1.000 31.45114 431 THR A CA 1
ATOM 2679 C C . THR A 1 431 ? -11.84700 6.36500 13.72500 1.000 33.55402 431 THR A C 1
ATOM 2680 O O . THR A 1 431 ? -11.19600 6.04400 14.72100 1.000 34.78838 431 THR A O 1
ATOM 2684 N N . PHE A 1 432 ? -12.81400 5.61400 13.21200 1.000 34.20410 432 PHE A N 1
ATOM 2685 C CA . PHE A 1 432 ? -13.18600 4.32200 13.77900 1.000 31.88277 432 PHE A CA 1
ATOM 2686 C C . PHE A 1 432 ? -13.26900 3.35500 12.60400 1.000 35.43846 432 PHE A C 1
ATOM 2687 O O . PHE A 1 432 ? -14.28600 3.30400 11.90700 1.000 35.59374 432 PHE A O 1
ATOM 2695 N N . ILE A 1 433 ? -12.18900 2.61000 12.38000 1.000 30.84580 433 ILE A N 1
ATOM 2696 C CA . ILE A 1 433 ? -12.03000 1.78300 11.18500 1.000 27.47961 433 ILE A CA 1
ATOM 2697 C C . ILE A 1 433 ? -12.34600 0.34500 11.55300 1.000 28.56395 433 ILE A C 1
ATOM 2698 O O . ILE A 1 433 ? -11.66300 -0.25300 12.39400 1.000 30.46681 433 ILE A O 1
ATOM 2703 N N . ASN A 1 434 ? -13.38400 -0.21200 10.93100 1.000 27.34538 434 ASN A N 1
ATOM 2704 C CA . ASN A 1 434 ? -13.76800 -1.58600 11.22900 1.000 27.61647 434 ASN A CA 1
ATOM 2705 C C . ASN A 1 434 ? -13.03300 -2.60000 10.36400 1.000 31.07215 434 ASN A C 1
ATOM 2706 O O . ASN A 1 434 ? -12.77700 -3.72200 10.82300 1.000 28.49815 434 ASN A O 1
ATOM 2711 N N . GLU A 1 435 ? -12.68000 -2.22800 9.13300 1.000 29.37984 435 GLU A N 1
ATOM 2712 C CA . GLU A 1 435 ? -12.01700 -3.14000 8.20700 1.000 29.74041 435 GLU A CA 1
ATOM 2713 C C . GLU A 1 435 ? -11.40300 -2.32500 7.07700 1.000 28.88241 435 GLU A C 1
ATOM 2714 O O . GLU A 1 435 ? -11.99400 -1.34400 6.62400 1.000 30.40365 435 GLU A O 1
ATOM 2720 N N . PHE A 1 436 ? -10.22300 -2.73800 6.62200 1.000 29.27456 436 PHE A N 1
ATOM 2721 C CA . PHE A 1 436 ? -9.67000 -2.14600 5.41900 1.000 28.03231 436 PHE A CA 1
ATOM 2722 C C . PHE A 1 436 ? -8.98000 -3.21900 4.59300 1.000 30.95898 436 PHE A C 1
ATOM 2723 O O . PHE A 1 436 ? -8.48200 -4.22100 5.12000 1.000 32.08806 436 PHE A O 1
ATOM 2731 N N . ALA A 1 437 ? -9.01400 -3.02200 3.27800 1.000 26.34000 437 ALA A N 1
ATOM 2732 C CA . ALA A 1 437 ? -8.35700 -3.92300 2.34800 1.000 26.40580 437 ALA A CA 1
ATOM 2733 C C . ALA A 1 437 ? -7.67500 -3.09100 1.28300 1.000 34.06724 437 ALA A C 1
ATOM 2734 O O . ALA A 1 437 ? -8.24400 -2.10700 0.79200 1.000 34.40939 437 ALA A O 1
ATOM 2736 N N . VAL A 1 438 ? -6.44800 -3.46900 0.94200 1.000 29.09823 438 VAL A N 1
ATOM 2737 C CA . VAL A 1 438 ? -5.68500 -2.77000 -0.08900 1.000 29.55881 438 VAL A CA 1
ATOM 2738 C C . VAL A 1 438 ? -5.34400 -3.77800 -1.18000 1.000 32.41441 438 VAL A C 1
ATOM 2739 O O . VAL A 1 438 ? -4.84900 -4.86900 -0.88100 1.000 31.66432 438 VAL A O 1
ATOM 2743 N N . TYR A 1 439 ? -5.62300 -3.41500 -2.43200 1.000 30.67473 439 TYR A N 1
ATOM 2744 C CA . TYR A 1 439 ? -5.33700 -4.24200 -3.59900 1.000 33.26451 439 TYR A CA 1
ATOM 2745 C C . TYR A 1 439 ? -4.34700 -3.52900 -4.50200 1.000 32.81972 439 TYR A C 1
ATOM 2746 O O . TYR A 1 439 ? -4.47700 -2.32300 -4.74600 1.000 34.00934 439 TYR A O 1
ATOM 2755 N N . ASN A 1 440 ? -3.38300 -4.27400 -5.04600 1.000 33.18029 440 ASN A N 1
ATOM 2756 C CA . ASN A 1 440 ? -2.47200 -3.65700 -6.01000 1.000 38.88361 440 ASN A CA 1
ATOM 2757 C C . ASN A 1 440 ? -2.97800 -3.79900 -7.44100 1.000 38.18353 440 ASN A C 1
ATOM 2758 O O . ASN A 1 440 ? -2.24300 -4.13600 -8.38300 1.000 37.89139 440 ASN A O 1
ATOM 2763 N N . LYS A 1 441 ? -4.27500 -3.55500 -7.60900 1.000 34.83839 441 LYS A N 1
ATOM 2764 C CA . LYS A 1 441 ? -4.87000 -3.29800 -8.90600 1.000 37.81769 441 LYS A CA 1
ATOM 2765 C C . LYS A 1 441 ? -6.00800 -2.30700 -8.72100 1.000 41.14704 441 LYS A C 1
ATOM 2766 O O . LYS A 1 441 ? -6.46500 -2.04200 -7.60300 1.000 35.99379 441 LYS A O 1
ATOM 2772 N N . LYS A 1 442 ? -6.44700 -1.73700 -9.83500 1.000 38.45461 442 LYS A N 1
ATOM 2773 C CA . LYS A 1 442 ? -7.65500 -0.92700 -9.84000 1.000 37.21762 442 LYS A CA 1
ATOM 2774 C C . LYS A 1 442 ? -8.84300 -1.87400 -9.91600 1.000 34.97261 442 LYS A C 1
ATOM 2775 O O . LYS A 1 442 ? -8.99600 -2.60400 -10.89900 1.000 39.03626 442 LYS A O 1
ATOM 2781 N N . LEU A 1 443 ? -9.65600 -1.90500 -8.86400 1.000 36.87811 443 LEU A N 1
ATOM 2782 C CA . LEU A 1 443 ? -10.80500 -2.80100 -8.86300 1.000 37.64399 443 LEU A CA 1
ATOM 2783 C C . LEU A 1 443 ? -11.80300 -2.35400 -9.92300 1.000 38.73622 443 LEU A C 1
ATOM 2784 O O . LEU A 1 443 ? -12.00600 -1.15900 -10.14200 1.000 42.56300 443 LEU A O 1
ATOM 2789 N N . THR A 1 444 ? -12.40100 -3.32100 -10.60900 1.000 37.18867 444 THR A N 1
ATOM 2790 C CA . THR A 1 444 ? -13.43800 -3.00600 -11.57700 1.000 43.30782 444 THR A CA 1
ATOM 2791 C C . THR A 1 444 ? -14.69100 -2.51100 -10.86500 1.000 43.01305 444 THR A C 1
ATOM 2792 O O . THR A 1 444 ? -14.84700 -2.66000 -9.64600 1.000 39.74161 444 THR A O 1
ATOM 2796 N N . ASP A 1 445 ? -15.60900 -1.94200 -11.65700 1.000 43.12359 445 ASP A N 1
ATOM 2797 C CA . ASP A 1 445 ? -16.90500 -1.53500 -11.12300 1.000 45.80812 445 ASP A CA 1
ATOM 2798 C C . ASP A 1 445 ? -17.58700 -2.69700 -10.41100 1.000 45.76075 445 ASP A C 1
ATOM 2799 O O . ASP A 1 445 ? -18.15400 -2.52900 -9.32500 1.000 41.70500 445 ASP A O 1
ATOM 2804 N N . SER A 1 446 ? -17.52800 -3.88900 -11.00300 1.000 43.25519 446 SER A N 1
ATOM 2805 C CA . SER A 1 446 ? -18.14100 -5.04600 -10.36200 1.000 41.87871 446 SER A CA 1
ATOM 2806 C C . SER A 1 446 ? -17.47800 -5.35300 -9.02400 1.000 41.27863 446 SER A C 1
ATOM 2807 O O . SER A 1 446 ? -18.16500 -5.60900 -8.03000 1.000 43.42889 446 SER A O 1
ATOM 2810 N N . GLU A 1 447 ? -16.14100 -5.33200 -8.98000 1.000 38.70201 447 GLU A N 1
ATOM 2811 C CA . GLU A 1 447 ? -15.43700 -5.65300 -7.74000 1.000 39.13101 447 GLU A CA 1
ATOM 2812 C C . GLU A 1 447 ? -15.69500 -4.60000 -6.66500 1.000 35.48057 447 GLU A C 1
ATOM 2813 O O . GLU A 1 447 ? -15.80800 -4.93900 -5.47900 1.000 34.80680 447 GLU A O 1
ATOM 2819 N N . ILE A 1 448 ? -15.78600 -3.32400 -7.05700 1.000 35.15421 448 ILE A N 1
ATOM 2820 C CA . ILE A 1 448 ? -16.12800 -2.26200 -6.10900 1.000 36.30962 448 ILE A CA 1
ATOM 2821 C C . ILE A 1 448 ? -17.49300 -2.52300 -5.48800 1.000 38.42040 448 ILE A C 1
ATOM 2822 O O . ILE A 1 448 ? -17.68900 -2.35400 -4.27800 1.000 35.04104 448 ILE A O 1
ATOM 2827 N N . ASN A 1 449 ? -18.46100 -2.94100 -6.30700 1.000 40.58118 449 ASN A N 1
ATOM 2828 C CA . ASN A 1 449 ? -19.80300 -3.19100 -5.79700 1.000 40.07059 449 ASN A CA 1
ATOM 2829 C C . ASN A 1 449 ? -19.83100 -4.42400 -4.90600 1.000 39.84688 449 ASN A C 1
ATOM 2830 O O . ASN A 1 449 ? -20.54600 -4.45000 -3.89800 1.000 43.15517 449 ASN A O 1
ATOM 2835 N N . ILE A 1 450 ? -19.06600 -5.45700 -5.26700 1.000 34.81207 450 ILE A N 1
ATOM 2836 C CA . ILE A 1 450 ? -18.99900 -6.66000 -4.44200 1.000 35.87272 450 ILE A CA 1
ATOM 2837 C C . ILE A 1 450 ? -18.49100 -6.31300 -3.05000 1.000 35.73850 450 ILE A C 1
ATOM 2838 O O . ILE A 1 450 ? -19.04100 -6.77000 -2.04200 1.000 34.64100 450 ILE A O 1
ATOM 2843 N N . LEU A 1 451 ? -17.44000 -5.49300 -2.97100 1.000 33.95933 451 LEU A N 1
ATOM 2844 C CA . LEU A 1 451 ? -16.91000 -5.12200 -1.65900 1.000 32.91447 451 LEU A CA 1
ATOM 2845 C C . LEU A 1 451 ? -17.87800 -4.21500 -0.91300 1.000 32.90658 451 LEU A C 1
ATOM 2846 O O . LEU A 1 451 ? -18.05300 -4.36000 0.29900 1.000 33.58034 451 LEU A O 1
ATOM 2851 N N . ALA A 1 452 ? -18.52400 -3.27700 -1.61800 1.000 36.21487 452 ALA A N 1
ATOM 2852 C CA . ALA A 1 452 ? -19.47500 -2.39400 -0.95000 1.000 37.01233 452 ALA A CA 1
ATOM 2853 C C . ALA A 1 452 ? -20.63300 -3.18500 -0.34900 1.000 38.37039 452 ALA A C 1
ATOM 2854 O O . ALA A 1 452 ? -21.08900 -2.88900 0.76100 1.000 38.76254 452 ALA A O 1
ATOM 2856 N N . GLU A 1 453 ? -21.10800 -4.21000 -1.05700 1.000 35.59901 453 GLU A N 1
ATOM 2857 C CA . GLU A 1 453 ? -22.19800 -5.02400 -0.52400 1.000 32.07753 453 GLU A CA 1
ATOM 2858 C C . GLU A 1 453 ? -21.74200 -5.88300 0.65300 1.000 39.70213 453 GLU A C 1
ATOM 2859 O O . GLU A 1 453 ? -22.49200 -6.05900 1.61900 1.000 39.07837 453 GLU A O 1
ATOM 2865 N N . TYR A 1 454 ? -20.52700 -6.43900 0.59200 1.000 33.43296 454 TYR A N 1
ATOM 2866 C CA . TYR A 1 454 ? -19.99500 -7.15800 1.75000 1.000 32.29071 454 TYR A CA 1
ATOM 2867 C C . TYR A 1 454 ? -19.92800 -6.25300 2.98400 1.000 30.05097 454 TYR A C 1
ATOM 2868 O O . TYR A 1 454 ? -20.37300 -6.63600 4.07700 1.000 31.39061 454 TYR A O 1
ATOM 2877 N N . PHE A 1 455 ? -19.37000 -5.04400 2.83200 1.000 33.27767 455 PHE A N 1
ATOM 2878 C CA . PHE A 1 455 ? -19.28800 -4.12000 3.96400 1.000 30.60630 455 PHE A CA 1
ATOM 2879 C C . PHE A 1 455 ? -20.67600 -3.78200 4.49700 1.000 32.00121 455 PHE A C 1
ATOM 2880 O O . PHE A 1 455 ? -20.88700 -3.70900 5.71700 1.000 34.22516 455 PHE A O 1
ATOM 2888 N N . SER A 1 456 ? -21.64500 -3.60900 3.59500 1.000 34.80154 456 SER A N 1
ATOM 2889 C CA . SER A 1 456 ? -22.98100 -3.21300 4.02200 1.000 38.03877 456 SER A CA 1
ATOM 2890 C C . SER A 1 456 ? -23.70200 -4.34800 4.73300 1.000 36.96233 456 SER A C 1
ATOM 2891 O O . SER A 1 456 ? -24.56700 -4.09900 5.57800 1.000 36.66755 456 SER A O 1
ATOM 2894 N N . ASP A 1 457 ? -23.35900 -5.59500 4.42400 1.000 37.57029 457 ASP A N 1
ATOM 2895 C CA . ASP A 1 457 ? -24.04700 -6.73000 5.02000 1.000 36.81757 457 ASP A CA 1
ATOM 2896 C C . ASP A 1 457 ? -23.25100 -7.41500 6.12400 1.000 31.32218 457 ASP A C 1
ATOM 2897 O O . ASP A 1 457 ? -23.73300 -8.40100 6.67600 1.000 33.58561 457 ASP A O 1
ATOM 2902 N N . LYS A 1 458 ? -22.08100 -6.88500 6.50000 1.000 34.07514 458 LYS A N 1
ATOM 2903 C CA . LYS A 1 458 ? -21.19400 -7.60100 7.41900 1.000 32.53811 458 LYS A CA 1
ATOM 2904 C C . LYS A 1 458 ? -21.86400 -7.88400 8.75700 1.000 32.80130 458 LYS A C 1
ATOM 2905 O O . LYS A 1 458 ? -21.63800 -8.94200 9.36800 1.000 31.57747 458 LYS A O 1
ATOM 2911 N N . TYR A 1 459 ? -22.69300 -6.96000 9.22900 1.000 31.60905 459 TYR A N 1
ATOM 2912 C CA . TYR A 1 459 ? -23.40100 -7.11300 10.49700 1.000 29.47459 459 TYR A CA 1
ATOM 2913 C C . TYR A 1 459 ? -24.90800 -7.18200 10.29800 1.000 36.89653 459 TYR A C 1
ATOM 2914 O O . TYR A 1 459 ? -25.66600 -6.94600 11.24300 1.000 38.54410 459 TYR A O 1
ATOM 2923 N N . ARG A 1 460 ? -25.35500 -7.51500 9.08900 1.000 37.48081 460 ARG A N 1
ATOM 2924 C CA . ARG A 1 460 ? -26.77000 -7.60200 8.76600 1.000 37.56766 460 ARG A CA 1
ATOM 2925 C C . ARG A 1 460 ? -27.22000 -9.05800 8.70000 1.000 37.58872 460 ARG A C 1
ATOM 2926 O O . ARG A 1 460 ? -26.41900 -9.98000 8.51900 1.000 38.24932 460 ARG A O 1
ATOM 2934 N N . ALA A 1 461 ? -28.52700 -9.25200 8.87600 1.000 38.23353 461 ALA A N 1
ATOM 2935 C CA . ALA A 1 461 ? -29.11000 -10.59300 8.88100 1.000 43.53680 461 ALA A CA 1
ATOM 2936 C C . ALA A 1 461 ? -28.88700 -11.31400 7.56000 1.000 45.43966 461 ALA A C 1
ATOM 2937 O O . ALA A 1 461 ? -29.26400 -10.82700 6.48700 1.000 44.38690 461 ALA A O 1
ATOM 2939 N N . LYS A 1 462 ? -28.28700 -12.49500 7.65200 1.000 44.43954 462 LYS A N 1
ATOM 2940 C CA . LYS A 1 462 ? -28.05700 -13.32600 6.48200 1.000 48.27158 462 LYS A CA 1
ATOM 2941 C C . LYS A 1 462 ? -28.69600 -14.70900 6.64100 1.000 59.13604 462 LYS A C 1
ATOM 2942 O O . LYS A 1 462 ? -28.97300 -15.15000 7.76000 1.000 69.85048 462 LYS A O 1
#

B-factor: mean 43.08, std 12.41, range [22.73, 100.64]

Radius of gyration: 23.87 Å; Cα contacts (8 Å, |Δi|>4): 980; chains: 1; bounding box: 43×76×52 Å

Solvent-accessible surface area: 17823 Å² total; per-residue (Å²): 195,82,28,188,69,23,22,172,36,16,81,8,33,29,91,130,30,144,51,60,21,10,2,5,67,29,82,8,14,31,3,75,40,29,18,172,55,100,169,93,2,85,185,41,142,16,98,58,29,13,0,2,9,26,1,78,35,26,2,102,104,112,151,46,199,7,14,9,5,2,22,30,18,120,212,79,143,14,58,11,55,2,113,39,88,127,7,15,107,73,65,26,87,43,73,122,64,20,64,6,57,50,135,22,56,20,52,5,1,3,5,0,0,52,3,16,11,70,178,47,157,64,7,119,58,78,48,20,108,30,45,1,14,0,2,10,4,6,26,152,64,2,68,104,37,17,45,15,1,0,6,0,6,1,3,21,24,103,48,123,102,103,71,76,45,56,3,59,20,73,40,85,53,30,87,65,29,22,4,10,19,8,16,43,38,199,148,126,17,69,38,88,53,107,3,17,0,24,11,21,48,13,112,87,34,71,0,1,6,13,4,0,9,2,107,68,46,89,6,106,26,63,96,18,44,0,77,134,3,8,0,0,0,0,3,0,0,25,107,121,1,44,21,34,0,0,19,0,80,1,26,138,19,0,36,0,14,0,18,4,42,45,101,0,78,0,0,1,55,9,65,10,124,35,118,0,12,148,38,47,136,90,83,5,134,38,96,8,66,21,104,129,45,8,4,0,0,0,16,0,23,48,99,119,102,46,0,34,0,25,0,17,6,88,24,54,92,18,17,70,13,117,3,77,11,86,101,98,86,34,94,9,76,2,133,139,0,47,0,10,0,0,0,95,1,46,0,0,1,1,0,0,2,26,52,83,0,73,98,71,24,3,72,38,0,8,98,28,5,68,56,21,21,152,108,124

Secondary structure (DSSP, 8-state):
---TTS-S-EEEEESS----EE-TT-B-PPEEEEES-HHHHHHTTEEEEEEEEEE-SSEEETTEEE----------SS---PPTTTTEEE--SSSPPPBPPGGGTT-EEEEEEEEEETT--B---EE-S-PEEEP-S--TT-GGGEEEEEEGGG-EEE-TTS-EEPPPSSSSEESSEE-B-TT--SS--B--S---EEEEEETTTTEEEEEE--TT--EEEEEE-GGG-EEEEEEE-SS--BEEEEEEE-SSSEEEEEEE-TTSEEEEEEEE-STT--EEEEEEEEE--TTS-EEEEEEEEEETTEEEEEEEETTEEEEEEEEESEETTEE---TTEEEEE-SB--EEEEEEESS---HHHHHHHHHHHHHTTS--

Sequence (376 aa):
EIPLDIPEDLVVSLKDTNRYYYYAGETGPAGQAGFKDNKQSTKAKIHTSSAWFLSESSINYNNSRIVPVGTLGSQGFGIVLPKLPDDFQQISSNEKPIAITDEMRGRYLTFAARGINSFGRVGKYQEGPQRIWVMGLPNRGMRSNLVLHTDADLALMRNSDNTISAIPADGVAHTNTVVANYAETKKNGVYGAVIPVINYKEPAINQTRQLIALNDSKIQFSNHDFNKGYTTSMLIGNRQQTGSLLTYKLDNSLNWTVSLEANGKIAIETVDNTNANNGGRQYANVVLDYTKDNSIQVRASVTNKILTLEVFVNGALVHTHELFMERNGVTHDIRKSQIIFGGKTFINEFAVYNKKLTDSEINILAEYFSDKYRAK